Protein AF-0000000072539454 (afdb_homodimer)

Sequence (738 aa):
MAADDVPVLRSDPLADDIFPLATEGRKLQIVYQCLKLGIFDEIESLGKSETAENIASNLGSTSTSKIAECATLNNGYIIECGVYCLTESSKKYMVSTKPTSMVPRLTAEFEFMFPLFNSLPSVLKRGSDGERYQQFIENETEDGESFTSGTSGAGNNPRGDITTRKPSPADFLAMMNAKLVPIAPAVTQSYDFSGYRTLVDLGGGSGYMAYEFIKVYEKLKAIVFDLPDSIELAVQQQPQNTKSRVEFMSGDFFQDEKLPVCDLMILSHILHNWCDDKIDIILKKVFASINPGGCILLLEKCLNEDKTGPYDAILLDTMMMVICEGRERTFLEYQMLLQQYGFTNVIWREMHGRNCQDVILALKPEENIMAADDVPVLRSDPLADDIFPLATEGRKLQIVYQCLKLGIFDEIESLGKSETAENIASNLGSTSTSKIAECATLNNGYIIECGVYCLTESSKKYMVSTKPTSMVPRLTAEFEFMFPLFNSLPSVLKRGSDGERYQQFIENETEDGESFTSGTSGAGNNPRGDITTRKPSPADFLAMMNAKLVPIAPAVTQSYDFSGYRTLVDLGGGSGYMAYEFIKVYEKLKAIVFDLPDSIELAVQQQPQNTKSRVEFMSGDFFQDEKLPVCDLMILSHILHNWCDDKIDIILKKVFASINPGGCILLLEKCLNEDKTGPYDAILLDTMMMVICEGRERTFLEYQMLLQQYGFTNVIWREMHGRNCQDVILALKPEENI

Secondary structure (DSSP, 8-state):
--TT-PPPPB--GGGTTTTHHHHHHHHHHHHHHHHHHTHHHHHHHH-S-B-HHHHHHHHT-S-HHHHHHHHHHTTTTEEESSSEEE-HHHHHHS-TTSTT--HHHHHHIIIIIHHHGGGHHHHHHH---SHHHHHHH----S----------SSS---S-----PPPPHHHHHHHHHHHHTTTHHHHHTSS--TT--EEEEET-TTSHHHHHHHHH-TT-EEEEEE-HHHHHHHHHH--GGGTTTEEEEE--TTT-S-PPPEEEEEEES-GGGS-HHHHHHHHHHHHHHEEEEEEEEEEEPPBPTTS---HHHHHHHHHHHHHSS----BHHHHHHHHHHTT-EEEEEE--BSS-S-EEEEEEPPP---/--TT-PPPPB--GGGTTTTHHHHHHHHHHHHHHHHHHTHHHHHHHH-S-B-HHHHHHHHT-S-HHHHHHHHHHTTTTEEESSSEEE-HHHHHHS-TTSTT--HHHHHHIIIIIHHHGGGHHHHHHH---SHHHHHHHS---S----------SSS---S-----PPPPHHHHHHHHHHHHTTTHHHHHTSS--TT--EEEEET-TTSHHHHHHHHH-TT-EEEEEE-HHHHHHHHHH--GGGTTTEEEEE--TTT-S-PPPEEEEEEES-GGGS-HHHHHHHHHHHHHHEEEEEEEEEEEPPBPTTS---HHHHHHHHHHHHHSS----BHHHHHHHHHHTT-EEEEEE--BSS-S-EEEEEEPPP---

Radius of gyration: 29.53 Å; Cα contacts (8 Å, |Δi|>4): 1300; chains: 2; bounding box: 60×103×73 Å

InterPro domains:
  IPR001077 O-methyltransferase, C-terminal domain [PF00891] (169-343)
  IPR016461 O-methyltransferase-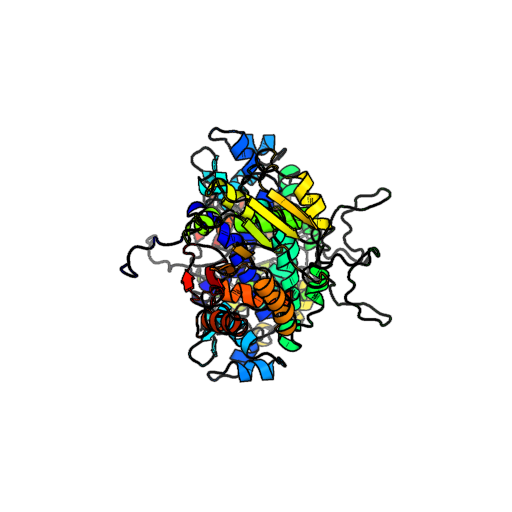like [PS51683] (19-364)
  IPR029063 S-adenosyl-L-methionine-dependent methyltransferase superfamily [G3DSA:3.40.50.150] (98-366)
  IPR029063 S-adenosyl-L-methionine-dependent methyltransferase superfamily [SSF53335] (171-352)

pLDDT: mean 84.7, std 19.04, range [24.66, 98.94]

Organism: Lottia gigantea (NCBI:txid225164)

Nearest PDB structures (foldseek):
  8tjj-assembly1_A  TM=8.864E-01  e=1.456E-23  uncultured bacterium
  8tjk-assembly1_A  TM=8.238E-01  e=1.043E-23  uncultured bacterium
  5eeg-assembly1_A  TM=7.315E-01  e=8.547E-20  Streptomyces peucetius
  5eeg-assembly1_B  TM=7.285E-01  e=1.576E-19  Streptomyces peucetius
  5jr3-assembly1_A  TM=7.000E-01  e=1.862E-19  Streptomyces peucetius

Structure (mmCIF, N/CA/C/O backbone):
data_AF-0000000072539454-model_v1
#
loop_
_entity.id
_entity.type
_entity.pdbx_description
1 polymer 'Acetylserotonin O-methyltransferase'
#
loop_
_atom_site.group_PDB
_atom_site.id
_atom_site.type_symbol
_atom_site.label_atom_id
_atom_site.label_alt_id
_atom_site.label_comp_id
_atom_site.label_asym_id
_atom_site.label_entity_id
_atom_site.label_seq_id
_atom_site.pdbx_PDB_ins_code
_atom_site.Cartn_x
_atom_site.Cartn_y
_atom_site.Cartn_z
_atom_site.occupancy
_atom_site.B_iso_or_equiv
_atom_site.auth_seq_id
_atom_site.auth_comp_id
_atom_site.auth_asym_id
_atom_site.auth_atom_id
_atom_site.pdbx_PDB_model_num
ATOM 1 N N . MET A 1 1 ? 1.715 -47.25 4.973 1 24.89 1 MET A N 1
ATOM 2 C CA . MET A 1 1 ? 2.641 -46.125 5.203 1 24.89 1 MET A CA 1
ATOM 3 C C . MET A 1 1 ? 1.99 -45.062 6.062 1 24.89 1 MET A C 1
ATOM 5 O O . MET A 1 1 ? 0.882 -44.594 5.766 1 24.89 1 MET A O 1
ATOM 9 N N . ALA A 1 2 ? 2.199 -44.781 7.352 1 34.66 2 ALA A N 1
ATOM 10 C CA . ALA A 1 2 ? 1.585 -43.812 8.258 1 34.66 2 ALA A CA 1
ATOM 11 C C . ALA A 1 2 ? 1.436 -42.438 7.578 1 34.66 2 ALA A C 1
ATOM 13 O O . ALA A 1 2 ? 2.377 -41.938 6.957 1 34.66 2 ALA A O 1
ATOM 14 N N . ALA A 1 3 ? 0.362 -41.969 7.191 1 39.03 3 ALA A N 1
ATOM 15 C CA . ALA A 1 3 ? -0.148 -40.656 6.809 1 39.03 3 ALA A CA 1
ATOM 16 C C . ALA A 1 3 ? 0.797 -39.531 7.262 1 39.03 3 ALA A C 1
ATOM 18 O O . ALA A 1 3 ? 0.599 -38.375 6.922 1 39.03 3 ALA A O 1
ATOM 19 N N . ASP A 1 4 ? 1.663 -39.531 8.18 1 45.91 4 ASP A N 1
ATOM 20 C CA . ASP A 1 4 ? 2.4 -38.906 9.273 1 45.91 4 ASP A CA 1
ATOM 21 C C . ASP A 1 4 ? 3.641 -38.188 8.75 1 45.91 4 ASP A C 1
ATOM 23 O O . ASP A 1 4 ? 4.047 -37.156 9.297 1 45.91 4 ASP A O 1
ATOM 27 N N . ASP A 1 5 ? 4.621 -38.906 7.84 1 54.09 5 ASP A N 1
ATOM 28 C CA . ASP A 1 5 ? 6.02 -38.531 7.637 1 54.09 5 ASP A CA 1
ATOM 29 C C . ASP A 1 5 ? 6.164 -37.594 6.438 1 54.09 5 ASP A C 1
ATOM 31 O O . ASP A 1 5 ? 7.23 -37.531 5.824 1 54.09 5 ASP A O 1
ATOM 35 N N . VAL A 1 6 ? 5.121 -37.156 5.863 1 64.38 6 VAL A N 1
ATOM 36 C CA . VAL A 1 6 ? 5.348 -36.344 4.672 1 64.38 6 VAL A CA 1
ATOM 37 C C . VAL A 1 6 ? 5.887 -34.969 5.078 1 64.38 6 VAL A C 1
ATOM 39 O O . VAL A 1 6 ? 5.281 -34.281 5.895 1 64.38 6 VAL A O 1
ATOM 42 N N . PRO A 1 7 ? 7.055 -34.719 4.652 1 79.75 7 PRO A N 1
ATOM 43 C CA . PRO A 1 7 ? 7.664 -33.438 5.008 1 79.75 7 PRO A CA 1
ATOM 44 C C . PRO A 1 7 ? 6.754 -32.25 4.703 1 79.75 7 PRO A C 1
ATOM 46 O O . PRO A 1 7 ? 5.996 -32.281 3.73 1 79.75 7 PRO A O 1
ATOM 49 N N . VAL A 1 8 ? 6.715 -31.344 5.688 1 89.44 8 VAL A N 1
ATOM 50 C CA . VAL A 1 8 ? 5.957 -30.109 5.539 1 89.44 8 VAL A CA 1
ATOM 51 C C . VAL A 1 8 ? 6.426 -29.359 4.293 1 89.44 8 VAL A C 1
ATOM 53 O O . VAL A 1 8 ? 7.629 -29.188 4.074 1 89.44 8 VAL A O 1
ATOM 56 N N . LEU A 1 9 ? 5.48 -29.125 3.412 1 95 9 LEU A N 1
ATOM 57 C CA . LEU A 1 9 ? 5.762 -28.344 2.215 1 95 9 LEU A CA 1
ATOM 58 C C . LEU A 1 9 ? 5.805 -26.844 2.541 1 95 9 LEU A C 1
ATOM 60 O O . LEU A 1 9 ? 4.863 -26.312 3.121 1 95 9 LEU A O 1
ATOM 64 N N . ARG A 1 10 ? 6.922 -26.219 2.229 1 96.5 10 ARG A N 1
ATOM 65 C CA . ARG A 1 10 ? 7.055 -24.797 2.566 1 96.5 10 ARG A CA 1
ATOM 66 C C . ARG A 1 10 ? 7.816 -24.047 1.481 1 96.5 10 ARG A C 1
ATOM 68 O O . ARG A 1 10 ? 8.805 -24.547 0.948 1 96.5 10 ARG A O 1
ATOM 75 N N . SER A 1 11 ? 7.344 -22.875 1.146 1 96.81 11 SER A N 1
ATOM 76 C CA . SER A 1 11 ? 8.086 -22 0.25 1 96.81 11 SER A CA 1
ATOM 77 C C . SER A 1 11 ? 9.359 -21.484 0.916 1 96.81 11 SER A C 1
ATOM 79 O O . SER A 1 11 ? 9.555 -21.672 2.119 1 96.81 11 SER A O 1
ATOM 81 N N . ASP A 1 12 ? 10.234 -20.859 0.16 1 96.94 12 ASP A N 1
ATOM 82 C CA . ASP A 1 12 ? 11.492 -20.328 0.664 1 96.94 12 ASP A CA 1
ATOM 83 C C . ASP A 1 12 ? 11.266 -19.328 1.794 1 96.94 12 ASP A C 1
ATOM 85 O O . ASP A 1 12 ? 10.664 -18.281 1.582 1 96.94 12 ASP A O 1
ATOM 89 N N . PRO A 1 13 ? 11.75 -19.656 3.012 1 96.75 13 PRO A N 1
ATOM 90 C CA . PRO A 1 13 ? 11.531 -18.75 4.145 1 96.75 13 PRO A CA 1
ATOM 91 C C . PRO A 1 13 ? 12.102 -17.359 3.904 1 96.75 13 PRO A C 1
ATOM 93 O O . PRO A 1 13 ? 11.609 -16.375 4.465 1 96.75 13 PRO A O 1
ATOM 96 N N . LEU A 1 14 ? 13.086 -17.234 3.061 1 96.38 14 LEU A N 1
ATOM 97 C CA . LEU A 1 14 ? 13.695 -15.93 2.775 1 96.38 14 LEU A CA 1
ATOM 98 C C . LEU A 1 14 ? 12.734 -15.047 1.985 1 96.38 14 LEU A C 1
ATOM 100 O O . LEU A 1 14 ? 12.938 -13.836 1.895 1 96.38 14 LEU A O 1
ATOM 104 N N . ALA A 1 15 ? 11.742 -15.617 1.422 1 96.12 15 ALA A N 1
ATOM 105 C CA . ALA A 1 15 ? 10.773 -14.852 0.647 1 96.12 15 ALA A CA 1
ATOM 106 C C . ALA A 1 15 ? 9.68 -14.289 1.547 1 96.12 15 ALA A C 1
ATOM 108 O O . ALA A 1 15 ? 8.898 -13.422 1.126 1 96.12 15 ALA A O 1
ATOM 109 N N . ASP A 1 16 ? 9.625 -14.688 2.816 1 95.12 16 ASP A N 1
ATOM 110 C CA . ASP A 1 16 ? 8.492 -14.406 3.693 1 95.12 16 ASP A CA 1
ATOM 111 C C . ASP A 1 16 ? 8.414 -12.914 4.012 1 95.12 16 ASP A C 1
ATOM 113 O O . ASP A 1 16 ? 7.328 -12.391 4.289 1 95.12 16 ASP A O 1
ATOM 117 N N . ASP A 1 17 ? 9.5 -12.234 3.906 1 92.06 17 ASP A N 1
ATOM 118 C CA . ASP A 1 17 ? 9.484 -10.805 4.223 1 92.06 17 ASP A CA 1
ATOM 119 C C . ASP A 1 17 ? 9.273 -9.961 2.969 1 92.06 17 ASP A C 1
ATOM 121 O O . ASP A 1 17 ? 9 -8.766 3.057 1 92.06 17 ASP A O 1
ATOM 125 N N . ILE A 1 18 ? 9.391 -10.578 1.825 1 94.06 18 ILE A N 1
ATOM 126 C CA . ILE A 1 18 ? 9.359 -9.828 0.574 1 94.06 18 ILE A CA 1
ATOM 127 C C . ILE A 1 18 ? 8.031 -10.062 -0.135 1 94.06 18 ILE A C 1
ATOM 129 O O . ILE A 1 18 ? 7.426 -9.125 -0.67 1 94.06 18 ILE A O 1
ATOM 133 N N . PHE A 1 19 ? 7.555 -11.266 -0.026 1 91.81 19 PHE A N 1
ATOM 134 C CA . PHE A 1 19 ? 6.34 -11.672 -0.723 1 91.81 19 PHE A CA 1
ATOM 135 C C . PHE A 1 19 ? 5.156 -10.82 -0.292 1 91.81 19 PHE A C 1
ATOM 137 O O . PHE A 1 19 ? 4.359 -10.383 -1.127 1 91.81 19 PHE A O 1
ATOM 144 N N . PRO A 1 20 ? 5.062 -10.352 0.974 1 89.44 20 PRO A N 1
ATOM 145 C CA . PRO A 1 20 ? 3.883 -9.625 1.446 1 89.44 20 PRO A CA 1
ATOM 146 C C . PRO A 1 20 ? 3.83 -8.188 0.93 1 89.44 20 PRO A C 1
ATOM 148 O O . PRO A 1 20 ? 2.797 -7.527 1.05 1 89.44 20 PRO A O 1
ATOM 151 N N . LEU A 1 21 ? 4.898 -7.668 0.348 1 91.19 21 LEU A N 1
ATOM 152 C CA . LEU A 1 21 ? 4.875 -6.32 -0.202 1 91.19 21 LEU A CA 1
ATOM 153 C C . LEU A 1 21 ? 3.768 -6.18 -1.243 1 91.19 21 LEU A C 1
ATOM 155 O O . LEU A 1 21 ? 3.041 -5.184 -1.252 1 91.19 21 LEU A O 1
ATOM 159 N N . ALA A 1 22 ? 3.604 -7.215 -2.039 1 88.69 22 ALA A N 1
ATOM 160 C CA . ALA A 1 22 ? 2.559 -7.199 -3.059 1 88.69 22 ALA A CA 1
ATOM 161 C C . ALA A 1 22 ? 1.175 -7.32 -2.426 1 88.69 22 ALA A C 1
ATOM 163 O O . ALA A 1 22 ? 0.257 -6.574 -2.773 1 88.69 22 ALA A O 1
ATOM 164 N N . THR A 1 23 ? 1.053 -8.18 -1.501 1 88.75 23 THR A N 1
ATOM 165 C CA . THR A 1 23 ? -0.247 -8.445 -0.896 1 88.75 23 THR A CA 1
ATOM 166 C C . THR A 1 23 ? -0.694 -7.27 -0.034 1 88.75 23 THR A C 1
ATOM 168 O O . THR A 1 23 ? -1.884 -6.949 0.019 1 88.75 23 THR A O 1
ATOM 171 N N . GLU A 1 24 ? 0.252 -6.668 0.61 1 88.88 24 GLU A N 1
ATOM 172 C CA . GLU A 1 24 ? -0.072 -5.488 1.406 1 88.88 24 GLU A CA 1
ATOM 173 C C . GLU A 1 24 ? -0.565 -4.344 0.522 1 88.88 24 GLU A C 1
ATOM 175 O O . GLU A 1 24 ? -1.482 -3.611 0.899 1 88.88 24 GLU A O 1
ATOM 180 N N . GLY A 1 25 ? 0.073 -4.164 -0.551 1 90.81 25 GLY A N 1
ATOM 181 C CA . GLY A 1 25 ? -0.393 -3.166 -1.501 1 90.81 25 GLY A CA 1
ATOM 182 C C . GLY A 1 25 ? -1.802 -3.428 -1.999 1 90.81 25 GLY A C 1
ATOM 183 O O . GLY A 1 25 ? -2.615 -2.506 -2.088 1 90.81 25 GLY A O 1
ATOM 184 N N . ARG A 1 26 ? -2.105 -4.637 -2.283 1 90.38 26 ARG A N 1
ATOM 185 C CA . ARG A 1 26 ? -3.443 -5.004 -2.734 1 90.38 26 ARG A CA 1
ATOM 186 C C . ARG A 1 26 ? -4.48 -4.73 -1.65 1 90.38 26 ARG A C 1
ATOM 188 O O . ARG A 1 26 ? -5.57 -4.23 -1.938 1 90.38 26 ARG A O 1
ATOM 195 N N . LYS A 1 27 ? -4.078 -5.098 -0.481 1 89.81 27 LYS A N 1
ATOM 196 C CA . LYS A 1 27 ? -4.973 -4.859 0.646 1 89.81 27 LYS A CA 1
ATOM 197 C C . LYS A 1 27 ? -5.336 -3.381 0.756 1 89.81 27 LYS A C 1
ATOM 199 O O . LYS A 1 27 ? -6.504 -3.035 0.957 1 89.81 27 LYS A O 1
ATOM 204 N N . LEU A 1 28 ? -4.375 -2.572 0.604 1 90.69 28 LEU A N 1
ATOM 205 C CA . LEU A 1 28 ? -4.605 -1.135 0.697 1 90.69 28 LEU A CA 1
ATOM 206 C C . LEU A 1 28 ? -5.52 -0.657 -0.428 1 90.69 28 LEU A C 1
ATOM 208 O O . LEU A 1 28 ? -6.395 0.181 -0.208 1 90.69 28 LEU A O 1
ATOM 212 N N . GLN A 1 29 ? -5.305 -1.205 -1.634 1 89.94 29 GLN A N 1
ATOM 213 C CA . GLN A 1 29 ? -6.172 -0.859 -2.754 1 89.94 29 GLN A CA 1
ATOM 214 C C . GLN A 1 29 ? -7.621 -1.24 -2.467 1 89.94 29 GLN A C 1
ATOM 216 O O . GLN A 1 29 ? -8.547 -0.487 -2.787 1 89.94 29 GLN A O 1
ATOM 221 N N . ILE A 1 30 ? -7.801 -2.318 -1.876 1 90.5 30 ILE A N 1
ATOM 222 C CA . ILE A 1 30 ? -9.141 -2.814 -1.589 1 90.5 30 ILE A CA 1
ATOM 223 C C . ILE A 1 30 ? -9.805 -1.927 -0.539 1 90.5 30 ILE A C 1
ATOM 225 O O . ILE A 1 30 ? -10.977 -1.567 -0.672 1 90.5 30 ILE A O 1
ATOM 229 N N . VAL A 1 31 ? -9.078 -1.592 0.501 1 91 31 VAL A N 1
ATOM 230 C CA . VAL A 1 31 ? -9.609 -0.692 1.519 1 91 31 VAL A CA 1
ATOM 231 C C . VAL A 1 31 ? -10.047 0.619 0.871 1 91 31 VAL A C 1
ATOM 233 O O . VAL A 1 31 ? -11.164 1.093 1.107 1 91 31 VAL A O 1
ATOM 236 N N . TYR A 1 32 ? -9.219 1.104 0.02 1 91.06 32 TYR A N 1
ATOM 237 C CA . TYR A 1 32 ? -9.492 2.363 -0.665 1 91.06 32 TYR A CA 1
ATOM 238 C C . TYR A 1 32 ? -10.75 2.252 -1.524 1 91.06 32 TYR A C 1
ATOM 240 O O . TYR A 1 32 ? -11.625 3.121 -1.476 1 91.06 32 TYR A O 1
ATOM 248 N N . GLN A 1 33 ? -10.828 1.209 -2.256 1 87.94 33 GLN A N 1
ATOM 249 C CA . GLN A 1 33 ? -11.969 1.051 -3.154 1 87.94 33 GLN A CA 1
ATOM 250 C C . GLN A 1 33 ? -13.258 0.817 -2.373 1 87.94 33 GLN A C 1
ATOM 252 O O . GLN A 1 33 ? -14.336 1.247 -2.797 1 87.94 33 GLN A O 1
ATOM 257 N N . CYS A 1 34 ? -13.18 0.175 -1.26 1 89.38 34 CYS A N 1
ATOM 258 C CA . CYS A 1 34 ? -14.344 -0.031 -0.41 1 89.38 34 CYS A CA 1
ATOM 259 C C . CYS A 1 34 ? -14.82 1.285 0.199 1 89.38 34 CYS A C 1
ATOM 261 O O . CYS A 1 34 ? -16.016 1.508 0.351 1 89.38 34 CYS A O 1
ATOM 263 N N . LEU A 1 35 ? -13.883 2.152 0.514 1 89.94 35 LEU A N 1
ATOM 264 C CA . LEU A 1 35 ? -14.227 3.492 0.98 1 89.94 35 LEU A CA 1
ATOM 265 C C . LEU A 1 35 ? -14.945 4.277 -0.109 1 89.94 35 LEU A C 1
ATOM 267 O O . LEU A 1 35 ? -15.992 4.891 0.147 1 89.94 35 LEU A O 1
ATOM 271 N N . LYS A 1 36 ? -14.43 4.199 -1.251 1 84.94 36 LYS A N 1
ATOM 272 C CA . LYS A 1 36 ? -15 4.926 -2.381 1 84.94 36 LYS A CA 1
ATOM 273 C C . LYS A 1 36 ? -16.391 4.406 -2.719 1 84.94 36 LYS A C 1
ATOM 275 O O . LYS A 1 36 ? -17.281 5.184 -3.076 1 84.94 36 LYS A O 1
ATOM 280 N N . LEU A 1 37 ? -16.562 3.152 -2.564 1 84.31 37 LEU A N 1
ATOM 281 C CA . LEU A 1 37 ? -17.844 2.52 -2.859 1 84.31 37 LEU A CA 1
ATOM 282 C C . LEU A 1 37 ? -18.891 2.873 -1.799 1 84.31 37 LEU A C 1
ATOM 284 O O . LEU A 1 37 ? -20.094 2.779 -2.047 1 84.31 37 LEU A O 1
ATOM 288 N N . GLY A 1 38 ? -18.422 3.15 -0.617 1 87.38 38 GLY A N 1
ATOM 289 C CA . GLY A 1 38 ? -19.328 3.545 0.456 1 87.38 38 GLY A CA 1
ATOM 290 C C . GLY A 1 38 ? -19.766 2.379 1.321 1 87.38 38 GLY A C 1
ATOM 291 O O . GLY A 1 38 ? -20.844 2.422 1.926 1 87.38 38 GLY A O 1
ATOM 292 N N . ILE A 1 39 ? -18.969 1.369 1.353 1 86.94 39 ILE A N 1
ATOM 293 C CA . ILE A 1 39 ? -19.328 0.195 2.143 1 86.94 39 ILE A CA 1
ATOM 294 C C . ILE A 1 39 ? -19.438 0.582 3.615 1 86.94 39 ILE A C 1
ATOM 296 O O . ILE A 1 39 ? -20.359 0.146 4.309 1 86.94 39 ILE A O 1
ATOM 300 N N . PHE A 1 40 ? -18.578 1.368 4.129 1 90.69 40 PHE A N 1
ATOM 301 C CA . PHE A 1 40 ? -18.578 1.765 5.531 1 90.69 40 PHE A CA 1
ATOM 302 C C . PHE A 1 40 ? -19.781 2.633 5.848 1 90.69 40 PHE A C 1
ATOM 304 O O . PHE A 1 40 ? -20.422 2.475 6.895 1 90.69 40 PHE A O 1
ATOM 311 N N . ASP A 1 41 ? -20.125 3.514 4.91 1 90.81 41 ASP A N 1
ATOM 312 C CA . ASP A 1 41 ? -21.312 4.34 5.07 1 90.81 41 ASP A CA 1
ATOM 313 C C . ASP A 1 41 ? -22.578 3.482 5.129 1 90.81 41 ASP A C 1
ATOM 315 O O . ASP A 1 41 ? -23.453 3.715 5.961 1 90.81 41 ASP A O 1
ATOM 319 N N . GLU A 1 42 ? -22.609 2.504 4.234 1 86.94 42 GLU A N 1
ATOM 320 C CA . GLU A 1 42 ? -23.766 1.626 4.152 1 86.94 42 GLU A CA 1
ATOM 321 C C . GLU A 1 42 ? -23.938 0.809 5.434 1 86.94 42 GLU A C 1
ATOM 323 O O . GLU A 1 42 ? -25.047 0.696 5.965 1 86.94 42 GLU A O 1
ATOM 328 N N . ILE A 1 43 ? -22.875 0.236 5.922 1 86.5 43 ILE A N 1
ATOM 329 C CA . ILE A 1 43 ? -22.938 -0.561 7.145 1 86.5 43 ILE A CA 1
ATOM 330 C C . ILE A 1 43 ? -23.391 0.312 8.312 1 86.5 43 ILE A C 1
ATOM 332 O O . ILE A 1 43 ? -24.203 -0.112 9.133 1 86.5 43 ILE A O 1
ATOM 336 N N . GLU A 1 44 ? -22.859 1.534 8.375 1 87.62 44 GLU A N 1
ATOM 337 C CA . GLU A 1 44 ? -23.234 2.455 9.438 1 87.62 44 GLU A CA 1
ATOM 338 C C . GLU A 1 44 ? -24.719 2.812 9.359 1 87.62 44 GLU A C 1
ATOM 340 O O . GLU A 1 44 ? -25.391 2.912 10.383 1 87.62 44 GLU A O 1
ATOM 345 N N . SER A 1 45 ? -25.203 3.102 8.211 1 86.19 45 SER A N 1
ATOM 346 C CA . SER A 1 45 ? -26.578 3.518 8.016 1 86.19 45 SER A CA 1
ATOM 347 C C . SER A 1 45 ? -27.562 2.418 8.422 1 86.19 45 SER A C 1
ATOM 349 O O . SER A 1 45 ? -28.672 2.701 8.867 1 86.19 45 SER A O 1
ATOM 351 N N . LEU A 1 46 ? -27.203 1.248 8.234 1 78.56 46 LEU A N 1
ATOM 352 C CA . LEU A 1 46 ? -28.078 0.12 8.523 1 78.56 46 LEU A CA 1
ATOM 353 C C . LEU A 1 46 ? -28.172 -0.121 10.031 1 78.56 46 LEU A C 1
ATOM 355 O O . LEU A 1 46 ? -29.156 -0.679 10.516 1 78.56 46 LEU A O 1
ATOM 359 N N . GLY A 1 47 ? -27.375 0.604 10.844 1 65.62 47 GLY A N 1
ATOM 360 C CA . GLY A 1 47 ? -27.453 0.644 12.289 1 65.62 47 GLY A CA 1
ATOM 361 C C . GLY A 1 47 ? -27.234 -0.712 12.938 1 65.62 47 GLY A C 1
ATOM 362 O O . GLY A 1 47 ? -26.656 -0.801 14.023 1 65.62 47 GLY A O 1
ATOM 363 N N . LYS A 1 48 ? -28.062 -1.855 12.547 1 63.84 48 LYS A N 1
ATOM 364 C CA . LYS A 1 48 ? -28 -3.188 13.133 1 63.84 48 LYS A CA 1
ATOM 365 C C . LYS A 1 48 ? -27.109 -4.113 12.32 1 63.84 48 LYS A C 1
ATOM 367 O O . LYS A 1 48 ? -26.766 -3.814 11.18 1 63.84 48 LYS A O 1
ATOM 372 N N . SER A 1 49 ? -26.547 -5.156 13.031 1 61.88 49 SER A N 1
ATOM 373 C CA . SER A 1 49 ? -25.766 -6.195 12.375 1 61.88 49 SER A CA 1
ATOM 374 C C . SER A 1 49 ? -26.406 -6.652 11.078 1 61.88 49 SER A C 1
ATOM 376 O O . SER A 1 49 ? -27.609 -6.945 11.047 1 61.88 49 SER A O 1
ATOM 378 N N . GLU A 1 50 ? -25.719 -6.242 9.922 1 69.94 50 GLU A N 1
ATOM 379 C CA . GLU A 1 50 ? -26.297 -6.551 8.617 1 69.94 50 GLU A CA 1
ATOM 380 C C . GLU A 1 50 ? -25.578 -7.719 7.953 1 69.94 50 GLU A C 1
ATOM 382 O O . GLU A 1 50 ? -24.469 -8.07 8.359 1 69.94 50 GLU A O 1
ATOM 387 N N . THR A 1 51 ? -26.359 -8.344 7.098 1 77.31 51 THR A N 1
ATOM 388 C CA . THR A 1 51 ? -25.812 -9.453 6.328 1 77.31 51 THR A CA 1
ATOM 389 C C . THR A 1 51 ? -25.203 -8.961 5.027 1 77.31 51 THR A C 1
ATOM 391 O O . THR A 1 51 ? -25.469 -7.836 4.594 1 77.31 51 THR A O 1
ATOM 394 N N . ALA A 1 52 ? -24.297 -9.734 4.52 1 78.19 52 ALA A N 1
ATOM 395 C CA . ALA A 1 52 ? -23.688 -9.422 3.234 1 78.19 52 ALA A CA 1
ATOM 396 C C . ALA A 1 52 ? -24.734 -9.18 2.162 1 78.19 52 ALA A C 1
ATOM 398 O O . ALA A 1 52 ? -24.547 -8.344 1.272 1 78.19 52 ALA A O 1
ATOM 399 N N . GLU A 1 53 ? -25.781 -9.836 2.264 1 80.69 53 GLU A N 1
ATOM 400 C CA . GLU A 1 53 ? -26.875 -9.703 1.308 1 80.69 53 GLU A CA 1
ATOM 401 C C . GLU A 1 53 ? -27.5 -8.312 1.363 1 80.69 53 GLU A C 1
ATOM 403 O O . GLU A 1 53 ? -27.75 -7.695 0.324 1 80.69 53 GLU A O 1
ATOM 408 N N . ASN A 1 54 ? -27.734 -7.863 2.5 1 82.06 54 ASN A N 1
ATOM 409 C CA . ASN A 1 54 ? -28.328 -6.539 2.67 1 82.06 54 ASN A CA 1
ATOM 410 C C . ASN A 1 54 ? -27.375 -5.441 2.182 1 82.06 54 ASN A C 1
ATOM 412 O O . ASN A 1 54 ? -27.812 -4.508 1.505 1 82.06 54 ASN A O 1
ATOM 416 N N . ILE A 1 55 ? -26.203 -5.613 2.486 1 80.25 55 ILE A N 1
ATOM 417 C CA . ILE A 1 55 ? -25.219 -4.625 2.074 1 80.25 55 ILE A CA 1
ATOM 418 C C . ILE A 1 55 ? -25.125 -4.59 0.55 1 80.25 55 ILE A C 1
ATOM 420 O O . ILE A 1 55 ? -25.125 -3.512 -0.054 1 80.25 55 ILE A O 1
ATOM 424 N N . ALA A 1 56 ? -25.078 -5.809 -0.026 1 81.31 56 ALA A N 1
ATOM 425 C CA . ALA A 1 56 ? -25 -5.922 -1.479 1 81.31 56 ALA A CA 1
ATOM 426 C C . ALA A 1 56 ? -26.203 -5.281 -2.15 1 81.31 56 ALA A C 1
ATOM 428 O O . ALA A 1 56 ? -26.062 -4.52 -3.111 1 81.31 56 ALA A O 1
ATOM 429 N N . SER A 1 57 ? -27.312 -5.578 -1.689 1 82.69 57 SER A N 1
ATOM 430 C CA . SER A 1 57 ? -28.547 -5.043 -2.244 1 82.69 57 SER A CA 1
ATOM 431 C C . SER A 1 57 ? -28.578 -3.521 -2.174 1 82.69 57 SER A C 1
ATOM 433 O O . SER A 1 57 ? -28.906 -2.855 -3.156 1 82.69 57 SER A O 1
ATOM 435 N N . ASN A 1 58 ? -28.172 -2.963 -1.098 1 82.19 58 ASN A N 1
ATOM 436 C CA . ASN A 1 58 ? -28.203 -1.52 -0.893 1 82.19 58 ASN A CA 1
ATOM 437 C C . ASN A 1 58 ? -27.172 -0.801 -1.75 1 82.19 58 ASN A C 1
ATOM 439 O O . ASN A 1 58 ? -27.375 0.344 -2.154 1 82.19 58 ASN A O 1
ATOM 443 N N . LEU A 1 59 ? -26.141 -1.541 -1.997 1 78.62 59 LEU A N 1
ATOM 444 C CA . LEU A 1 59 ? -25.094 -0.959 -2.826 1 78.62 59 LEU A CA 1
ATOM 445 C C . LEU A 1 59 ? -25.375 -1.2 -4.305 1 78.62 59 LEU A C 1
ATOM 447 O O . LEU A 1 59 ? -24.641 -0.722 -5.168 1 78.62 59 LEU A O 1
ATOM 451 N N . GLY A 1 60 ? -26.406 -1.949 -4.598 1 78.81 60 GLY A N 1
ATOM 452 C CA . GLY A 1 60 ? -26.734 -2.283 -5.977 1 78.81 60 GLY A CA 1
ATOM 453 C C . GLY A 1 60 ? -25.812 -3.338 -6.562 1 78.81 60 GLY A C 1
ATOM 454 O O . GLY A 1 60 ? -25.562 -3.359 -7.77 1 78.81 60 GLY A O 1
ATOM 455 N N . SER A 1 61 ? -25.234 -4.055 -5.598 1 76.94 61 SER A N 1
ATOM 456 C CA . SER A 1 61 ? -24.344 -5.117 -6.051 1 76.94 61 SER A CA 1
ATOM 457 C C . SER A 1 61 ? -25.094 -6.43 -6.234 1 76.94 61 SER A C 1
ATOM 459 O O . SER A 1 61 ? -25.984 -6.758 -5.449 1 76.94 61 SER A O 1
ATOM 461 N N . THR A 1 62 ? -24.656 -7.125 -7.352 1 73.38 62 THR A N 1
ATOM 462 C CA . THR A 1 62 ? -25.281 -8.414 -7.617 1 73.38 62 THR A CA 1
ATOM 463 C C . THR A 1 62 ? -24.469 -9.547 -6.984 1 73.38 62 THR A C 1
ATOM 465 O O . THR A 1 62 ? -24.875 -10.711 -7.031 1 73.38 62 THR A O 1
ATOM 468 N N . SER A 1 63 ? -23.422 -9.148 -6.336 1 77 63 SER A N 1
ATOM 469 C CA . SER A 1 63 ? -22.578 -10.219 -5.816 1 77 63 SER A CA 1
ATOM 470 C C . SER A 1 63 ? -22.453 -10.133 -4.297 1 77 63 SER A C 1
ATOM 472 O O . SER A 1 63 ? -21.547 -9.469 -3.783 1 77 63 SER A O 1
ATOM 474 N N . THR A 1 64 ? -23.234 -10.938 -3.621 1 77.12 64 THR A N 1
ATOM 475 C CA . THR A 1 64 ? -23.203 -11.023 -2.164 1 77.12 64 THR A CA 1
ATOM 476 C C . THR A 1 64 ? -21.859 -11.594 -1.696 1 77.12 64 THR A C 1
ATOM 478 O O . THR A 1 64 ? -21.297 -11.133 -0.703 1 77.12 64 THR A O 1
ATOM 481 N N . SER A 1 65 ? -21.359 -12.492 -2.426 1 76.25 65 SER A N 1
ATOM 482 C CA . SER A 1 65 ? -20.125 -13.156 -2.029 1 76.25 65 SER A CA 1
ATOM 483 C C . SER A 1 65 ? -18.938 -12.211 -2.105 1 76.25 65 SER A C 1
ATOM 485 O O . SER A 1 65 ? -18.047 -12.266 -1.26 1 76.25 65 SER A O 1
ATOM 487 N N . LYS A 1 66 ? -19.047 -11.32 -3.01 1 79 66 LYS A N 1
ATOM 488 C CA . LYS A 1 66 ? -17.922 -10.398 -3.178 1 79 66 LYS A CA 1
ATOM 489 C C . LYS A 1 66 ? -17.953 -9.289 -2.125 1 79 66 LYS A C 1
ATOM 491 O O . LYS A 1 66 ? -16.906 -8.82 -1.684 1 79 66 LYS A O 1
ATOM 496 N N . ILE A 1 67 ? -19.125 -8.977 -1.78 1 79.25 67 ILE A N 1
ATOM 497 C CA . ILE A 1 67 ? -19.266 -8.023 -0.684 1 79.25 67 ILE A CA 1
ATOM 498 C C . ILE A 1 67 ? -18.734 -8.648 0.608 1 79.25 67 ILE A C 1
ATOM 500 O O . ILE A 1 67 ? -18.031 -7.992 1.378 1 79.25 67 ILE A O 1
ATOM 504 N N . ALA A 1 68 ? -19.062 -9.859 0.778 1 78.56 68 ALA A N 1
ATOM 505 C CA . ALA A 1 68 ? -18.578 -10.586 1.952 1 78.56 68 ALA A CA 1
ATOM 506 C C . ALA A 1 68 ? -17.062 -10.688 1.948 1 78.56 68 ALA A C 1
ATOM 508 O O . ALA A 1 68 ? -16.422 -10.547 2.994 1 78.56 68 ALA A O 1
ATOM 509 N N . GLU A 1 69 ? -16.5 -10.867 0.821 1 81.44 69 GLU A N 1
ATOM 510 C CA . GLU A 1 69 ? -15.055 -10.93 0.675 1 81.44 69 GLU A CA 1
ATOM 511 C C . GLU A 1 69 ? -14.406 -9.594 1.032 1 81.44 69 GLU A C 1
ATOM 513 O O . GLU A 1 69 ? -13.406 -9.555 1.751 1 81.44 69 GLU A O 1
ATOM 518 N N . CYS A 1 70 ? -15 -8.586 0.524 1 83.12 70 CYS A N 1
ATOM 519 C CA . CYS A 1 70 ? -14.484 -7.258 0.818 1 83.12 70 CYS A CA 1
ATOM 520 C C . CYS A 1 70 ? -14.547 -6.965 2.312 1 83.12 70 CYS A C 1
ATOM 522 O O . CYS A 1 70 ? -13.609 -6.395 2.877 1 83.12 70 CYS A O 1
ATOM 524 N N . ALA A 1 71 ? -15.625 -7.422 2.867 1 78.88 71 ALA A N 1
ATOM 525 C CA . ALA A 1 71 ? -15.758 -7.25 4.312 1 78.88 71 ALA A CA 1
ATOM 526 C C . ALA A 1 71 ? -14.68 -8.031 5.059 1 78.88 71 ALA A C 1
ATOM 528 O O . ALA A 1 71 ? -14.078 -7.52 6.012 1 78.88 71 ALA A O 1
ATOM 529 N N . THR A 1 72 ? -14.398 -9.156 4.598 1 77.44 72 THR A N 1
ATOM 530 C CA . THR A 1 72 ? -13.375 -10 5.207 1 77.44 72 THR A CA 1
ATOM 531 C C . THR A 1 72 ? -12 -9.367 5.062 1 77.44 72 THR A C 1
ATOM 533 O O . THR A 1 72 ? -11.203 -9.383 6.004 1 77.44 72 THR A O 1
ATOM 536 N N . LEU A 1 73 ? -11.781 -8.812 3.971 1 80.12 73 LEU A N 1
ATOM 537 C CA . LEU A 1 73 ? -10.484 -8.195 3.697 1 80.12 73 LEU A CA 1
ATOM 538 C C . LEU A 1 73 ? -10.32 -6.898 4.484 1 80.12 73 LEU A C 1
ATOM 540 O O . LEU A 1 73 ? -9.203 -6.395 4.625 1 80.12 73 LEU A O 1
ATOM 544 N N . ASN A 1 74 ? -11.43 -6.453 5.023 1 79 74 ASN A N 1
ATOM 545 C CA . ASN A 1 74 ? -11.422 -5.266 5.867 1 79 74 ASN A CA 1
ATOM 546 C C . ASN A 1 74 ? -11.625 -5.617 7.34 1 79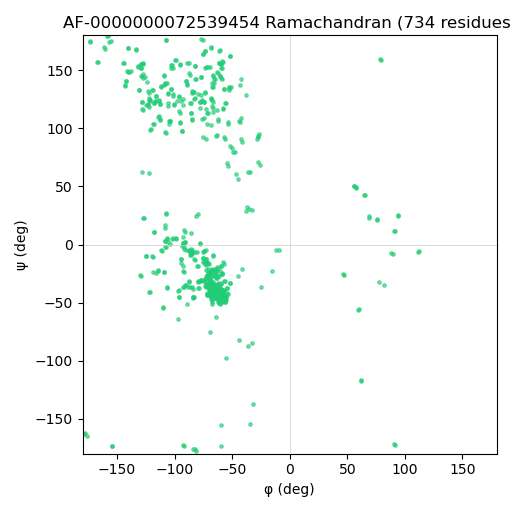 74 ASN A C 1
ATOM 548 O O . ASN A 1 74 ? -12.172 -4.82 8.102 1 79 74 ASN A O 1
ATOM 552 N N . ASN A 1 75 ? -11.273 -6.758 7.738 1 75.75 75 ASN A N 1
ATOM 553 C CA . ASN A 1 75 ? -11.547 -7.32 9.055 1 75.75 75 ASN A CA 1
ATOM 554 C C . ASN A 1 75 ? -10.992 -6.441 10.172 1 75.75 75 ASN A C 1
ATOM 556 O O . ASN A 1 75 ? -11.445 -6.516 11.312 1 75.75 75 ASN A O 1
ATOM 560 N N . GLY A 1 76 ? -10.18 -5.598 9.977 1 75.75 76 GLY A N 1
ATOM 561 C CA . GLY A 1 76 ? -9.727 -4.676 11 1 75.75 76 GLY A CA 1
ATOM 562 C C . GLY A 1 76 ? -10.625 -3.465 11.156 1 75.75 76 GLY A C 1
ATOM 563 O O . GLY A 1 76 ? -10.531 -2.73 12.141 1 75.75 76 GLY A O 1
ATOM 564 N N . TYR A 1 77 ? -11.602 -3.398 10.297 1 79.31 77 TYR A N 1
ATOM 565 C CA . TYR A 1 77 ? -12.469 -2.225 10.25 1 79.31 77 TYR A CA 1
ATOM 566 C C . TYR A 1 77 ? -13.938 -2.627 10.289 1 79.31 77 TYR A C 1
ATOM 568 O O . TYR A 1 77 ? -14.789 -1.835 10.695 1 79.31 77 TYR A O 1
ATOM 576 N N . ILE A 1 78 ? -14.164 -3.828 9.805 1 73.69 78 ILE A N 1
ATOM 577 C CA . ILE A 1 78 ? -15.5 -4.41 9.773 1 73.69 78 ILE A CA 1
ATOM 578 C C . ILE A 1 78 ? -15.516 -5.715 10.562 1 73.69 78 ILE A C 1
ATOM 580 O O . ILE A 1 78 ? -14.664 -6.586 10.352 1 73.69 78 ILE A O 1
ATOM 584 N N . ILE A 1 79 ? -16.281 -5.867 11.477 1 69.31 79 ILE A N 1
ATOM 585 C CA . ILE A 1 79 ? -16.406 -7.059 12.305 1 69.31 79 ILE A CA 1
ATOM 586 C C . ILE A 1 79 ? -17.484 -7.984 11.742 1 69.31 79 ILE A C 1
ATOM 588 O O . ILE A 1 79 ? -18.562 -7.527 11.359 1 69.31 79 ILE A O 1
ATOM 592 N N . GLU A 1 80 ? -16.953 -9.211 11.422 1 63.84 80 GLU A N 1
ATOM 593 C CA . GLU A 1 80 ? -17.891 -10.195 10.867 1 63.84 80 GLU A CA 1
ATOM 594 C C . GLU A 1 80 ? -18.25 -11.25 11.914 1 63.84 80 GLU A C 1
ATOM 596 O O . GLU A 1 80 ? -17.375 -11.938 12.445 1 63.84 80 GLU A O 1
ATOM 601 N N . CYS A 1 81 ? -19.391 -11.172 12.484 1 55.59 81 CYS A N 1
ATOM 602 C CA . CYS A 1 81 ? -19.953 -12.297 13.227 1 55.59 81 CYS A CA 1
ATOM 603 C C . CYS A 1 81 ? -21.312 -12.703 12.656 1 55.59 81 CYS A C 1
ATOM 605 O O . CYS A 1 81 ? -22.312 -12.641 13.359 1 55.59 81 CYS A O 1
ATOM 607 N N . GLY A 1 82 ? -21.234 -13.117 11.375 1 61.12 82 GLY A N 1
ATOM 608 C CA . GLY A 1 82 ? -22.531 -13.344 10.766 1 61.12 82 GLY A CA 1
ATOM 609 C C . GLY A 1 82 ? -23.234 -12.062 10.359 1 61.12 82 GLY A C 1
ATOM 610 O O . GLY A 1 82 ? -24.047 -12.055 9.43 1 61.12 82 GLY A O 1
ATOM 611 N N . VAL A 1 83 ? -22.969 -11.102 11.125 1 72.06 83 VAL A N 1
ATOM 612 C CA . VAL A 1 83 ? -23.422 -9.742 10.875 1 72.06 83 VAL A CA 1
ATOM 613 C C . VAL A 1 83 ? -22.234 -8.789 10.836 1 72.06 83 VAL A C 1
ATOM 615 O O . VAL A 1 83 ? -21.234 -9.008 11.523 1 72.06 83 VAL A O 1
ATOM 618 N N . TYR A 1 84 ? -22.375 -7.848 9.844 1 81.69 84 TYR A N 1
ATOM 619 C CA . TYR A 1 84 ? -21.266 -6.914 9.695 1 81.69 84 TYR A CA 1
ATOM 620 C C . TYR A 1 84 ? -21.531 -5.629 10.477 1 81.69 84 TYR A C 1
ATOM 622 O O . TYR A 1 84 ? -22.609 -5.043 10.367 1 81.69 84 TYR A O 1
ATOM 630 N N . CYS A 1 85 ? -20.625 -5.316 11.352 1 86.62 85 CYS A N 1
ATOM 631 C CA . CYS A 1 85 ? -20.641 -4.039 12.062 1 86.62 85 CYS A CA 1
ATOM 632 C C . CYS A 1 85 ? -19.266 -3.377 12.023 1 86.62 85 CYS A C 1
ATOM 634 O O . CYS A 1 85 ? -18.25 -4.055 11.852 1 86.62 85 CYS A O 1
ATOM 636 N N . LEU A 1 86 ? -19.359 -2.055 12.125 1 89.25 86 LEU A N 1
ATOM 637 C CA . LEU A 1 86 ? -18.094 -1.32 12.125 1 89.25 86 LEU A CA 1
ATOM 638 C C . LEU A 1 86 ? -17.469 -1.334 13.508 1 89.25 86 LEU A C 1
ATOM 640 O O . LEU A 1 86 ? -18.172 -1.346 14.523 1 89.25 86 LEU A O 1
ATOM 644 N N . THR A 1 87 ? -16.156 -1.438 13.562 1 89.94 87 THR A N 1
ATOM 645 C CA . THR A 1 87 ? -15.461 -1.172 14.82 1 89.94 87 THR A CA 1
ATOM 646 C C . THR A 1 87 ? -15.711 0.26 15.281 1 89.94 87 THR A C 1
ATOM 648 O O . THR A 1 87 ? -16.188 1.095 14.508 1 89.94 87 THR A O 1
ATOM 651 N N . GLU A 1 88 ? -15.375 0.556 16.5 1 92.94 88 GLU A N 1
ATOM 652 C CA . GLU A 1 88 ? -15.516 1.919 17.016 1 92.94 88 GLU A CA 1
ATOM 653 C C . GLU A 1 88 ? -14.633 2.891 16.219 1 92.94 88 GLU A C 1
ATOM 655 O O . GLU A 1 88 ? -15.055 4.012 15.93 1 92.94 88 GLU A O 1
ATOM 660 N N . SER A 1 89 ? -13.438 2.434 15.859 1 94.94 89 SER A N 1
ATOM 661 C CA . SER A 1 89 ? -12.523 3.246 15.07 1 94.94 89 SER A CA 1
ATOM 662 C C . SER A 1 89 ? -13.109 3.57 13.695 1 94.94 89 SER A C 1
ATOM 664 O O . SER A 1 89 ? -13.102 4.727 13.273 1 94.94 89 SER A O 1
ATOM 666 N N . SER A 1 90 ? -13.688 2.57 13.102 1 94 90 SER A N 1
ATOM 667 C CA . SER A 1 90 ? -14.227 2.752 11.75 1 94 90 SER A CA 1
ATOM 668 C C . SER A 1 90 ? -15.492 3.602 11.773 1 94 90 SER A C 1
ATOM 670 O O . SER A 1 90 ? -15.727 4.395 10.859 1 94 90 SER A O 1
ATOM 672 N N . LYS A 1 91 ? -16.281 3.455 12.805 1 93.06 91 LYS A N 1
ATOM 673 C CA . LYS A 1 91 ? -17.484 4.266 12.945 1 93.06 91 LYS A CA 1
ATOM 674 C C . LYS A 1 91 ? -17.141 5.75 13.023 1 93.06 91 LYS A C 1
ATOM 676 O O . LYS A 1 91 ? -17.844 6.586 12.445 1 93.06 91 LYS A O 1
ATOM 681 N N . LYS A 1 92 ? -16.125 5.996 13.641 1 95.56 92 LYS A N 1
ATOM 682 C CA . LYS A 1 92 ? -15.766 7.391 13.883 1 95.56 92 LYS A CA 1
ATOM 683 C C . LYS A 1 92 ? -15 7.977 12.695 1 95.56 92 LYS A C 1
ATOM 685 O O . LYS A 1 92 ? -15.234 9.125 12.305 1 95.56 92 LYS A O 1
ATOM 690 N N . TYR A 1 93 ? -14.133 7.195 12.023 1 96.44 93 TYR A N 1
ATOM 691 C CA . TYR A 1 93 ? -13.148 7.824 11.156 1 96.44 93 TYR A CA 1
ATOM 692 C C . TYR A 1 93 ? -13.312 7.352 9.719 1 96.44 93 TYR A C 1
ATOM 694 O O . TYR A 1 93 ? -12.719 7.93 8.797 1 96.44 93 TYR A O 1
ATOM 702 N N . MET A 1 94 ? -14.172 6.281 9.469 1 95.56 94 MET A N 1
ATOM 703 C CA . MET A 1 94 ? -14.258 5.742 8.117 1 95.56 94 MET A CA 1
ATOM 704 C C . MET A 1 94 ? -15.664 5.891 7.551 1 95.56 94 MET A C 1
ATOM 706 O O . MET A 1 94 ? -16 5.27 6.543 1 95.56 94 MET A O 1
ATOM 710 N N . VAL A 1 95 ? -16.484 6.637 8.234 1 94.94 95 VAL A N 1
ATOM 711 C CA . VAL A 1 95 ? -17.812 7.004 7.727 1 94.94 95 VAL A CA 1
ATOM 712 C C . VAL A 1 95 ? -17.766 8.422 7.164 1 94.94 95 VAL A C 1
ATOM 714 O O . VAL A 1 95 ? -17.5 9.375 7.887 1 94.94 95 VAL A O 1
ATOM 717 N N . SER A 1 96 ? -18.094 8.562 5.863 1 93.5 96 SER A N 1
ATOM 718 C CA . SER A 1 96 ? -17.828 9.781 5.109 1 93.5 96 SER A CA 1
ATOM 719 C C . SER A 1 96 ? -18.734 10.922 5.57 1 93.5 96 SER A C 1
ATOM 721 O O . SER A 1 96 ? -18.375 12.094 5.441 1 93.5 96 SER A O 1
ATOM 723 N N . THR A 1 97 ? -19.859 10.656 6.133 1 90.5 97 THR A N 1
ATOM 724 C CA . THR A 1 97 ? -20.828 11.68 6.484 1 90.5 97 THR A CA 1
ATOM 725 C C . THR A 1 97 ? -20.531 12.266 7.859 1 90.5 97 THR A C 1
ATOM 727 O O . THR A 1 97 ? -21.156 13.25 8.273 1 90.5 97 THR A O 1
ATOM 730 N N . LYS A 1 98 ? -19.594 11.695 8.523 1 92.44 98 LYS A N 1
ATOM 731 C CA . LYS A 1 98 ? -19.281 12.195 9.859 1 92.44 98 LYS A CA 1
ATOM 732 C C . LYS A 1 98 ? -18.266 13.336 9.789 1 92.44 98 LYS A C 1
ATOM 734 O O . LYS A 1 98 ? -17.344 13.312 8.961 1 92.44 98 LYS A O 1
ATOM 739 N N . PRO A 1 99 ? -18.406 14.242 10.711 1 89 99 PRO A N 1
ATOM 740 C CA . PRO A 1 99 ? -17.453 15.359 10.734 1 89 99 PRO A CA 1
ATOM 741 C C . PRO A 1 99 ? -16.031 14.922 11.047 1 89 99 PRO A C 1
ATOM 743 O O . PRO A 1 99 ? -15.07 15.609 10.688 1 89 99 PRO A O 1
ATOM 746 N N . THR A 1 100 ? -15.867 13.797 11.648 1 93.75 100 THR A N 1
ATOM 747 C CA . THR A 1 100 ? -14.555 13.297 12.047 1 93.75 100 THR A CA 1
ATOM 748 C C . THR A 1 100 ? -13.953 12.43 10.945 1 93.75 100 THR A C 1
ATOM 750 O O . THR A 1 100 ? -12.844 11.914 11.094 1 93.75 100 THR A O 1
ATOM 753 N N . SER A 1 101 ? -14.625 12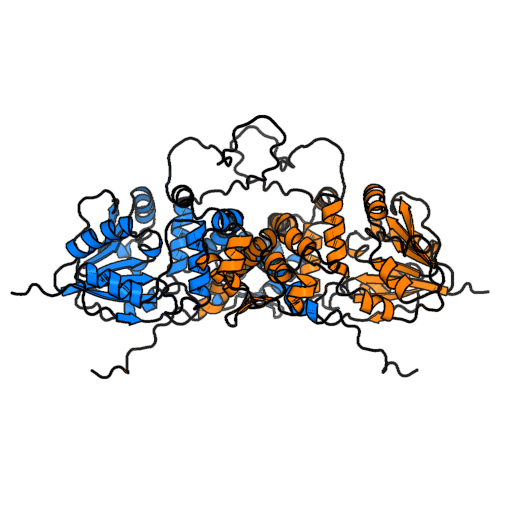.312 9.883 1 95.69 101 SER A N 1
ATOM 754 C CA . SER A 1 101 ? -14.258 11.367 8.828 1 95.69 101 SER A CA 1
ATOM 755 C C . SER A 1 101 ? -12.844 11.633 8.328 1 95.69 101 SER A C 1
ATOM 757 O O . SER A 1 101 ? -12.484 12.773 8.039 1 95.69 101 SER A O 1
ATOM 759 N N . MET A 1 102 ? -12.086 10.57 8.211 1 95 102 MET A N 1
ATOM 760 C CA . MET A 1 102 ? -10.75 10.648 7.617 1 95 102 MET A CA 1
ATOM 761 C C . MET A 1 102 ? -10.781 10.203 6.16 1 95 102 MET A C 1
ATOM 763 O O . MET A 1 102 ? -9.742 10.141 5.504 1 95 102 MET A O 1
ATOM 767 N N . VAL A 1 103 ? -11.953 9.938 5.625 1 94.19 103 VAL A N 1
ATOM 768 C CA . VAL A 1 103 ? -12.109 9.422 4.27 1 94.19 103 VAL A CA 1
ATOM 769 C C . VAL A 1 103 ? -11.5 10.398 3.271 1 94.19 103 VAL A C 1
ATOM 771 O O . VAL A 1 103 ? -10.766 10 2.369 1 94.19 103 VAL A O 1
ATOM 774 N N . PRO A 1 104 ? -11.656 11.727 3.475 1 92.31 104 PRO A N 1
ATOM 775 C CA . PRO A 1 104 ? -11.039 12.648 2.52 1 92.31 104 PRO A CA 1
ATOM 776 C C . PRO A 1 104 ? -9.516 12.555 2.512 1 92.31 104 PRO A C 1
ATOM 778 O O . PRO A 1 104 ? -8.898 12.664 1.451 1 92.31 104 PRO A O 1
ATOM 781 N N . ARG A 1 105 ? -8.969 12.367 3.635 1 92.19 105 ARG A N 1
ATOM 782 C CA . ARG A 1 105 ? -7.516 12.234 3.707 1 92.19 105 ARG A CA 1
ATOM 783 C C . ARG A 1 105 ? -7.055 10.938 3.045 1 92.19 105 ARG A C 1
ATOM 785 O O . ARG A 1 105 ? -6.098 10.945 2.264 1 92.19 105 ARG A O 1
ATOM 792 N N . LEU A 1 106 ? -7.699 9.883 3.363 1 92.25 106 LEU A N 1
ATOM 793 C CA . LEU A 1 106 ? -7.312 8.586 2.834 1 92.25 106 LEU A CA 1
ATOM 794 C C . LEU A 1 106 ? -7.473 8.539 1.318 1 92.25 106 LEU A C 1
ATOM 796 O O . LEU A 1 106 ? -6.578 8.078 0.608 1 92.25 106 LEU A O 1
ATOM 800 N N . THR A 1 107 ? -8.57 9.055 0.833 1 89.12 107 THR A N 1
ATOM 801 C CA . THR A 1 107 ? -8.797 9.062 -0.608 1 89.12 107 THR A CA 1
ATOM 802 C C . THR A 1 107 ? -7.797 9.977 -1.306 1 89.12 107 THR A C 1
ATOM 804 O O . THR A 1 107 ? -7.312 9.664 -2.396 1 89.12 107 THR A O 1
ATOM 807 N N . ALA A 1 108 ? -7.477 11.055 -0.676 1 87.56 108 ALA A N 1
ATOM 808 C CA . ALA A 1 108 ? -6.5 11.977 -1.244 1 87.56 108 ALA A CA 1
ATOM 809 C C . ALA A 1 108 ? -5.121 11.328 -1.342 1 87.56 108 ALA A C 1
ATOM 811 O O . ALA A 1 108 ? -4.367 11.602 -2.281 1 87.56 108 ALA A O 1
ATOM 812 N N . GLU A 1 109 ? -4.781 10.555 -0.368 1 87.81 109 GLU A N 1
ATOM 813 C CA . GLU A 1 109 ? -3.502 9.852 -0.411 1 87.81 109 GLU A CA 1
ATOM 814 C C . GLU A 1 109 ? -3.375 9.008 -1.679 1 87.81 109 GLU A C 1
ATOM 816 O O . GLU A 1 109 ? -2.367 9.086 -2.385 1 87.81 109 GLU A O 1
ATOM 821 N N . PHE A 1 110 ? -4.379 8.273 -1.956 1 84.38 110 PHE A N 1
ATOM 822 C CA . PHE A 1 110 ? -4.363 7.352 -3.082 1 84.38 110 PHE A CA 1
ATOM 823 C C . PHE A 1 110 ? -4.453 8.102 -4.402 1 84.38 110 PHE A C 1
ATOM 825 O O . PHE A 1 110 ? -3.785 7.746 -5.375 1 84.38 110 PHE A O 1
ATOM 832 N N . GLU A 1 111 ? -5.188 9.125 -4.387 1 81.94 111 GLU A N 1
ATOM 833 C CA . GLU A 1 111 ? -5.508 9.789 -5.648 1 81.94 111 GLU A CA 1
ATOM 834 C C . GLU A 1 111 ? -4.449 10.82 -6.012 1 81.94 111 GLU A C 1
ATOM 836 O O . GLU A 1 111 ? -4.141 11.016 -7.191 1 81.94 111 GLU A O 1
ATOM 841 N N . PHE A 1 112 ? -3.875 11.422 -4.969 1 79.88 112 PHE A N 1
ATOM 842 C CA . PHE A 1 112 ? -3.035 12.578 -5.27 1 79.88 112 PHE A CA 1
ATOM 843 C C . PHE A 1 112 ? -1.616 12.359 -4.758 1 79.88 112 PHE A C 1
ATOM 845 O O . PHE A 1 112 ? -0.646 12.664 -5.453 1 79.88 112 PHE A O 1
ATOM 852 N N . MET A 1 113 ? -1.485 11.836 -3.662 1 83.06 113 MET A N 1
ATOM 853 C CA . MET A 1 113 ? -0.184 11.828 -3 1 83.06 113 MET A CA 1
ATOM 854 C C . MET A 1 113 ? 0.676 10.672 -3.504 1 83.06 113 MET A C 1
ATOM 856 O O . MET A 1 113 ? 1.855 10.859 -3.807 1 83.06 113 MET A O 1
ATOM 860 N N . PHE A 1 114 ? 0.127 9.492 -3.619 1 84.19 114 PHE A N 1
ATOM 861 C CA . PHE A 1 114 ? 0.9 8.312 -3.99 1 84.19 114 PHE A CA 1
ATOM 862 C C . PHE A 1 114 ? 1.525 8.484 -5.367 1 84.19 114 PHE A C 1
ATOM 864 O O . PHE A 1 114 ? 2.709 8.203 -5.559 1 84.19 114 PHE A O 1
ATOM 871 N N . PRO A 1 115 ? 0.794 9.047 -6.297 1 79.69 115 PRO A N 1
ATOM 872 C CA . PRO A 1 115 ? 1.391 9.242 -7.621 1 79.69 115 PRO A CA 1
ATOM 873 C C . PRO A 1 115 ? 2.586 10.188 -7.598 1 79.69 115 PRO A C 1
ATOM 875 O O . PRO A 1 115 ? 3.461 10.109 -8.461 1 79.69 115 PRO A O 1
ATOM 878 N N . LEU A 1 116 ? 2.686 11.031 -6.645 1 81.38 116 LEU A N 1
ATOM 879 C CA . LEU A 1 116 ? 3.783 11.984 -6.562 1 81.38 116 LEU A CA 1
ATOM 880 C C . LEU A 1 116 ? 5.105 11.281 -6.277 1 81.38 116 LEU A C 1
ATOM 882 O O . LEU A 1 116 ? 6.172 11.789 -6.625 1 81.38 116 LEU A O 1
ATOM 886 N N . PHE A 1 117 ? 5.047 10.141 -5.738 1 85.94 117 PHE A N 1
ATOM 887 C CA . PHE A 1 117 ? 6.254 9.398 -5.41 1 85.94 117 PHE A CA 1
ATOM 888 C C . PHE A 1 117 ? 6.922 8.859 -6.672 1 85.94 117 PHE A C 1
ATOM 890 O O . PHE A 1 117 ? 8.078 8.438 -6.637 1 85.94 117 PHE A O 1
ATOM 897 N N . ASN A 1 118 ? 6.207 8.867 -7.766 1 81.19 118 ASN A N 1
ATOM 898 C CA . ASN A 1 118 ? 6.801 8.445 -9.031 1 81.19 118 ASN A CA 1
ATOM 899 C C . ASN A 1 118 ? 7.996 9.312 -9.406 1 81.19 118 ASN A C 1
ATOM 901 O O . ASN A 1 118 ? 8.852 8.898 -10.188 1 81.19 118 ASN A O 1
ATOM 905 N N . SER A 1 119 ? 8.062 10.438 -8.812 1 80.81 119 SER A N 1
ATOM 906 C CA . SER A 1 119 ? 9.156 11.352 -9.125 1 80.81 119 SER A CA 1
ATOM 907 C C . SER A 1 119 ? 10.328 11.164 -8.164 1 80.81 119 SER A C 1
ATOM 909 O O . SER A 1 119 ? 11.375 11.789 -8.328 1 80.81 119 SER A O 1
ATOM 911 N N . LEU A 1 120 ? 10.203 10.297 -7.246 1 85 120 LEU A N 1
ATOM 912 C CA . LEU A 1 120 ? 11.203 10.133 -6.203 1 85 120 LEU A CA 1
ATOM 913 C C . LEU A 1 120 ? 12.562 9.805 -6.805 1 85 120 LEU A C 1
ATOM 915 O O . LEU A 1 120 ? 13.578 10.398 -6.426 1 85 120 LEU A O 1
ATOM 919 N N . PRO A 1 121 ? 12.656 8.898 -7.797 1 81.12 121 PRO A N 1
ATOM 920 C CA . PRO A 1 121 ? 13.977 8.625 -8.367 1 81.12 121 PRO A CA 1
ATOM 921 C C . PRO A 1 121 ? 14.641 9.867 -8.961 1 81.12 121 PRO A C 1
ATOM 923 O O . PRO A 1 121 ? 15.828 10.109 -8.742 1 81.12 121 PRO A O 1
ATOM 926 N N . SER A 1 122 ? 13.828 10.656 -9.625 1 79.19 122 SER A N 1
ATOM 927 C CA . SER A 1 122 ? 14.352 11.875 -10.227 1 79.19 122 SER A CA 1
ATOM 928 C C . SER A 1 122 ? 14.773 12.883 -9.156 1 79.19 122 SER A C 1
ATOM 930 O O . SER A 1 122 ? 15.805 13.547 -9.297 1 79.19 122 SER A O 1
ATOM 932 N N . VAL A 1 123 ? 14.008 12.961 -8.164 1 79.94 123 VAL A N 1
ATOM 933 C CA . VAL A 1 123 ? 14.297 13.883 -7.074 1 79.94 123 VAL A CA 1
ATOM 934 C C . VAL A 1 123 ? 15.562 13.445 -6.348 1 79.94 123 VAL A C 1
ATOM 936 O O . VAL A 1 123 ? 16.375 14.281 -5.941 1 79.94 123 VAL A O 1
ATOM 939 N N . LEU A 1 124 ? 15.758 12.188 -6.207 1 80.06 124 LEU A N 1
ATOM 940 C CA . LEU A 1 124 ? 16.938 11.656 -5.539 1 80.06 124 LEU A CA 1
ATOM 941 C C . LEU A 1 124 ? 18.188 11.898 -6.379 1 80.06 124 LEU A C 1
ATOM 943 O O . LEU A 1 124 ? 19.281 12.109 -5.836 1 80.06 124 LEU A O 1
ATOM 947 N N . LYS A 1 125 ? 18.062 11.93 -7.629 1 77.88 125 LYS A N 1
ATOM 948 C CA . LYS A 1 125 ? 19.203 12.117 -8.523 1 77.88 125 LYS A CA 1
ATOM 949 C C . LYS A 1 125 ? 19.531 13.602 -8.688 1 77.88 125 LYS A C 1
ATOM 951 O O . LYS A 1 125 ? 20.688 13.992 -8.641 1 77.88 125 LYS A O 1
ATOM 956 N N . ARG A 1 126 ? 18.453 14.406 -8.898 1 74.12 126 ARG A N 1
ATOM 957 C CA . ARG A 1 126 ? 18.672 15.789 -9.312 1 74.12 126 ARG A CA 1
ATOM 958 C C . ARG A 1 126 ? 18.344 16.75 -8.18 1 74.12 126 ARG A C 1
ATOM 960 O O . ARG A 1 126 ? 18.641 17.953 -8.266 1 74.12 126 ARG A O 1
ATOM 967 N N . GLY A 1 127 ? 17.922 16.266 -7.16 1 69.44 127 GLY A N 1
ATOM 968 C CA . GLY A 1 127 ? 17.422 17.156 -6.121 1 69.44 127 GLY A CA 1
ATOM 969 C C . GLY A 1 127 ? 16.031 17.688 -6.398 1 69.44 127 GLY A C 1
ATOM 970 O O . GLY A 1 127 ? 15.492 17.484 -7.488 1 69.44 127 GLY A O 1
ATOM 971 N N . SER A 1 128 ? 15.359 18.141 -5.355 1 63.72 128 SER A N 1
ATOM 972 C CA . SER A 1 128 ? 14.023 18.688 -5.496 1 63.72 128 SER A CA 1
ATOM 973 C C . SER A 1 128 ? 14.047 20 -6.27 1 63.72 128 SER A C 1
ATOM 975 O O . SER A 1 128 ? 14.984 20.797 -6.129 1 63.72 128 SER A O 1
ATOM 977 N N . ASP A 1 129 ? 13.344 20.078 -7.457 1 57.19 129 ASP A N 1
ATOM 978 C CA . ASP A 1 129 ? 13.359 21.344 -8.188 1 57.19 129 ASP A CA 1
ATOM 979 C C . ASP A 1 129 ? 12.352 22.328 -7.602 1 57.19 129 ASP A C 1
ATOM 981 O O . ASP A 1 129 ? 12.188 23.438 -8.117 1 57.19 129 ASP A O 1
ATOM 985 N N . GLY A 1 130 ? 11.992 22.203 -6.371 1 54.09 130 GLY A N 1
ATOM 986 C CA . GLY A 1 130 ? 11.07 23.125 -5.742 1 54.09 130 GLY A CA 1
ATOM 987 C C . GLY A 1 130 ? 9.836 23.406 -6.586 1 54.09 130 GLY A C 1
ATOM 988 O O . GLY A 1 130 ? 8.859 23.984 -6.098 1 54.09 130 GLY A O 1
ATOM 989 N N . GLU A 1 131 ? 9.875 23.297 -7.824 1 51.03 131 GLU A N 1
ATOM 990 C CA . GLU A 1 131 ? 8.82 23.734 -8.727 1 51.03 131 GLU A CA 1
ATOM 991 C C . GLU A 1 131 ? 7.59 22.828 -8.617 1 51.03 131 GLU A C 1
ATOM 993 O O . GLU A 1 131 ? 6.465 23.281 -8.844 1 51.03 131 GLU A O 1
ATOM 998 N N . ARG A 1 132 ? 7.75 21.672 -8.148 1 53.59 132 ARG A N 1
ATOM 999 C CA . ARG A 1 132 ? 6.629 20.734 -8.227 1 53.59 132 ARG A CA 1
ATOM 1000 C C . ARG A 1 132 ? 5.586 21.047 -7.156 1 53.59 132 ARG A C 1
ATOM 1002 O O . ARG A 1 132 ? 4.391 20.844 -7.375 1 53.59 132 ARG A O 1
ATOM 1009 N N . TYR A 1 133 ? 6.09 21.578 -6.031 1 49.72 133 TYR A N 1
ATOM 1010 C CA . TYR A 1 133 ? 5.176 21.938 -4.953 1 49.72 133 TYR A CA 1
ATOM 1011 C C . TYR A 1 133 ? 4.18 23 -5.422 1 49.72 133 TYR A C 1
ATOM 1013 O O . TYR A 1 133 ? 2.98 22.891 -5.145 1 49.72 133 TYR A O 1
ATOM 1021 N N . GLN A 1 134 ? 4.801 23.984 -6.023 1 48.53 134 GLN A N 1
ATOM 1022 C CA . GLN A 1 134 ? 3.953 25.078 -6.461 1 48.53 134 GLN A CA 1
ATOM 1023 C C . GLN A 1 134 ? 2.842 24.594 -7.383 1 48.53 134 GLN A C 1
ATOM 1025 O O . GLN A 1 134 ? 1.714 25.094 -7.324 1 48.53 134 GLN A O 1
ATOM 1030 N N . GLN A 1 135 ? 3.195 23.594 -8.078 1 49.66 135 GLN A N 1
ATOM 1031 C CA . GLN A 1 135 ? 2.189 23.062 -8.992 1 49.66 135 GLN A CA 1
ATOM 1032 C C . GLN A 1 135 ? 1.097 22.312 -8.242 1 49.66 135 GLN A C 1
ATOM 1034 O O . GLN A 1 135 ? -0.058 22.281 -8.672 1 49.66 135 GLN A O 1
ATOM 1039 N N . PHE A 1 136 ? 1.562 21.781 -7.242 1 50.41 136 PHE A N 1
ATOM 1040 C CA . PHE A 1 136 ? 0.592 21.031 -6.461 1 50.41 136 PHE A CA 1
ATOM 1041 C C . PHE A 1 136 ? -0.251 21.969 -5.598 1 50.41 136 PHE A C 1
ATOM 1043 O O . PHE A 1 136 ? -1.441 21.719 -5.391 1 50.41 136 PHE A O 1
ATOM 1050 N N . ILE A 1 137 ? 0.412 23 -5.082 1 47.84 137 ILE A N 1
ATOM 1051 C CA . ILE A 1 137 ? -0.317 23.875 -4.168 1 47.84 137 ILE A CA 1
ATOM 1052 C C . ILE A 1 137 ? -0.856 25.094 -4.922 1 47.84 137 ILE A C 1
ATOM 1054 O O . ILE A 1 137 ? -1.893 25.641 -4.555 1 47.84 137 ILE A O 1
ATOM 1058 N N . GLU A 1 138 ? 0.032 25.688 -5.762 1 43.41 138 GLU A N 1
ATOM 1059 C CA . GLU A 1 138 ? -0.363 26.953 -6.352 1 43.41 138 GLU A CA 1
ATOM 1060 C C . GLU A 1 138 ? -1.399 26.766 -7.453 1 43.41 138 GLU A C 1
ATOM 1062 O O . GLU A 1 138 ? -1.293 25.828 -8.25 1 43.41 138 GLU A O 1
ATOM 1067 N N . ASN A 1 139 ? -2.58 27.156 -7.164 1 38.62 139 ASN A N 1
ATOM 1068 C CA . ASN A 1 139 ? -3.639 27.359 -8.148 1 38.62 139 ASN A CA 1
ATOM 1069 C C . ASN A 1 139 ? -3.096 27.969 -9.438 1 38.62 139 ASN A C 1
ATOM 1071 O O . ASN A 1 139 ? -3.184 29.172 -9.641 1 38.62 139 ASN A O 1
ATOM 1075 N N . GLU A 1 140 ? -1.914 27.812 -9.898 1 35.41 140 GLU A N 1
ATOM 1076 C CA . GLU A 1 140 ? -1.809 28.625 -11.102 1 35.41 140 GLU A CA 1
ATOM 1077 C C . GLU A 1 140 ? -3.061 28.5 -11.969 1 35.41 140 GLU A C 1
ATOM 1079 O O . GLU A 1 140 ? -3.686 27.438 -12.016 1 35.41 140 GLU A O 1
ATOM 1084 N N . THR A 1 141 ? -3.566 29.672 -12.523 1 32.69 141 THR A N 1
ATOM 1085 C CA . THR A 1 141 ? -4.695 30 -13.383 1 32.69 141 THR A CA 1
ATOM 1086 C C . THR A 1 141 ? -5.004 28.859 -14.344 1 32.69 141 THR A C 1
ATOM 1088 O O . THR A 1 141 ? -4.211 27.922 -14.469 1 32.69 141 THR A O 1
ATOM 1091 N N . GLU A 1 142 ? -5.293 29.312 -15.711 1 30.77 142 GLU A N 1
ATOM 1092 C CA . GLU A 1 142 ? -6.246 28.984 -16.766 1 30.77 142 GLU A CA 1
ATOM 1093 C C . GLU A 1 142 ? -5.977 27.609 -17.344 1 30.77 142 GLU A C 1
ATOM 1095 O O . GLU A 1 142 ? -6.898 26.922 -17.781 1 30.77 142 GLU A O 1
ATOM 1100 N N . ASP A 1 143 ? -4.82 27.469 -18.25 1 29.75 143 ASP A N 1
ATOM 1101 C CA . ASP A 1 143 ? -4.926 26.484 -19.328 1 29.75 143 ASP A CA 1
ATOM 1102 C C . ASP A 1 143 ? -4.852 25.062 -18.766 1 29.75 143 ASP A C 1
ATOM 1104 O O . ASP A 1 143 ? -4.023 24.781 -17.891 1 29.75 143 ASP A O 1
ATOM 1108 N N . GLY A 1 144 ? -5.902 24.375 -18.656 1 31.48 144 GLY A N 1
ATOM 1109 C CA . GLY A 1 144 ? -6.227 22.953 -18.609 1 31.48 144 GLY A CA 1
ATOM 1110 C C . GLY A 1 144 ? -5.047 22.062 -18.953 1 31.48 144 GLY A C 1
ATOM 1111 O O . GLY A 1 144 ? -5.227 20.984 -19.516 1 31.48 144 GLY A O 1
ATOM 1112 N N . GLU A 1 145 ? -3.891 22.672 -19.344 1 30.28 145 GLU A N 1
ATOM 1113 C CA . GLU A 1 145 ? -2.91 21.781 -19.969 1 30.28 145 GLU A CA 1
ATOM 1114 C C . GLU A 1 145 ? -2.443 20.703 -18.984 1 30.28 145 GLU A C 1
ATOM 1116 O O . GLU A 1 145 ? -2.18 21 -17.812 1 30.28 145 GLU A O 1
ATOM 1121 N N . SER A 1 146 ? -2.916 19.531 -19.266 1 32.5 146 SER A N 1
ATOM 1122 C CA . SER A 1 146 ? -2.354 18.297 -18.75 1 32.5 146 SER A CA 1
ATOM 1123 C C . SER A 1 146 ? -0.861 18.438 -18.469 1 32.5 146 SER A C 1
ATOM 1125 O O . SER A 1 146 ? -0.13 19.047 -19.25 1 32.5 146 SER A O 1
ATOM 1127 N N . PHE A 1 147 ? -0.532 18.781 -17.391 1 32.34 147 PHE A N 1
ATOM 1128 C CA . PHE A 1 147 ? 0.888 18.734 -17.062 1 32.34 147 PHE A CA 1
ATOM 1129 C C . PHE A 1 147 ? 1.599 17.656 -17.875 1 32.34 147 PHE A C 1
ATOM 1131 O O . PHE A 1 147 ? 1.374 16.469 -17.672 1 32.34 147 PHE A O 1
ATOM 1138 N N . THR A 1 148 ? 1.747 17.922 -19.188 1 31.27 148 THR A N 1
ATOM 1139 C CA . THR A 1 148 ? 2.689 17.062 -19.891 1 31.27 148 THR A CA 1
ATOM 1140 C C . THR A 1 148 ? 4.105 17.25 -19.359 1 31.27 148 THR A C 1
ATOM 1142 O O . THR A 1 148 ? 4.559 18.391 -19.172 1 31.27 148 THR A O 1
ATOM 1145 N N . SER A 1 149 ? 4.578 16.562 -18.484 1 30.72 149 SER A N 1
ATOM 1146 C CA . SER A 1 149 ? 6.027 16.641 -18.344 1 30.72 149 SER A CA 1
ATOM 1147 C C . SER A 1 149 ? 6.688 17.031 -19.672 1 30.72 149 SER A C 1
ATOM 1149 O O . SER A 1 149 ? 6.41 16.422 -20.703 1 30.72 149 SER A O 1
ATOM 1151 N N . GLY A 1 150 ? 6.977 18.312 -19.906 1 28.62 150 GLY A N 1
ATOM 1152 C CA . GLY A 1 150 ? 7.586 19.047 -21 1 28.62 150 GLY A CA 1
ATOM 1153 C C . GLY A 1 150 ? 8.703 18.281 -21.688 1 28.62 150 GLY A C 1
ATOM 1154 O O . GLY A 1 150 ? 9.711 18.859 -22.078 1 28.62 150 GLY A O 1
ATOM 1155 N N . THR A 1 151 ? 9.023 17 -21.938 1 27.42 151 THR A N 1
ATOM 1156 C CA . THR A 1 151 ? 10.008 16.859 -23 1 27.42 151 THR A CA 1
ATOM 1157 C C . THR A 1 151 ? 9.453 17.375 -24.328 1 27.42 151 THR A C 1
ATOM 1159 O O . THR A 1 151 ? 8.312 17.078 -24.688 1 27.42 151 THR A O 1
ATOM 1162 N N . SER A 1 152 ? 9.953 18.422 -24.969 1 26.33 152 SER A N 1
ATOM 1163 C CA . SER A 1 152 ? 9.859 19.047 -26.297 1 26.33 152 SER A CA 1
ATOM 1164 C C . SER A 1 152 ? 9.734 17.984 -27.391 1 26.33 152 SER A C 1
ATOM 1166 O O . SER A 1 152 ? 8.945 18.141 -28.328 1 26.33 152 SER A O 1
ATOM 1168 N N . GLY A 1 153 ? 10.891 17.375 -28 1 24.66 153 GLY A N 1
ATOM 1169 C CA . GLY A 1 153 ? 11 17.062 -29.422 1 24.66 153 GLY A CA 1
ATOM 1170 C C . GLY A 1 153 ? 9.938 16.094 -29.906 1 24.66 153 GLY A C 1
ATOM 1171 O O . GLY A 1 153 ? 9.203 15.516 -29.094 1 24.66 153 GLY A O 1
ATOM 1172 N N . ALA A 1 154 ? 10.164 15.203 -31.156 1 27.02 154 ALA A N 1
ATOM 1173 C CA . ALA A 1 154 ? 9.398 14.734 -32.312 1 27.02 154 ALA A CA 1
ATOM 1174 C C . ALA A 1 154 ? 8.125 14.016 -31.859 1 27.02 154 ALA A C 1
ATOM 1176 O O . ALA A 1 154 ? 7.031 14.328 -32.312 1 27.02 154 ALA A O 1
ATOM 1177 N N . GLY A 1 155 ? 7.973 12.461 -31.734 1 26.73 155 GLY A N 1
ATOM 1178 C CA . GLY A 1 155 ? 7.93 11.008 -31.844 1 26.73 155 GLY A CA 1
ATOM 1179 C C . GLY A 1 155 ? 7.27 10.336 -30.656 1 26.73 155 GLY A C 1
ATOM 1180 O O . GLY A 1 155 ? 6.988 10.992 -29.641 1 26.73 155 GLY A O 1
ATOM 1181 N N . ASN A 1 156 ? 7.391 8.805 -30.359 1 27.84 156 ASN A N 1
ATOM 1182 C CA . ASN A 1 156 ? 7.039 7.668 -29.516 1 27.84 156 ASN A CA 1
ATOM 1183 C C . ASN A 1 156 ? 7.199 8 -28.031 1 27.84 156 ASN A C 1
ATOM 1185 O O . ASN A 1 156 ? 8.312 8 -27.5 1 27.84 156 ASN A O 1
ATOM 1189 N N . ASN A 1 157 ? 6.586 8.852 -27.547 1 29.11 157 ASN A N 1
ATOM 1190 C CA . ASN A 1 157 ? 6.812 9.477 -26.234 1 29.11 157 ASN A CA 1
ATOM 1191 C C . ASN A 1 157 ? 6.859 8.438 -25.125 1 29.11 157 ASN A C 1
ATOM 1193 O O . ASN A 1 157 ? 5.824 7.906 -24.719 1 29.11 157 ASN A O 1
ATOM 1197 N N . PRO A 1 158 ? 7.824 7.574 -25.031 1 32.5 158 PRO A N 1
ATOM 1198 C CA . PRO A 1 158 ? 7.984 6.484 -24.062 1 32.5 158 PRO A CA 1
ATOM 1199 C C . PRO A 1 158 ? 7.668 6.918 -22.625 1 32.5 158 PRO A C 1
ATOM 1201 O O . PRO A 1 158 ? 7.801 6.121 -21.688 1 32.5 158 PRO A O 1
ATOM 1204 N N . ARG A 1 159 ? 7.832 8.195 -22.297 1 32.34 159 ARG A N 1
ATOM 1205 C CA . ARG A 1 159 ? 7.801 8.656 -20.906 1 32.34 159 ARG A CA 1
ATOM 1206 C C . ARG A 1 159 ? 6.375 8.68 -20.375 1 32.34 159 ARG A C 1
ATOM 1208 O O . ARG A 1 159 ? 5.488 9.281 -20.969 1 32.34 159 ARG A O 1
ATOM 1215 N N . GLY A 1 160 ? 5.77 7.68 -19.719 1 32.75 160 GLY A N 1
ATOM 1216 C CA . GLY A 1 160 ? 4.539 7.457 -18.969 1 32.75 160 GLY A CA 1
ATOM 1217 C C . GLY A 1 160 ? 4.098 8.664 -18.172 1 32.75 160 GLY A C 1
ATOM 1218 O O . GLY A 1 160 ? 4.469 8.812 -17 1 32.75 160 GLY A O 1
ATOM 1219 N N . ASP A 1 161 ? 3.797 9.742 -18.688 1 35.56 161 ASP A N 1
ATOM 1220 C CA . ASP A 1 161 ? 3.285 10.953 -18.047 1 35.56 161 ASP A CA 1
ATOM 1221 C C . ASP A 1 161 ? 2.117 10.641 -17.125 1 35.56 161 ASP A C 1
ATOM 1223 O O . ASP A 1 161 ? 1.09 10.117 -17.562 1 35.56 161 ASP A O 1
ATOM 1227 N N . ILE A 1 162 ? 2.336 10.172 -15.953 1 38.78 162 ILE A N 1
ATOM 1228 C CA . ILE A 1 162 ? 1.245 10.055 -14.992 1 38.78 162 ILE A CA 1
ATOM 1229 C C . ILE A 1 162 ? 0.607 11.422 -14.773 1 38.78 162 ILE A C 1
ATOM 1231 O O . ILE A 1 162 ? 1.292 12.383 -14.406 1 38.78 162 ILE A O 1
ATOM 1235 N N . THR A 1 163 ? -0.42 11.844 -15.461 1 41.78 163 THR A N 1
ATOM 1236 C CA . THR A 1 163 ? -1.263 13.008 -15.203 1 41.78 163 THR A CA 1
ATOM 1237 C C . THR A 1 163 ? -1.775 13 -13.766 1 41.78 163 THR A C 1
ATOM 1239 O O . THR A 1 163 ? -2.514 12.102 -13.367 1 41.78 163 THR A O 1
ATOM 1242 N N . THR A 1 164 ? -0.969 13.5 -12.914 1 52.47 164 THR A N 1
ATOM 1243 C CA . THR A 1 164 ? -1.479 13.617 -11.555 1 52.47 164 THR A CA 1
ATOM 1244 C C . THR A 1 164 ? -2.516 14.727 -11.453 1 52.47 164 THR A C 1
ATOM 1246 O O . THR A 1 164 ? -2.289 15.836 -11.945 1 52.47 164 THR A O 1
ATOM 1249 N N . ARG A 1 165 ? -3.818 14.414 -11.18 1 59.03 165 ARG A N 1
ATOM 1250 C CA . ARG A 1 165 ? -4.902 15.359 -10.953 1 59.03 165 ARG A CA 1
ATOM 1251 C C . ARG A 1 165 ? -4.688 16.125 -9.656 1 59.03 165 ARG A C 1
ATOM 1253 O O . ARG A 1 165 ? -4.34 15.547 -8.633 1 59.03 165 ARG A O 1
ATOM 1260 N N . LYS A 1 166 ? -4.672 17.484 -9.773 1 66.81 166 LYS A N 1
ATOM 1261 C CA . LYS A 1 166 ? -4.691 18.359 -8.594 1 66.81 166 LYS A CA 1
ATOM 1262 C C . LYS A 1 166 ? -6.027 18.266 -7.867 1 66.81 166 LYS A C 1
ATOM 1264 O O . LYS A 1 166 ? -7.086 18.234 -8.5 1 66.81 166 LYS A O 1
ATOM 1269 N N . PRO A 1 167 ? -5.84 18.172 -6.508 1 75.06 167 PRO A N 1
ATOM 1270 C CA . PRO A 1 167 ? -7.117 18.203 -5.797 1 75.06 167 PRO A CA 1
ATOM 1271 C C . PRO A 1 167 ? -7.82 19.562 -5.926 1 75.06 167 PRO A C 1
ATOM 1273 O O . PRO A 1 167 ? -7.16 20.594 -6.008 1 75.06 167 PRO A O 1
ATOM 1276 N N . SER A 1 168 ? -9.133 19.5 -5.98 1 79.06 168 SER A N 1
ATOM 1277 C CA . SER A 1 168 ? -9.891 20.734 -5.848 1 79.06 168 SER A CA 1
ATOM 1278 C C . SER A 1 168 ? -9.617 21.422 -4.508 1 79.06 168 SER A C 1
ATOM 1280 O O . SER A 1 168 ? -9.195 20.766 -3.551 1 79.06 168 SER A O 1
ATOM 1282 N N . PRO A 1 169 ? -9.828 22.734 -4.469 1 81.94 169 PRO A N 1
ATOM 1283 C CA . PRO A 1 169 ? -9.656 23.406 -3.184 1 81.94 169 PRO A CA 1
ATOM 1284 C C . PRO A 1 169 ? -10.492 22.797 -2.066 1 81.94 169 PRO A C 1
ATOM 1286 O O . PRO A 1 169 ? -10.023 22.672 -0.933 1 81.94 169 PRO A O 1
ATOM 1289 N N . ALA A 1 170 ? -11.633 22.406 -2.455 1 86.12 170 ALA A N 1
ATOM 1290 C CA . ALA A 1 170 ? -12.523 21.781 -1.479 1 86.12 170 ALA A CA 1
ATOM 1291 C C . ALA A 1 170 ? -11.953 20.453 -0.984 1 86.12 170 ALA A C 1
ATOM 1293 O O . ALA A 1 170 ? -11.969 20.172 0.216 1 86.12 170 ALA A O 1
ATOM 1294 N N . ASP A 1 171 ? -11.422 19.672 -1.931 1 84.81 171 ASP A N 1
ATOM 1295 C CA . ASP A 1 171 ? -10.828 18.391 -1.571 1 84.81 171 ASP A CA 1
ATOM 1296 C C . ASP A 1 171 ? -9.586 18.578 -0.704 1 84.81 171 ASP A C 1
ATOM 1298 O O . ASP A 1 171 ? -9.359 17.828 0.244 1 84.81 171 ASP A O 1
ATOM 1302 N N . PHE A 1 172 ? -8.867 19.594 -1.039 1 87.06 172 PHE A N 1
ATOM 1303 C CA . PHE A 1 172 ? -7.66 19.875 -0.27 1 87.06 172 PHE A CA 1
ATOM 1304 C C . PHE A 1 172 ? -8.008 20.281 1.158 1 87.06 172 PHE A C 1
ATOM 1306 O O . PHE A 1 172 ? -7.422 19.766 2.113 1 87.06 172 PHE A O 1
ATOM 1313 N N . LEU A 1 173 ? -8.93 21.094 1.269 1 89.88 173 LEU A N 1
ATOM 1314 C CA . LEU A 1 173 ? -9.359 21.562 2.584 1 89.88 173 LEU A CA 1
ATOM 1315 C C . LEU A 1 173 ? -9.883 20.391 3.426 1 89.88 173 LEU A C 1
ATOM 1317 O O . LEU A 1 173 ? -9.578 20.297 4.617 1 89.88 173 LEU A O 1
ATOM 1321 N N . ALA A 1 174 ? -10.625 19.562 2.799 1 90.5 174 ALA A N 1
ATOM 1322 C CA . ALA A 1 174 ? -11.18 18.406 3.504 1 90.5 174 ALA A CA 1
ATOM 1323 C C . ALA A 1 174 ? -10.078 17.469 3.967 1 90.5 174 ALA A C 1
ATOM 1325 O O . ALA A 1 174 ? -10.133 16.922 5.074 1 90.5 174 ALA A O 1
ATOM 1326 N N . MET A 1 175 ? -9.133 17.297 3.137 1 90.44 175 MET A N 1
ATOM 1327 C CA . MET A 1 175 ? -7.992 16.453 3.465 1 90.44 175 MET A CA 1
ATOM 1328 C C . MET A 1 175 ? -7.223 17.016 4.656 1 90.44 175 MET A C 1
ATOM 1330 O O . MET A 1 175 ? -6.883 16.281 5.586 1 90.44 175 MET A O 1
ATOM 1334 N N . MET A 1 176 ? -6.957 18.266 4.621 1 90.69 176 MET A N 1
ATOM 1335 C CA . MET A 1 176 ? -6.199 18.906 5.688 1 90.69 176 MET A CA 1
ATOM 1336 C C . MET A 1 176 ? -6.969 18.859 7.004 1 90.69 176 MET A C 1
ATOM 1338 O O . MET A 1 176 ? -6.379 18.625 8.062 1 90.69 176 MET A O 1
ATOM 1342 N N . ASN A 1 177 ? -8.25 19.062 6.875 1 91.56 177 ASN A N 1
ATOM 1343 C CA . ASN A 1 177 ? -9.094 18.969 8.062 1 91.56 177 ASN A CA 1
ATOM 1344 C C . ASN A 1 177 ? -9.008 17.594 8.703 1 91.56 177 ASN A C 1
ATOM 1346 O O . ASN A 1 177 ? -8.859 17.484 9.922 1 91.56 177 ASN A O 1
ATOM 1350 N N . ALA A 1 178 ? -9.094 16.625 7.902 1 92.69 178 ALA A N 1
ATOM 1351 C CA . ALA A 1 178 ? -9.094 15.25 8.375 1 92.69 178 ALA A CA 1
ATOM 1352 C C . ALA A 1 178 ? -7.789 14.914 9.094 1 92.69 178 ALA A C 1
ATOM 1354 O O . ALA A 1 178 ? -7.773 14.086 10.008 1 92.69 178 ALA A O 1
ATOM 1355 N N . LYS A 1 179 ? -6.75 15.57 8.75 1 91.88 179 LYS A N 1
ATOM 1356 C CA . LYS A 1 179 ? -5.449 15.367 9.383 1 91.88 179 LYS A CA 1
ATOM 1357 C C . LYS A 1 179 ? -5.438 15.906 10.812 1 91.88 179 LYS A C 1
ATOM 1359 O O . LYS A 1 179 ? -4.707 15.398 11.664 1 91.88 179 LYS A O 1
ATOM 1364 N N . LEU A 1 180 ? -6.262 16.844 11.086 1 94.94 180 LEU A N 1
ATOM 1365 C CA . LEU A 1 180 ? -6.227 17.562 12.359 1 94.94 180 LEU A CA 1
ATOM 1366 C C . LEU A 1 180 ? -7.16 16.906 13.375 1 94.94 180 LEU A C 1
ATOM 1368 O O . LEU A 1 180 ? -6.953 17.016 14.578 1 94.94 180 LEU A O 1
ATOM 1372 N N . VAL A 1 181 ? -8.117 16.188 12.898 1 94.94 181 VAL A N 1
ATOM 1373 C CA . VAL A 1 181 ? -9.219 15.703 13.719 1 94.94 181 VAL A CA 1
ATOM 1374 C C . VAL A 1 181 ? -8.672 14.859 14.875 1 94.94 181 VAL A C 1
ATOM 1376 O O . VAL A 1 181 ? -9.023 15.078 16.031 1 94.94 181 VAL A O 1
ATOM 1379 N N . PRO A 1 182 ? -7.727 14.008 14.641 1 96.38 182 PRO A N 1
ATOM 1380 C CA . PRO A 1 182 ? -7.301 13.148 15.742 1 96.38 182 PRO A CA 1
ATOM 1381 C C . PRO A 1 182 ? -6.445 13.891 16.766 1 96.38 182 PRO A C 1
ATOM 1383 O O . PRO A 1 182 ? -6.273 13.414 17.891 1 96.38 182 PRO A O 1
ATOM 1386 N N . ILE A 1 183 ? -5.926 15.055 16.469 1 97.19 183 ILE A N 1
ATOM 1387 C CA . ILE A 1 183 ? -4.914 15.641 17.344 1 97.19 183 ILE A CA 1
ATOM 1388 C C . ILE A 1 183 ? -5.461 16.906 17.984 1 97.19 183 ILE A C 1
ATOM 1390 O O . ILE A 1 183 ? -4.992 17.328 19.047 1 97.19 183 ILE A O 1
ATOM 1394 N N . ALA A 1 184 ? -6.453 17.562 17.406 1 97.06 184 ALA A N 1
ATOM 1395 C CA . ALA A 1 184 ? -6.863 18.922 17.766 1 97.06 184 ALA A CA 1
ATOM 1396 C C . ALA A 1 184 ? -7.262 19 19.234 1 97.06 184 ALA A C 1
ATOM 1398 O O . ALA A 1 184 ? -6.824 19.906 19.953 1 97.06 184 ALA A O 1
ATOM 1399 N N . PRO A 1 185 ? -8.047 18.031 19.734 1 95.69 185 PRO A N 1
ATOM 1400 C CA . PRO A 1 185 ? -8.391 18.109 21.156 1 95.69 185 PRO A CA 1
ATOM 1401 C C . PRO A 1 185 ? -7.164 18.094 22.062 1 95.69 185 PRO A C 1
ATOM 1403 O O . PRO A 1 185 ? -7.113 18.828 23.047 1 95.69 185 PRO A O 1
ATOM 1406 N N . ALA A 1 186 ? -6.219 17.281 21.719 1 96.94 186 ALA A N 1
ATOM 1407 C CA . ALA A 1 186 ? -4.996 17.203 22.516 1 96.94 186 ALA A CA 1
ATOM 1408 C C . ALA A 1 186 ? -4.195 18.5 22.422 1 96.94 186 ALA A C 1
ATOM 1410 O O . ALA A 1 186 ? -3.604 18.953 23.406 1 96.94 186 ALA A O 1
ATOM 1411 N N . VAL A 1 187 ? -4.176 19.094 21.266 1 98 187 VAL A N 1
ATOM 1412 C CA . VAL A 1 187 ? -3.432 20.328 21.047 1 98 187 VAL A CA 1
ATOM 1413 C C . VAL A 1 187 ? -3.994 21.438 21.938 1 98 187 VAL A C 1
ATOM 1415 O O . VAL A 1 187 ? -3.236 22.203 22.547 1 98 187 VAL A O 1
ATOM 1418 N N . THR A 1 188 ? -5.316 21.578 22.062 1 97.69 188 THR A N 1
ATOM 1419 C CA . THR A 1 188 ? -5.949 22.625 22.859 1 97.69 188 THR A CA 1
ATOM 1420 C C . THR A 1 188 ? -5.582 22.5 24.328 1 97.69 188 THR A C 1
ATOM 1422 O O . THR A 1 188 ? -5.637 23.469 25.078 1 97.69 188 THR A O 1
ATOM 1425 N N . GLN A 1 189 ? -5.148 21.312 24.672 1 95.5 189 GLN A N 1
ATOM 1426 C CA . GLN A 1 189 ? -4.859 21.047 26.078 1 95.5 189 GLN A CA 1
ATOM 1427 C C . GLN A 1 189 ? -3.357 20.938 26.328 1 95.5 189 GLN A C 1
ATOM 1429 O O . GLN A 1 189 ? -2.924 20.594 27.422 1 95.5 189 GLN A O 1
ATOM 1434 N N . SER A 1 190 ? -2.635 21.141 25.328 1 96.19 190 SER A N 1
ATOM 1435 C CA . SER A 1 190 ? -1.193 20.938 25.422 1 96.19 190 SER A CA 1
ATOM 1436 C C . SER A 1 190 ? -0.563 21.891 26.422 1 96.19 190 SER A C 1
ATOM 1438 O O . SER A 1 190 ? 0.434 21.562 27.078 1 96.19 190 SER A O 1
ATOM 1440 N N . TYR A 1 191 ? -1.056 23.094 26.5 1 94.38 191 TYR A N 1
ATOM 1441 C CA . TYR A 1 191 ? -0.68 24.125 27.453 1 94.38 191 TYR A CA 1
ATOM 1442 C C . TYR A 1 191 ? -1.905 24.906 27.922 1 94.38 191 TYR A C 1
ATOM 1444 O O . TYR A 1 191 ? -3.021 24.656 27.469 1 94.38 191 TYR A O 1
ATOM 1452 N N . ASP A 1 192 ? -1.667 25.703 28.969 1 94.69 192 ASP A N 1
ATOM 1453 C CA . ASP A 1 192 ? -2.764 26.547 29.422 1 94.69 192 ASP A CA 1
ATOM 1454 C C . ASP A 1 192 ? -2.809 27.859 28.641 1 94.69 192 ASP A C 1
ATOM 1456 O O . ASP A 1 192 ? -1.926 28.703 28.781 1 94.69 192 ASP A O 1
ATOM 1460 N N . PHE A 1 193 ? -3.904 27.984 27.859 1 97.12 193 PHE A N 1
ATOM 1461 C CA . PHE A 1 193 ? -4.023 29.172 27.016 1 97.12 193 PHE A CA 1
ATOM 1462 C C . PHE A 1 193 ? -5.102 30.109 27.531 1 97.12 193 PHE A C 1
ATOM 1464 O O . PHE A 1 193 ? -5.559 31 26.812 1 97.12 193 PHE A O 1
ATOM 1471 N N . SER A 1 194 ? -5.527 29.953 28.734 1 96.75 194 SER A N 1
ATOM 1472 C CA . SER A 1 194 ? -6.656 30.688 29.297 1 96.75 194 SER A CA 1
ATOM 1473 C C . SER A 1 194 ? -6.332 32.156 29.438 1 96.75 194 SER A C 1
ATOM 1475 O O . SER A 1 194 ? -7.234 33 29.516 1 96.75 194 SER A O 1
ATOM 1477 N N . GLY A 1 195 ? -5.09 32.5 29.469 1 96.19 195 GLY A N 1
ATOM 1478 C CA . GLY A 1 195 ? -4.672 33.875 29.641 1 96.19 195 GLY A CA 1
ATOM 1479 C C . GLY A 1 195 ? -4.699 34.656 28.359 1 96.19 195 GLY A C 1
ATOM 1480 O O . GLY A 1 195 ? -4.52 35.875 28.375 1 96.19 195 GLY A O 1
ATOM 1481 N N . TYR A 1 196 ? -4.949 34.062 27.281 1 97.88 196 TYR A N 1
ATOM 1482 C CA . TYR A 1 196 ? -4.91 34.719 25.984 1 97.88 196 TYR A CA 1
ATOM 1483 C C . TYR A 1 196 ? -6.316 35.062 25.5 1 97.88 196 TYR A C 1
ATOM 1485 O O . TYR A 1 196 ? -7.285 34.406 25.875 1 97.88 196 TYR A O 1
ATOM 1493 N N . ARG A 1 197 ? -6.395 36.156 24.656 1 98.44 197 ARG A N 1
ATOM 1494 C CA . ARG A 1 197 ? -7.699 36.625 24.219 1 98.44 197 ARG A CA 1
ATOM 1495 C C . ARG A 1 197 ? -7.836 36.531 22.703 1 98.44 197 ARG A C 1
ATOM 1497 O O . ARG A 1 197 ? -8.945 36.438 22.188 1 98.44 197 ARG A O 1
ATOM 1504 N N . THR A 1 198 ? -6.738 36.531 22.016 1 98.75 198 THR A N 1
ATOM 1505 C CA . THR A 1 198 ? -6.781 36.5 20.562 1 98.75 198 THR A CA 1
ATOM 1506 C C . THR A 1 198 ? -5.863 35.438 20 1 98.75 198 THR A C 1
ATOM 1508 O O . THR A 1 198 ? -4.727 35.281 20.453 1 98.75 198 THR A O 1
ATOM 1511 N N . LEU A 1 199 ? -6.418 34.688 19.078 1 98.81 199 LEU A N 1
ATOM 1512 C CA . LEU A 1 199 ? -5.707 33.625 18.391 1 98.81 199 LEU A CA 1
ATOM 1513 C C . LEU A 1 199 ? -5.715 33.844 16.875 1 98.81 199 LEU A C 1
ATOM 1515 O O . LEU A 1 199 ? -6.738 34.25 16.312 1 98.81 199 LEU A O 1
ATOM 1519 N N . VAL A 1 200 ? -4.574 33.75 16.266 1 98.94 200 VAL A N 1
ATOM 1520 C CA . VAL A 1 200 ? -4.5 33.719 14.805 1 98.94 200 VAL A CA 1
ATOM 1521 C C . VAL A 1 200 ? -4.023 32.344 14.359 1 98.94 200 VAL A C 1
ATOM 1523 O O . VAL A 1 200 ? -2.988 31.844 14.812 1 98.94 200 VAL A O 1
ATOM 1526 N N . ASP A 1 201 ? -4.801 31.656 13.57 1 98.75 201 ASP A N 1
ATOM 1527 C CA . ASP A 1 201 ? -4.398 30.438 12.875 1 98.75 201 ASP A CA 1
ATOM 1528 C C . ASP A 1 201 ? -3.893 30.75 11.469 1 98.75 201 ASP A C 1
ATOM 1530 O O . ASP A 1 201 ? -4.688 30.953 10.547 1 98.75 201 ASP A O 1
ATOM 1534 N N . LEU A 1 202 ? -2.572 30.828 11.336 1 98.62 202 LEU A N 1
ATOM 1535 C CA . LEU A 1 202 ? -1.945 31.188 10.062 1 98.62 202 LEU A CA 1
ATOM 1536 C C . LEU A 1 202 ? -1.975 30 9.094 1 98.62 202 LEU A C 1
ATOM 1538 O O . LEU A 1 202 ? -1.461 28.922 9.406 1 98.62 202 LEU A O 1
ATOM 1542 N N . GLY A 1 203 ? -2.557 30.234 7.91 1 96.88 203 GLY A N 1
ATOM 1543 C CA . GLY A 1 203 ? -2.816 29.109 7.027 1 96.88 203 GLY A CA 1
ATOM 1544 C C . GLY A 1 203 ? -3.824 28.125 7.594 1 96.88 203 GLY A C 1
ATOM 1545 O O . GLY A 1 203 ? -3.637 26.906 7.492 1 96.88 203 GLY A O 1
ATOM 1546 N N . GLY A 1 204 ? -4.855 28.625 8.164 1 96.94 204 GLY A N 1
ATOM 1547 C CA . GLY A 1 204 ? -5.719 27.812 9.016 1 96.94 204 GLY A CA 1
ATOM 1548 C C . GLY A 1 204 ? -6.773 27.047 8.242 1 96.94 204 GLY A C 1
ATOM 1549 O O . GLY A 1 204 ? -7.504 26.234 8.812 1 96.94 204 GLY A O 1
ATOM 1550 N N . GLY A 1 205 ? -6.879 27.312 6.965 1 95.12 205 GLY A N 1
ATOM 1551 C CA . GLY A 1 205 ? -7.773 26.547 6.117 1 95.12 205 GLY A CA 1
ATOM 1552 C C . GLY A 1 205 ? -9.227 26.656 6.531 1 95.12 205 GLY A C 1
ATOM 1553 O O . GLY A 1 205 ? -9.766 27.75 6.656 1 95.12 205 GLY A O 1
ATOM 1554 N N . SER A 1 206 ? -9.836 25.531 6.926 1 94.5 206 SER A N 1
ATOM 1555 C CA . SER A 1 206 ? -11.25 25.438 7.262 1 94.5 206 SER A CA 1
ATOM 1556 C C . SER A 1 206 ? -11.547 26.109 8.602 1 94.5 206 SER A C 1
ATOM 1558 O O . SER A 1 206 ? -12.703 26.375 8.93 1 94.5 206 SER A O 1
ATOM 1560 N N . GLY A 1 207 ? -10.547 26.297 9.328 1 97 207 GLY A N 1
ATOM 1561 C CA . GLY A 1 207 ? -10.727 26.875 10.656 1 97 207 GLY A CA 1
ATOM 1562 C C . GLY A 1 207 ? -10.922 25.812 11.727 1 97 207 GLY A C 1
ATOM 1563 O O . GLY A 1 207 ? -11.242 26.141 12.875 1 97 207 GLY A O 1
ATOM 1564 N N . TYR A 1 208 ? -10.68 24.609 11.398 1 95.88 208 TYR A N 1
ATOM 1565 C CA . TYR A 1 208 ? -10.969 23.516 12.32 1 95.88 208 TYR A CA 1
ATOM 1566 C C . TYR A 1 208 ? -10.227 23.688 13.641 1 95.88 208 TYR A C 1
ATOM 1568 O O . TYR A 1 208 ? -10.812 23.562 14.711 1 95.88 208 TYR A O 1
ATOM 1576 N N . MET A 1 209 ? -8.93 23.984 13.57 1 97.69 209 MET A N 1
ATOM 1577 C CA . MET A 1 209 ? -8.133 24.172 14.781 1 97.69 209 MET A CA 1
ATOM 1578 C C . MET A 1 209 ? -8.664 25.344 15.602 1 97.69 209 MET A C 1
ATOM 1580 O O . MET A 1 209 ? -8.766 25.25 16.828 1 97.69 209 MET A O 1
ATOM 1584 N N . ALA A 1 210 ? -9.016 26.406 14.945 1 98.31 210 ALA A N 1
ATOM 1585 C CA . ALA A 1 210 ? -9.586 27.562 15.617 1 98.31 210 ALA A CA 1
ATOM 1586 C C . ALA A 1 210 ? -10.875 27.188 16.344 1 98.31 210 ALA A C 1
ATOM 1588 O O . ALA A 1 210 ? -11.086 27.578 17.5 1 98.31 210 ALA A O 1
ATOM 1589 N N . TYR A 1 211 ? -11.734 26.453 15.68 1 97.62 211 TYR A N 1
ATOM 1590 C CA . TYR A 1 211 ? -12.984 26.016 16.281 1 97.62 211 TYR A CA 1
ATOM 1591 C C . TYR A 1 211 ? -12.734 25.234 17.562 1 97.62 211 TYR A C 1
ATOM 1593 O O . TYR A 1 211 ? -13.422 25.422 18.562 1 97.62 211 TYR A O 1
ATOM 1601 N N . GLU A 1 212 ? -11.781 24.328 17.516 1 97.31 212 GLU A N 1
ATOM 1602 C CA . GLU A 1 212 ? -11.484 23.5 18.688 1 97.31 212 GLU A CA 1
ATOM 1603 C C . GLU A 1 212 ? -10.969 24.344 19.844 1 97.31 212 GLU A C 1
ATOM 1605 O O . GLU A 1 212 ? -11.305 24.078 21 1 97.31 212 GLU A O 1
ATOM 1610 N N . PHE A 1 213 ? -10.203 25.344 19.578 1 98.44 213 PHE A N 1
ATOM 1611 C CA . PHE A 1 213 ? -9.656 26.203 20.625 1 98.44 213 PHE A CA 1
ATOM 1612 C C . PHE A 1 213 ? -10.758 27.016 21.297 1 98.44 213 PHE A C 1
ATOM 1614 O O . PHE A 1 213 ? -10.805 27.109 22.531 1 98.44 213 PHE A O 1
ATOM 1621 N N . ILE A 1 214 ? -11.633 27.578 20.5 1 97.94 214 ILE A N 1
ATOM 1622 C CA . ILE A 1 214 ? -12.641 28.453 21.094 1 97.94 214 ILE A CA 1
ATOM 1623 C C . ILE A 1 214 ? -13.633 27.625 21.891 1 97.94 214 ILE A C 1
ATOM 1625 O O . ILE A 1 214 ? -14.312 28.141 22.781 1 97.94 214 ILE A O 1
ATOM 1629 N N . LYS A 1 215 ? -13.797 26.375 21.531 1 96.5 215 LYS A N 1
ATOM 1630 C CA . LYS A 1 215 ? -14.648 25.484 22.297 1 96.5 215 LYS A CA 1
ATOM 1631 C C . LYS A 1 215 ? -14.117 25.297 23.719 1 96.5 215 LYS A C 1
ATOM 1633 O O . LYS A 1 215 ? -14.891 25.156 24.672 1 96.5 215 LYS A O 1
ATOM 1638 N N . VAL A 1 216 ? -12.844 25.281 23.922 1 97.06 216 VAL A N 1
ATOM 1639 C CA . VAL A 1 216 ? -12.211 25 25.203 1 97.06 216 VAL A CA 1
ATOM 1640 C C . VAL A 1 216 ? -11.984 26.297 25.969 1 97.06 216 VAL A C 1
ATOM 1642 O O . VAL A 1 216 ? -12.141 26.328 27.203 1 97.06 216 VAL A O 1
ATOM 1645 N N . TYR A 1 217 ? -11.656 27.344 25.234 1 98.12 217 TYR A N 1
ATOM 1646 C CA . TYR A 1 217 ? -11.32 28.625 25.875 1 98.12 217 TYR A CA 1
ATOM 1647 C C . TYR A 1 217 ? -12.375 29.672 25.562 1 98.12 217 TYR A C 1
ATOM 1649 O O . TYR A 1 217 ? -12.312 30.344 24.531 1 98.12 217 TYR A O 1
ATOM 1657 N N . GLU A 1 218 ? -13.148 30 26.484 1 96.25 218 GLU A N 1
ATOM 1658 C CA . GLU A 1 218 ? -14.367 30.781 26.297 1 96.25 218 GLU A CA 1
ATOM 1659 C C . GLU A 1 218 ? -14.031 32.219 25.938 1 96.25 218 GLU A C 1
ATOM 1661 O O . GLU A 1 218 ? -14.789 32.875 25.203 1 96.25 218 GLU A O 1
ATOM 1666 N N . LYS A 1 219 ? -13.008 32.719 26.375 1 97.06 219 LYS A N 1
ATOM 1667 C CA . LYS A 1 219 ? -12.695 34.125 26.188 1 97.06 219 LYS A CA 1
ATOM 1668 C C . LYS A 1 219 ? -11.867 34.344 24.922 1 97.06 219 LYS A C 1
ATOM 1670 O O . LYS A 1 219 ? -11.594 35.5 24.547 1 97.06 219 LYS A O 1
ATOM 1675 N N . LEU A 1 220 ? -11.516 33.312 24.281 1 98 220 LEU A N 1
ATOM 1676 C CA . LEU A 1 220 ? -10.633 33.406 23.125 1 98 220 LEU A CA 1
ATOM 1677 C C . LEU A 1 220 ? -11.422 33.719 21.859 1 98 220 LEU A C 1
ATOM 1679 O O . LEU A 1 220 ? -12.5 33.188 21.641 1 98 220 LEU A O 1
ATOM 1683 N N . LYS A 1 221 ? -10.969 34.688 21.094 1 98.69 221 LYS A N 1
ATOM 1684 C CA . LYS A 1 221 ? -11.414 34.938 19.734 1 98.69 221 LYS A CA 1
ATOM 1685 C C . LYS A 1 221 ? -10.336 34.594 18.719 1 98.69 221 LYS A C 1
ATOM 1687 O O . LYS A 1 221 ? -9.141 34.781 18.969 1 98.69 221 LYS A O 1
ATOM 1692 N N . ALA A 1 222 ? -10.812 34.094 17.562 1 98.81 222 ALA A N 1
ATOM 1693 C CA . ALA A 1 222 ? -9.82 33.594 16.609 1 98.81 222 ALA A CA 1
ATOM 1694 C C . ALA A 1 222 ? -9.977 34.25 15.242 1 98.81 222 ALA A C 1
ATOM 1696 O O . ALA A 1 222 ? -11.094 34.562 14.836 1 98.81 222 ALA A O 1
ATOM 1697 N N . ILE A 1 223 ? -8.867 34.469 14.602 1 98.88 223 ILE A N 1
ATOM 1698 C CA . ILE A 1 223 ? -8.797 34.812 13.188 1 98.88 223 ILE A CA 1
ATOM 1699 C C . ILE A 1 223 ? -8.117 33.688 12.406 1 98.88 223 ILE A C 1
ATOM 1701 O O . ILE A 1 223 ? -7.027 33.25 12.758 1 98.88 223 ILE A O 1
ATOM 1705 N N . VAL A 1 224 ? -8.82 33.188 11.398 1 98.81 224 VAL A N 1
ATOM 1706 C CA . VAL A 1 224 ? -8.227 32.25 10.453 1 98.81 224 VAL A CA 1
ATOM 1707 C C . VAL A 1 224 ? -7.727 33 9.227 1 98.81 224 VAL A C 1
ATOM 1709 O O . VAL A 1 224 ? -8.523 33.594 8.484 1 98.81 224 VAL A O 1
ATOM 1712 N N . PHE A 1 225 ? -6.398 33 9.07 1 98.69 225 PHE A N 1
ATOM 1713 C CA . PHE A 1 225 ? -5.758 33.719 7.969 1 98.69 225 PHE A CA 1
ATOM 1714 C C . PHE A 1 225 ? -5.277 32.719 6.902 1 98.69 225 PHE A C 1
ATOM 1716 O O . PHE A 1 225 ? -4.48 31.844 7.184 1 98.69 225 PHE A O 1
ATOM 1723 N N . ASP A 1 226 ? -5.766 32.875 5.688 1 97.19 226 ASP A N 1
ATOM 1724 C CA . ASP A 1 226 ? -5.391 31.984 4.59 1 97.19 226 ASP A CA 1
ATOM 1725 C C . ASP A 1 226 ? -5.598 32.656 3.24 1 97.19 226 ASP A C 1
ATOM 1727 O O . ASP A 1 226 ? -6.039 33.812 3.184 1 97.19 226 ASP A O 1
ATOM 1731 N N . LEU A 1 227 ? -5.211 32.031 2.189 1 95.12 227 LEU A N 1
ATOM 1732 C CA . LEU A 1 227 ? -5.363 32.531 0.833 1 95.12 227 LEU A CA 1
ATOM 1733 C C . LEU A 1 227 ? -6.836 32.719 0.491 1 95.12 227 LEU A C 1
ATOM 1735 O O . LEU A 1 227 ? -7.703 32.062 1.05 1 95.12 227 LEU A O 1
ATOM 1739 N N . PRO A 1 228 ? -7.145 33.562 -0.441 1 94.44 228 PRO A N 1
ATOM 1740 C CA . PRO A 1 228 ? -8.523 33.938 -0.767 1 94.44 228 PRO A CA 1
ATOM 1741 C C . PRO A 1 228 ? -9.391 32.719 -1.132 1 94.44 228 PRO A C 1
ATOM 1743 O O . PRO A 1 228 ? -10.508 32.594 -0.633 1 94.44 228 PRO A O 1
ATOM 1746 N N . ASP A 1 229 ? -8.922 31.828 -1.927 1 88.88 229 ASP A N 1
ATOM 1747 C CA . ASP A 1 229 ? -9.703 30.688 -2.361 1 88.88 229 ASP A CA 1
ATOM 1748 C C . ASP A 1 229 ? -10.062 29.781 -1.179 1 88.88 229 ASP A C 1
ATOM 1750 O O . ASP A 1 229 ? -11.18 29.266 -1.104 1 88.88 229 ASP A O 1
ATOM 1754 N N . SER A 1 230 ? -9.125 29.625 -0.306 1 92.75 230 SER A N 1
ATOM 1755 C CA . SER A 1 230 ? -9.359 28.828 0.889 1 92.75 230 SER A CA 1
ATOM 1756 C C . SER A 1 230 ? -10.406 29.469 1.793 1 92.75 230 SER A C 1
ATOM 1758 O O . SER A 1 230 ? -11.289 28.797 2.314 1 92.75 230 SER A O 1
ATOM 1760 N N . ILE A 1 231 ? -10.297 30.781 1.92 1 96.06 231 ILE A N 1
ATOM 1761 C CA . ILE A 1 231 ? -11.188 31.516 2.811 1 96.06 231 ILE A CA 1
ATOM 1762 C C . ILE A 1 231 ? -12.609 31.484 2.25 1 96.06 231 ILE A C 1
ATOM 1764 O O . ILE A 1 231 ? -13.578 31.312 2.998 1 96.06 231 ILE A O 1
ATOM 1768 N N . GLU A 1 232 ? -12.742 31.656 0.968 1 95.25 232 GLU A N 1
ATOM 1769 C CA . GLU A 1 232 ? -14.062 31.609 0.353 1 95.25 232 GLU A CA 1
ATOM 1770 C C . GLU A 1 232 ? -14.773 30.297 0.672 1 95.25 232 GLU A C 1
ATOM 1772 O O . GLU A 1 232 ? -15.945 30.297 1.062 1 95.25 232 GLU A O 1
ATOM 1777 N N . LEU A 1 233 ? -14.055 29.266 0.551 1 93.88 233 LEU A N 1
ATOM 1778 C CA . LEU A 1 233 ? -14.617 27.953 0.824 1 93.88 233 LEU A CA 1
ATOM 1779 C C . LEU A 1 233 ? -14.891 27.781 2.312 1 93.88 233 LEU A C 1
ATOM 1781 O O . LEU A 1 233 ? -15.93 27.234 2.695 1 93.88 233 LEU A O 1
ATOM 1785 N N . ALA A 1 234 ? -14.008 28.188 3.123 1 96 234 ALA A N 1
ATOM 1786 C CA . ALA A 1 234 ? -14.117 28.031 4.57 1 96 234 ALA A CA 1
ATOM 1787 C C . ALA A 1 234 ? -15.328 28.781 5.113 1 96 234 ALA A C 1
ATOM 1789 O O . ALA A 1 234 ? -16.062 28.266 5.965 1 96 234 ALA A O 1
ATOM 1790 N N . VAL A 1 235 ? -15.555 29.938 4.613 1 96.81 235 VAL A N 1
ATOM 1791 C CA . VAL A 1 235 ? -16.672 30.766 5.066 1 96.81 235 VAL A CA 1
ATOM 1792 C C . VAL A 1 235 ? -17.984 30.078 4.734 1 96.81 235 VAL A C 1
ATOM 1794 O O . VAL A 1 235 ? -18.922 30.094 5.539 1 96.81 235 VAL A O 1
ATOM 1797 N N . GLN A 1 236 ? -18.016 29.438 3.604 1 94.5 236 GLN A N 1
ATOM 1798 C CA . GLN A 1 236 ? -19.219 28.734 3.182 1 94.5 236 GLN A CA 1
ATOM 1799 C C . GLN A 1 236 ? -19.531 27.578 4.113 1 94.5 236 GLN A C 1
ATOM 1801 O O . GLN A 1 236 ? -20.703 27.203 4.293 1 94.5 236 GLN A O 1
ATOM 1806 N N . GLN A 1 237 ? -18.531 27.094 4.742 1 92.06 237 GLN A N 1
ATOM 1807 C CA . GLN A 1 237 ? -18.688 25.891 5.543 1 92.06 237 GLN A CA 1
ATOM 1808 C C . GLN A 1 237 ? -18.656 26.219 7.035 1 92.06 237 GLN A C 1
ATOM 1810 O O . GLN A 1 237 ? -18.719 25.312 7.871 1 92.06 237 GLN A O 1
ATOM 1815 N N . GLN A 1 238 ? -18.594 27.422 7.402 1 96.31 238 GLN A N 1
ATOM 1816 C CA . GLN A 1 238 ? -18.422 27.812 8.797 1 96.31 238 GLN A CA 1
ATOM 1817 C C . GLN A 1 238 ? -19.656 27.484 9.625 1 96.31 238 GLN A C 1
ATOM 1819 O O . GLN A 1 238 ? -20.766 27.891 9.281 1 96.31 238 GLN A O 1
ATOM 1824 N N . PRO A 1 239 ? -19.422 26.734 10.695 1 95.19 239 PRO A N 1
ATOM 1825 C CA . PRO A 1 239 ? -20.562 26.5 11.594 1 95.19 239 PRO A CA 1
ATOM 1826 C C . PRO A 1 239 ? -21.125 27.797 12.172 1 95.19 239 PRO A C 1
ATOM 1828 O O . PRO A 1 239 ? -20.359 28.688 12.57 1 95.19 239 PRO A O 1
ATOM 1831 N N . GLN A 1 240 ? -22.391 27.812 12.344 1 95.75 240 GLN A N 1
ATOM 1832 C CA . GLN A 1 240 ? -23.094 29.016 12.781 1 95.75 240 GLN A CA 1
ATOM 1833 C C . GLN A 1 240 ? -22.672 29.422 14.188 1 95.75 240 GLN A C 1
ATOM 1835 O O . GLN A 1 240 ? -22.516 30.609 14.484 1 95.75 240 GLN A O 1
ATOM 1840 N N . ASN A 1 241 ? -22.406 28.484 14.984 1 95.19 241 ASN A N 1
ATOM 1841 C CA . ASN A 1 241 ? -22.125 28.75 16.391 1 95.19 241 ASN A CA 1
ATOM 1842 C C . ASN A 1 241 ? -20.719 29.281 16.594 1 95.19 241 ASN A C 1
ATOM 1844 O O . ASN A 1 241 ? -20.328 29.609 17.719 1 95.19 241 ASN A O 1
ATOM 1848 N N . THR A 1 242 ? -19.969 29.422 15.477 1 96.88 242 THR A N 1
ATOM 1849 C CA . THR A 1 242 ? -18.578 29.891 15.594 1 96.88 242 THR A CA 1
ATOM 1850 C C . THR A 1 242 ? -18.438 31.297 15.008 1 96.88 242 THR A C 1
ATOM 1852 O O . THR A 1 242 ? -17.406 31.953 15.18 1 96.88 242 THR A O 1
ATOM 1855 N N . LYS A 1 243 ? -19.406 31.859 14.422 1 96.5 243 LYS A N 1
ATOM 1856 C CA . LYS A 1 243 ? -19.328 33.062 13.625 1 96.5 243 LYS A CA 1
ATOM 1857 C C . LYS A 1 243 ? -19.016 34.281 14.5 1 96.5 243 LYS A C 1
ATOM 1859 O O . LYS A 1 243 ? -18.391 35.25 14.047 1 96.5 243 LYS A O 1
ATOM 1864 N N . SER A 1 244 ? -19.406 34.219 15.727 1 96.94 244 SER A N 1
ATOM 1865 C CA . SER A 1 244 ? -19.203 35.344 16.609 1 96.94 244 SER A CA 1
ATOM 1866 C C . SER A 1 244 ? -17.766 35.406 17.141 1 96.94 244 SER A C 1
ATOM 1868 O O . SER A 1 244 ? -17.297 36.438 17.578 1 96.94 244 SER A O 1
ATOM 1870 N N . ARG A 1 245 ? -17.094 34.312 17.047 1 98.31 245 ARG A N 1
ATOM 1871 C CA . ARG A 1 245 ? -15.797 34.25 17.734 1 98.31 245 ARG A CA 1
ATOM 1872 C C . ARG A 1 245 ? -14.688 33.875 16.75 1 98.31 245 ARG A C 1
ATOM 1874 O O . ARG A 1 245 ? -13.508 33.969 17.094 1 98.31 245 ARG A O 1
ATOM 1881 N N . VAL A 1 246 ? -15.047 33.469 15.539 1 98.69 246 VAL A N 1
ATOM 1882 C CA . VAL A 1 246 ? -14.039 33.125 14.539 1 98.69 246 VAL A CA 1
ATOM 1883 C C . VAL A 1 246 ? -14.242 33.969 13.289 1 98.69 246 VAL A C 1
ATOM 1885 O O . VAL A 1 246 ? -15.297 33.906 12.656 1 98.69 246 VAL A O 1
ATOM 1888 N N . GLU A 1 247 ? -13.258 34.688 13 1 98.62 247 GLU A N 1
ATOM 1889 C CA . GLU A 1 247 ? -13.234 35.5 11.789 1 98.62 247 GLU A CA 1
ATOM 1890 C C . GLU A 1 247 ? -12.273 34.938 10.75 1 98.62 247 GLU A C 1
ATOM 1892 O O . GLU A 1 247 ? -11.195 34.438 11.094 1 98.62 247 GLU A O 1
ATOM 1897 N N . PHE A 1 248 ? -12.742 34.969 9.508 1 98.56 248 PHE A N 1
ATOM 1898 C CA . PHE A 1 248 ? -11.891 34.562 8.398 1 98.56 248 PHE A CA 1
ATOM 1899 C C . PHE A 1 248 ? -11.32 35.75 7.664 1 98.56 248 PHE A C 1
ATOM 1901 O O . PHE A 1 248 ? -12.055 36.688 7.312 1 98.56 248 PHE A O 1
ATOM 1908 N N . MET A 1 249 ? -10.055 35.75 7.512 1 98.5 249 MET A N 1
ATOM 1909 C CA . MET A 1 249 ? -9.367 36.875 6.855 1 98.5 249 MET A CA 1
ATOM 1910 C C . MET A 1 249 ? -8.555 36.375 5.668 1 98.5 249 MET A C 1
ATOM 1912 O O . MET A 1 249 ? -7.664 35.531 5.824 1 98.5 249 MET A O 1
ATOM 1916 N N . SER A 1 250 ? -8.867 36.906 4.449 1 97.75 250 SER A N 1
ATOM 1917 C CA . SER A 1 250 ? -8.125 36.562 3.238 1 97.75 250 SER A CA 1
ATOM 1918 C C . SER A 1 250 ? -6.805 37.344 3.172 1 97.75 250 SER A C 1
ATOM 1920 O O . SER A 1 250 ? -6.77 38.531 3.402 1 97.75 250 SER A O 1
ATOM 1922 N N . GLY A 1 251 ? -5.73 36.562 2.939 1 97.25 251 GLY A N 1
ATOM 1923 C CA . GLY A 1 251 ? -4.422 37.188 2.781 1 97.25 251 GLY A CA 1
ATOM 1924 C C . GLY A 1 251 ? -3.348 36.188 2.369 1 97.25 251 GLY A C 1
ATOM 1925 O O . GLY A 1 251 ? -3.631 35 2.158 1 97.25 251 GLY A O 1
ATOM 1926 N N . ASP A 1 252 ? -2.189 36.688 2.115 1 96.56 252 ASP A N 1
ATOM 1927 C CA . ASP A 1 252 ? -0.987 35.938 1.772 1 96.56 252 ASP A CA 1
ATOM 1928 C C . ASP A 1 252 ? 0.182 36.344 2.674 1 96.56 252 ASP A C 1
ATOM 1930 O O . ASP A 1 252 ? 0.687 37.469 2.594 1 96.56 252 ASP A O 1
ATOM 1934 N N . PHE A 1 253 ? 0.632 35.344 3.449 1 95.81 253 PHE A N 1
ATOM 1935 C CA . PHE A 1 253 ? 1.623 35.688 4.453 1 95.81 253 PHE A CA 1
ATOM 1936 C C . PHE A 1 253 ? 2.984 35.938 3.812 1 95.81 253 PHE A C 1
ATOM 1938 O O . PHE A 1 253 ? 3.92 36.375 4.48 1 95.81 253 PHE A O 1
ATOM 1945 N N . PHE A 1 254 ? 3.127 35.719 2.559 1 95.19 254 PHE A N 1
ATOM 1946 C CA . PHE A 1 254 ? 4.34 36.094 1.848 1 95.19 254 PHE A CA 1
ATOM 1947 C C . PHE A 1 254 ? 4.207 37.5 1.271 1 95.19 254 PHE A C 1
ATOM 1949 O O . PHE A 1 254 ? 5.176 38.25 1.251 1 95.19 254 PHE A O 1
ATOM 1956 N N . GLN A 1 255 ? 3.047 37.844 0.866 1 95.5 255 GLN A N 1
ATOM 1957 C CA . GLN A 1 255 ? 2.84 39.094 0.123 1 95.5 255 GLN A CA 1
ATOM 1958 C C . GLN A 1 255 ? 2.391 40.219 1.047 1 95.5 255 GLN A C 1
ATOM 1960 O O . GLN A 1 255 ? 2.77 41.375 0.854 1 95.5 255 GLN A O 1
ATOM 1965 N N . ASP A 1 256 ? 1.563 39.844 1.955 1 97 256 ASP A N 1
ATOM 1966 C CA . ASP A 1 256 ? 1.062 40.875 2.861 1 97 256 ASP A CA 1
ATOM 1967 C C . ASP A 1 256 ? 2.184 41.438 3.738 1 97 256 ASP A C 1
ATOM 1969 O O . ASP A 1 256 ? 3.051 40.688 4.191 1 97 256 ASP A O 1
ATOM 1973 N N . GLU A 1 257 ? 2.105 42.688 3.967 1 95.12 257 GLU A N 1
ATOM 1974 C CA . GLU A 1 257 ? 3.131 43.375 4.762 1 95.12 257 GLU A CA 1
ATOM 1975 C C . GLU A 1 257 ? 3.037 42.969 6.23 1 95.12 257 GLU A C 1
ATOM 1977 O O . GLU A 1 257 ? 4.059 42.781 6.898 1 95.12 257 GLU A O 1
ATOM 1982 N N . LYS A 1 258 ? 1.8 42.906 6.723 1 96.94 258 LYS A N 1
ATOM 1983 C CA . LYS A 1 258 ? 1.59 42.562 8.133 1 96.94 258 LYS A CA 1
ATOM 1984 C C . LYS A 1 258 ? 0.572 41.438 8.289 1 96.94 258 LYS A C 1
ATOM 1986 O O . LYS A 1 258 ? -0.295 41.25 7.434 1 96.94 258 LYS A O 1
ATOM 1991 N N . LEU A 1 259 ? 0.752 40.719 9.359 1 98.5 259 LEU A N 1
ATOM 1992 C CA . LEU A 1 259 ? -0.219 39.719 9.797 1 98.5 259 LEU A CA 1
ATOM 1993 C C . LEU A 1 259 ? -1.106 40.281 10.906 1 98.5 259 LEU A C 1
ATOM 1995 O O . LEU A 1 259 ? -0.767 41.281 11.539 1 98.5 259 LEU A O 1
ATOM 1999 N N . PRO A 1 260 ? -2.271 39.688 11.102 1 98.56 260 PRO A N 1
ATOM 2000 C CA . PRO A 1 260 ? -3.09 40.125 12.227 1 98.56 260 PRO A CA 1
ATOM 2001 C C . PRO A 1 260 ? -2.389 39.969 13.57 1 98.56 260 PRO A C 1
ATOM 2003 O O . PRO A 1 260 ? -1.686 38.969 13.789 1 98.56 260 PRO A O 1
ATOM 2006 N N . VAL A 1 261 ? -2.648 40.969 14.414 1 98.5 261 VAL A N 1
ATOM 2007 C CA . VAL A 1 261 ? -2.037 40.969 15.734 1 98.5 261 VAL A CA 1
ATOM 2008 C C . VAL A 1 261 ? -2.773 39.969 16.641 1 98.5 261 VAL A C 1
ATOM 2010 O O . VAL A 1 261 ? -4 39.844 16.578 1 98.5 261 VAL A O 1
ATOM 2013 N N . CYS A 1 262 ? -2.006 39.281 17.547 1 98.75 262 CYS A N 1
ATOM 2014 C CA . CYS A 1 262 ? -2.65 38.312 18.406 1 98.75 262 CYS A CA 1
ATOM 2015 C C . CYS A 1 262 ? -1.784 38 19.625 1 98.75 262 CYS A C 1
ATOM 2017 O O . CYS A 1 262 ? -0.644 38.469 19.703 1 98.75 262 CYS A O 1
ATOM 2019 N N . ASP A 1 263 ? -2.395 37.281 20.578 1 98.75 263 ASP A N 1
ATOM 2020 C CA . ASP A 1 263 ? -1.673 36.75 21.734 1 98.75 263 ASP A CA 1
ATOM 2021 C C . ASP A 1 263 ? -1.077 35.375 21.438 1 98.75 263 ASP A C 1
ATOM 2023 O O . ASP A 1 263 ? -0.041 35 21.984 1 98.75 263 ASP A O 1
ATOM 2027 N N . LEU A 1 264 ? -1.772 34.594 20.688 1 98.75 264 LEU A N 1
ATOM 2028 C CA . LEU A 1 264 ? -1.413 33.219 20.328 1 98.75 264 LEU A CA 1
ATOM 2029 C C . LEU A 1 264 ? -1.478 33.031 18.828 1 98.75 264 LEU A C 1
ATOM 2031 O O . LEU A 1 264 ? -2.514 33.281 18.203 1 98.75 264 LEU A O 1
ATOM 2035 N N . MET A 1 265 ? -0.383 32.625 18.234 1 98.88 265 MET A N 1
ATOM 2036 C CA . MET A 1 265 ? -0.358 32.312 16.812 1 98.88 265 MET A CA 1
ATOM 2037 C C . MET A 1 265 ? -0.043 30.844 16.578 1 98.88 265 MET A C 1
ATOM 2039 O O . MET A 1 265 ? 0.95 30.328 17.094 1 98.88 265 MET A O 1
ATOM 2043 N N . ILE A 1 266 ? -0.881 30.188 15.805 1 98.81 266 ILE A N 1
ATOM 2044 C CA . ILE A 1 266 ? -0.69 28.766 15.5 1 98.81 266 ILE A CA 1
ATOM 2045 C C . ILE A 1 266 ? -0.188 28.625 14.062 1 98.81 266 ILE A C 1
ATOM 2047 O O . ILE A 1 266 ? -0.726 29.234 13.141 1 98.81 266 ILE A O 1
ATOM 2051 N N . LEU A 1 267 ? 0.846 27.891 13.859 1 98.69 267 LEU A N 1
ATOM 2052 C CA . LEU A 1 267 ? 1.315 27.406 12.57 1 98.69 267 LEU A CA 1
ATOM 2053 C C . LEU A 1 267 ? 1.311 25.875 12.531 1 98.69 267 LEU A C 1
ATOM 2055 O O . LEU A 1 267 ? 2.156 25.234 13.156 1 98.69 267 LEU A O 1
ATOM 2059 N N . SER A 1 268 ? 0.337 25.344 11.859 1 97.88 268 SER A N 1
ATOM 2060 C CA . SER A 1 268 ? 0.197 23.891 11.742 1 97.88 268 SER A CA 1
ATOM 2061 C C . SER A 1 268 ? 0.626 23.406 10.359 1 97.88 268 SER A C 1
ATOM 2063 O O . SER A 1 268 ? -0.104 23.578 9.383 1 97.88 268 SER A O 1
ATOM 2065 N N . HIS A 1 269 ? 1.828 22.75 10.312 1 95.56 269 HIS A N 1
ATOM 2066 C CA . HIS A 1 269 ? 2.367 22.266 9.047 1 95.56 269 HIS A CA 1
ATOM 2067 C C . HIS A 1 269 ? 2.537 23.391 8.039 1 95.56 269 HIS A C 1
ATOM 2069 O O . HIS A 1 269 ? 2.098 23.281 6.895 1 95.56 269 HIS A O 1
ATOM 2075 N N . ILE A 1 270 ? 3.141 24.422 8.5 1 96.31 270 ILE A N 1
ATOM 2076 C CA . ILE A 1 270 ? 3.412 25.578 7.652 1 96.31 270 ILE A CA 1
ATOM 2077 C C . ILE A 1 270 ? 4.91 25.672 7.383 1 96.31 270 ILE A C 1
ATOM 2079 O O . ILE A 1 270 ? 5.348 25.609 6.23 1 96.31 270 ILE A O 1
ATOM 2083 N N . LEU A 1 271 ? 5.703 25.688 8.445 1 96.56 271 LEU A N 1
ATOM 2084 C CA . LEU A 1 271 ? 7.129 25.969 8.289 1 96.56 271 LEU A CA 1
ATOM 2085 C C . LEU A 1 271 ? 7.816 24.844 7.512 1 96.56 271 LEU A C 1
ATOM 2087 O O . LEU A 1 271 ? 8.734 25.109 6.727 1 96.56 271 LEU A O 1
ATOM 2091 N N . HIS A 1 272 ? 7.406 23.609 7.723 1 93.88 272 HIS A N 1
ATOM 2092 C CA . HIS A 1 272 ? 8.086 22.484 7.09 1 93.88 272 HIS A CA 1
ATOM 2093 C C . HIS A 1 272 ? 7.91 22.5 5.578 1 93.88 272 HIS A C 1
ATOM 2095 O O . HIS A 1 272 ? 8.594 21.781 4.855 1 93.88 272 HIS A O 1
ATOM 2101 N N . ASN A 1 273 ? 7.055 23.359 5.082 1 91.38 273 ASN A N 1
ATOM 2102 C CA . ASN A 1 273 ? 6.797 23.422 3.648 1 91.38 273 ASN A CA 1
ATOM 2103 C C . ASN A 1 273 ? 7.848 24.266 2.93 1 91.38 273 ASN A C 1
ATOM 2105 O O . ASN A 1 273 ? 7.949 24.234 1.702 1 91.38 273 ASN A O 1
ATOM 2109 N N . TRP A 1 274 ? 8.648 25 3.668 1 91.88 274 TRP A N 1
ATOM 2110 C CA . TRP A 1 274 ? 9.367 26.094 3.016 1 91.88 274 TRP A CA 1
ATOM 2111 C C . TRP A 1 274 ? 10.867 26 3.303 1 91.88 274 TRP A C 1
ATOM 2113 O O . TRP A 1 274 ? 11.273 25.469 4.332 1 91.88 274 TRP A O 1
ATOM 2123 N N . CYS A 1 275 ? 11.602 26.625 2.369 1 89.31 275 CYS A N 1
ATOM 2124 C CA . CYS A 1 275 ? 13.039 26.75 2.559 1 89.31 275 CYS A CA 1
ATOM 2125 C C . CYS A 1 275 ? 13.359 27.844 3.57 1 89.31 275 CYS A C 1
ATOM 2127 O O . CYS A 1 275 ? 12.477 28.594 3.984 1 89.31 275 CYS A O 1
ATOM 2129 N N . ASP A 1 276 ? 14.578 28.031 3.889 1 91.62 276 ASP A N 1
ATOM 2130 C CA . ASP A 1 276 ? 15.008 28.906 4.965 1 91.62 276 ASP A CA 1
ATOM 2131 C C . ASP A 1 276 ? 14.688 30.375 4.637 1 91.62 276 ASP A C 1
ATOM 2133 O O . ASP A 1 276 ? 14.273 31.125 5.516 1 91.62 276 ASP A O 1
ATOM 2137 N N . ASP A 1 277 ? 14.859 30.719 3.422 1 93.19 277 ASP A N 1
ATOM 2138 C CA . ASP A 1 277 ? 14.594 32.094 3.025 1 93.19 277 ASP A CA 1
ATOM 2139 C C . ASP A 1 277 ? 13.117 32.438 3.217 1 93.19 277 ASP A C 1
ATOM 2141 O O . ASP A 1 277 ? 12.797 33.531 3.686 1 93.19 277 ASP A O 1
ATOM 2145 N N . LYS A 1 278 ? 12.281 31.562 2.85 1 93.94 278 LYS A N 1
ATOM 2146 C CA . LYS A 1 278 ? 10.844 31.781 2.996 1 93.94 278 LYS A CA 1
ATOM 2147 C C . LYS A 1 278 ? 10.43 31.734 4.465 1 93.94 278 LYS A C 1
ATOM 2149 O O . LYS A 1 278 ? 9.547 32.469 4.891 1 93.94 278 LYS A O 1
ATOM 2154 N N . ILE A 1 279 ? 11.078 30.922 5.227 1 96.88 279 ILE A N 1
ATOM 2155 C CA . ILE A 1 279 ? 10.797 30.812 6.652 1 96.88 279 ILE A CA 1
ATOM 2156 C C . ILE A 1 279 ? 11.156 32.125 7.344 1 96.88 279 ILE A C 1
ATOM 2158 O O . ILE A 1 279 ? 10.445 32.594 8.242 1 96.88 279 ILE A O 1
ATOM 2162 N N . ASP A 1 280 ? 12.227 32.719 6.898 1 97.06 280 ASP A N 1
ATOM 2163 C CA . ASP A 1 280 ? 12.641 34 7.438 1 97.06 280 ASP A CA 1
ATOM 2164 C C . ASP A 1 280 ? 11.539 35.062 7.254 1 97.06 280 ASP A C 1
ATOM 2166 O O . ASP A 1 280 ? 11.227 35.812 8.188 1 97.06 280 ASP A O 1
ATOM 2170 N N . ILE A 1 281 ? 10.953 35.062 6.078 1 97.12 281 ILE A N 1
ATOM 2171 C CA . ILE A 1 281 ? 9.883 36 5.777 1 97.12 281 ILE A CA 1
ATOM 2172 C C . ILE A 1 281 ? 8.703 35.75 6.715 1 97.12 281 ILE A C 1
ATOM 2174 O O . ILE A 1 281 ? 8.156 36.688 7.297 1 97.12 281 ILE A O 1
ATOM 2178 N N . ILE A 1 282 ? 8.367 34.531 6.918 1 97.88 282 ILE A N 1
ATOM 2179 C CA . ILE A 1 282 ? 7.207 34.156 7.715 1 97.88 282 ILE A CA 1
ATOM 2180 C C . ILE A 1 282 ? 7.453 34.531 9.18 1 97.88 282 ILE A C 1
ATOM 2182 O O . ILE A 1 282 ? 6.645 35.219 9.805 1 97.88 282 ILE A O 1
ATOM 2186 N N . LEU A 1 283 ? 8.594 34.125 9.742 1 98.5 283 LEU A N 1
ATOM 2187 C CA . LEU A 1 283 ? 8.82 34.219 11.18 1 98.5 283 LEU A CA 1
ATOM 2188 C C . LEU A 1 283 ? 9.055 35.656 11.602 1 98.5 283 LEU A C 1
ATOM 2190 O O . LEU A 1 283 ? 8.703 36.062 12.727 1 98.5 283 LEU A O 1
ATOM 2194 N N . LYS A 1 284 ? 9.617 36.5 10.734 1 98.12 284 LYS A N 1
ATOM 2195 C CA . LYS A 1 284 ? 9.742 37.938 11.039 1 98.12 284 LYS A CA 1
ATOM 2196 C C . LYS A 1 284 ? 8.375 38.562 11.242 1 98.12 284 LYS A C 1
ATOM 2198 O O . LYS A 1 284 ? 8.164 39.281 12.211 1 98.12 284 LYS A O 1
ATOM 2203 N N . LYS A 1 285 ? 7.508 38.25 10.367 1 98.56 285 LYS A N 1
ATOM 2204 C CA . LYS A 1 285 ? 6.16 38.812 10.445 1 98.56 285 LYS A CA 1
ATOM 2205 C C . LYS A 1 285 ? 5.391 38.25 11.625 1 98.56 285 LYS A C 1
ATOM 2207 O O . LYS A 1 285 ? 4.629 38.938 12.281 1 98.56 285 LYS A O 1
ATOM 2212 N N . VAL A 1 286 ? 5.57 36.969 11.867 1 98.75 286 VAL A N 1
ATOM 2213 C CA . VAL A 1 286 ? 4.906 36.281 12.977 1 98.75 286 VAL A CA 1
ATOM 2214 C C . VAL A 1 286 ? 5.34 36.906 14.297 1 98.75 286 VAL A C 1
ATOM 2216 O O . VAL A 1 286 ? 4.5 37.281 15.125 1 98.75 286 VAL A O 1
ATOM 2219 N N . PHE A 1 287 ? 6.645 37.062 14.5 1 98.62 287 PHE A N 1
ATOM 2220 C CA . PHE A 1 287 ? 7.148 37.625 15.734 1 98.62 287 PHE A CA 1
ATOM 2221 C C . PHE A 1 287 ? 6.613 39.062 15.914 1 98.62 287 PHE A C 1
ATOM 2223 O O . PHE A 1 287 ? 6.211 39.438 17.016 1 98.62 287 PHE A O 1
ATOM 2230 N N . ALA A 1 288 ? 6.598 39.812 14.82 1 98.25 288 ALA A N 1
ATOM 2231 C CA . ALA A 1 288 ? 6.137 41.188 14.867 1 98.25 288 ALA A CA 1
ATOM 2232 C C . ALA A 1 288 ? 4.656 41.281 15.227 1 98.25 288 ALA A C 1
ATOM 2234 O O . ALA A 1 288 ? 4.203 42.25 15.828 1 98.25 288 ALA A O 1
ATOM 2235 N N . SER A 1 289 ? 3.881 40.25 14.914 1 98.56 289 SER A N 1
ATOM 2236 C CA . SER A 1 289 ? 2.428 40.281 15.039 1 98.56 289 SER A CA 1
ATOM 2237 C C . SER A 1 289 ? 1.972 39.75 16.391 1 98.56 289 SER A C 1
ATOM 2239 O O . SER A 1 289 ? 0.824 39.938 16.781 1 98.56 289 SER A O 1
ATOM 2241 N N . ILE A 1 290 ? 2.797 39.031 17.062 1 98.69 290 ILE A N 1
ATOM 2242 C CA . ILE A 1 290 ? 2.447 38.5 18.375 1 98.69 290 ILE A CA 1
ATOM 2243 C C . ILE A 1 290 ? 2.705 39.562 19.453 1 98.69 290 ILE A C 1
ATOM 2245 O O . ILE A 1 290 ? 3.752 40.219 19.453 1 98.69 290 ILE A O 1
ATOM 2249 N N . ASN A 1 291 ? 1.722 39.781 20.312 1 98.5 291 ASN A N 1
ATOM 2250 C CA . ASN A 1 291 ? 1.867 40.719 21.406 1 98.5 291 ASN A CA 1
ATOM 2251 C C . ASN A 1 291 ? 2.961 40.281 22.391 1 98.5 291 ASN A C 1
ATOM 2253 O O . ASN A 1 291 ? 3.199 39.094 22.562 1 98.5 291 ASN A O 1
ATOM 2257 N N . PRO A 1 292 ? 3.615 41.344 23 1 97.88 292 PRO A N 1
ATOM 2258 C CA . PRO A 1 292 ? 4.523 40.969 24.078 1 97.88 292 PRO A CA 1
ATOM 2259 C C . PRO A 1 292 ? 3.852 40.094 25.125 1 97.88 292 PRO A C 1
ATOM 2261 O O . PRO A 1 292 ? 2.725 40.375 25.547 1 97.88 292 PRO A O 1
ATOM 2264 N N . GLY A 1 293 ? 4.512 39.031 25.531 1 97.38 293 GLY A N 1
ATOM 2265 C CA . GLY A 1 293 ? 3.93 38.094 26.469 1 97.38 293 GLY A CA 1
ATOM 2266 C C . GLY A 1 293 ? 3.119 37 25.797 1 97.38 293 GLY A C 1
ATOM 2267 O O . GLY A 1 293 ? 2.715 36.031 26.438 1 97.38 293 GLY A O 1
ATOM 2268 N N . GLY A 1 294 ? 2.938 37.156 24.469 1 98.31 294 GLY A N 1
ATOM 2269 C CA . GLY A 1 294 ? 2.225 36.156 23.703 1 98.31 294 GLY A CA 1
ATOM 2270 C C . GLY A 1 294 ? 3.1 34.969 23.297 1 98.31 294 GLY A C 1
ATOM 2271 O O . GLY A 1 294 ? 4.23 34.8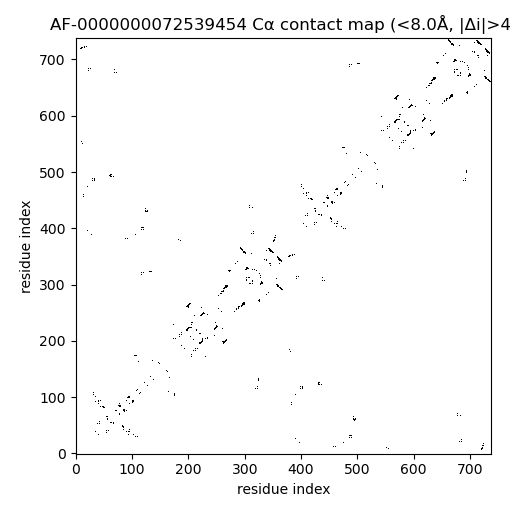44 23.75 1 98.31 294 GLY A O 1
ATOM 2272 N N . CYS A 1 295 ? 2.482 34.031 22.5 1 98.19 295 CYS A N 1
ATOM 2273 C CA . CYS A 1 295 ? 3.271 32.844 22.172 1 98.19 295 CYS A CA 1
ATOM 2274 C C . CYS A 1 295 ? 2.949 32.375 20.766 1 98.19 295 CYS A C 1
ATOM 2276 O O . CYS A 1 295 ? 1.916 32.719 20.188 1 98.19 295 CYS A O 1
ATOM 2278 N N . ILE A 1 296 ? 3.902 31.656 20.188 1 98.81 296 ILE A N 1
ATOM 2279 C CA . ILE A 1 296 ? 3.738 30.891 18.953 1 98.81 296 ILE A CA 1
ATOM 2280 C C . ILE A 1 296 ? 3.605 29.406 19.266 1 98.81 296 ILE A C 1
ATOM 2282 O O . IL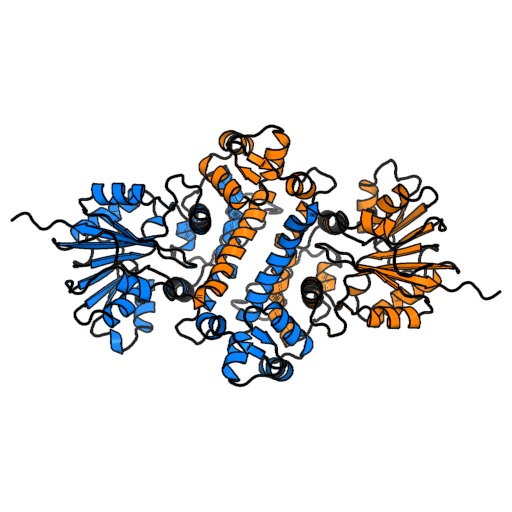E A 1 296 ? 4.297 28.891 20.141 1 98.81 296 ILE A O 1
ATOM 2286 N N . LEU A 1 297 ? 2.646 28.781 18.656 1 98.81 297 LEU A N 1
ATOM 2287 C CA . LEU A 1 297 ? 2.441 27.328 18.75 1 98.81 297 LEU A CA 1
ATOM 2288 C C . LEU A 1 297 ? 2.678 26.672 17.406 1 98.81 297 LEU A C 1
ATOM 2290 O O . LEU A 1 297 ? 1.892 26.844 16.469 1 98.81 297 LEU A O 1
ATOM 2294 N N . LEU A 1 298 ? 3.758 25.906 17.281 1 98.75 298 LEU A N 1
ATOM 2295 C CA . LEU A 1 298 ? 4.059 25.141 16.078 1 98.75 298 LEU A CA 1
ATOM 2296 C C . LEU A 1 298 ? 3.576 23.703 16.203 1 98.75 298 LEU A C 1
ATOM 2298 O O . LEU A 1 298 ? 3.852 23.047 17.203 1 98.75 298 LEU A O 1
ATOM 2302 N N . LEU A 1 299 ? 2.832 23.328 15.211 1 98.38 299 LEU A N 1
ATOM 2303 C CA . LEU A 1 299 ? 2.449 21.922 15.102 1 98.38 299 LEU A CA 1
ATOM 2304 C C . LEU A 1 299 ? 3.191 21.25 13.953 1 98.38 299 LEU A C 1
ATOM 2306 O O . LEU A 1 299 ? 2.77 21.328 12.797 1 98.38 299 LEU A O 1
ATOM 2310 N N . GLU A 1 300 ? 4.266 20.578 14.281 1 97.5 300 GLU A N 1
ATOM 2311 C CA . GLU A 1 300 ? 5.164 19.891 13.359 1 97.5 300 GLU A CA 1
ATOM 2312 C C . GLU A 1 300 ? 5.645 18.562 13.953 1 97.5 300 GLU A C 1
ATOM 2314 O O . GLU A 1 300 ? 5.699 18.422 15.18 1 97.5 300 GLU A O 1
ATOM 2319 N N . LYS A 1 301 ? 5.887 17.641 13.109 1 96.5 301 LYS A N 1
ATOM 2320 C CA . LYS A 1 301 ? 6.477 16.406 13.602 1 96.5 301 LYS A CA 1
ATOM 2321 C C . LYS A 1 301 ? 8 16.5 13.648 1 96.5 301 LYS A C 1
ATOM 2323 O O . LYS A 1 301 ? 8.641 16.75 12.625 1 96.5 301 LYS A O 1
ATOM 2328 N N . CYS A 1 302 ? 8.578 16.297 14.836 1 97.75 302 CYS A N 1
ATOM 2329 C CA . CYS A 1 302 ? 10.016 16.469 14.984 1 97.75 302 CYS A CA 1
ATOM 2330 C C . CYS A 1 302 ? 10.758 15.172 14.695 1 97.75 302 CYS A C 1
ATOM 2332 O O . CYS A 1 302 ? 10.328 14.102 15.117 1 97.75 302 CYS A O 1
ATOM 2334 N N . LEU A 1 303 ? 11.852 15.32 13.961 1 96.06 303 LEU A N 1
ATOM 2335 C CA . LEU A 1 303 ? 12.82 14.234 13.828 1 96.06 303 LEU A CA 1
ATOM 2336 C C . LEU A 1 303 ? 13.609 14.047 15.117 1 96.06 303 LEU A C 1
ATOM 2338 O O . LEU A 1 303 ? 13.758 14.984 15.898 1 96.06 303 LEU A O 1
ATOM 2342 N N . ASN A 1 304 ? 14.07 12.75 15.305 1 94.88 304 ASN A N 1
ATOM 2343 C CA . ASN A 1 304 ? 15.117 12.578 16.297 1 94.88 304 ASN A CA 1
ATOM 2344 C C . ASN A 1 304 ? 16.344 13.43 15.977 1 94.88 304 ASN A C 1
ATOM 2346 O O . ASN A 1 304 ? 16.562 13.781 14.812 1 94.88 304 ASN A O 1
ATOM 2350 N N . GLU A 1 305 ? 17.109 13.695 17.016 1 94.56 305 GLU A N 1
ATOM 2351 C CA . GLU A 1 305 ? 18.266 14.562 16.781 1 94.56 305 GLU A CA 1
ATOM 2352 C C . GLU A 1 305 ? 19.266 13.922 15.82 1 94.56 305 GLU A C 1
ATOM 2354 O O . GLU A 1 305 ? 19.938 14.617 15.062 1 94.56 305 GLU A O 1
ATOM 2359 N N . ASP A 1 306 ? 19.359 12.625 15.75 1 86.44 306 ASP A N 1
ATOM 2360 C CA . ASP A 1 306 ? 20.25 11.938 14.828 1 86.44 306 ASP A CA 1
ATOM 2361 C C . ASP A 1 306 ? 19.609 11.758 13.453 1 86.44 306 ASP A C 1
ATOM 2363 O O . ASP A 1 306 ? 20.234 11.242 12.531 1 86.44 306 ASP A O 1
ATOM 2367 N N . LYS A 1 307 ? 18.281 12.141 13.352 1 87.69 307 LYS A N 1
ATOM 2368 C CA . LYS A 1 307 ? 17.516 12.195 12.109 1 87.69 307 LYS A CA 1
ATOM 2369 C C . LYS A 1 307 ? 17.266 10.797 11.555 1 87.69 307 LYS A C 1
ATOM 2371 O O . LYS A 1 307 ? 17.047 10.633 10.352 1 87.69 307 LYS A O 1
ATOM 2376 N N . THR A 1 308 ? 17.312 9.812 12.383 1 82.81 308 THR A N 1
ATOM 2377 C CA . THR A 1 308 ? 17.062 8.438 11.961 1 82.81 308 THR A CA 1
ATOM 2378 C C . THR A 1 308 ? 15.648 8 12.336 1 82.81 308 THR A C 1
ATOM 2380 O O . THR A 1 308 ? 15.289 6.836 12.164 1 82.81 308 THR A O 1
ATOM 2383 N N . GLY A 1 309 ? 14.914 8.93 12.836 1 88.69 309 GLY A N 1
ATOM 2384 C CA . GLY A 1 309 ? 13.531 8.672 13.211 1 88.69 309 GLY A CA 1
ATOM 2385 C C . GLY A 1 309 ? 12.82 9.891 13.75 1 88.69 309 GLY A C 1
ATOM 2386 O O . GLY A 1 309 ? 13.367 11 13.727 1 88.69 309 GLY A O 1
ATOM 2387 N N . PRO A 1 310 ? 11.625 9.625 14.477 1 92 310 PRO A N 1
ATOM 2388 C CA . PRO A 1 310 ? 10.781 8.43 14.344 1 92 310 PRO A CA 1
ATOM 2389 C C . PRO A 1 310 ? 10.391 8.148 12.891 1 92 310 PRO A C 1
ATOM 2391 O O . PRO A 1 310 ? 10.516 9.023 12.031 1 92 310 PRO A O 1
ATOM 2394 N N . TYR A 1 311 ? 9.945 6.949 12.555 1 87.81 311 TYR A N 1
ATOM 2395 C CA . TYR A 1 311 ? 9.656 6.449 11.219 1 87.81 311 TYR A CA 1
ATOM 2396 C C . TYR A 1 311 ? 8.688 7.371 10.484 1 87.81 311 TYR A C 1
ATOM 2398 O O . TYR A 1 311 ? 8.922 7.734 9.328 1 87.81 311 TYR A O 1
ATOM 2406 N N . ASP A 1 312 ? 7.668 7.859 11.156 1 88.69 312 ASP A N 1
ATOM 2407 C CA . ASP A 1 312 ? 6.648 8.703 10.539 1 88.69 312 ASP A CA 1
ATOM 2408 C C . ASP A 1 312 ? 7.223 10.062 10.148 1 88.69 312 ASP A C 1
ATOM 2410 O O . ASP A 1 312 ? 6.828 10.641 9.141 1 88.69 312 ASP A O 1
ATOM 2414 N N . ALA A 1 313 ? 8.125 10.555 10.945 1 93.12 313 ALA A N 1
ATOM 2415 C CA . ALA A 1 313 ? 8.758 11.836 10.648 1 93.12 313 ALA A CA 1
ATOM 2416 C C . ALA A 1 313 ? 9.656 11.734 9.422 1 93.12 313 ALA A C 1
ATOM 2418 O O . ALA A 1 313 ? 9.688 12.633 8.578 1 93.12 313 ALA A O 1
ATOM 2419 N N . ILE A 1 314 ? 10.359 10.633 9.281 1 91.19 314 ILE A N 1
ATOM 2420 C CA . ILE A 1 314 ? 11.234 10.422 8.133 1 91.19 314 ILE A CA 1
ATOM 2421 C C . ILE A 1 314 ? 10.391 10.266 6.867 1 91.19 314 ILE A C 1
ATOM 2423 O O . ILE A 1 314 ? 10.75 10.781 5.805 1 91.19 314 ILE A O 1
ATOM 2427 N N . LEU A 1 315 ? 9.344 9.539 7.023 1 91 315 LEU A N 1
ATOM 2428 C CA . LEU A 1 315 ? 8.422 9.375 5.906 1 91 315 LEU A CA 1
ATOM 2429 C C . LEU A 1 315 ? 7.891 10.719 5.434 1 91 315 LEU A C 1
ATOM 2431 O O . LEU A 1 315 ? 7.828 10.984 4.227 1 91 315 LEU A O 1
ATOM 2435 N N . LEU A 1 316 ? 7.52 11.523 6.367 1 91.06 316 LEU A N 1
ATOM 2436 C CA . LEU A 1 316 ? 7.027 12.859 6.043 1 91.06 316 LEU A CA 1
ATOM 2437 C C . LEU A 1 316 ? 8.125 13.695 5.406 1 91.06 316 LEU A C 1
ATOM 2439 O O . LEU A 1 316 ? 7.883 14.422 4.438 1 91.06 316 LEU A O 1
ATOM 2443 N N . ASP A 1 317 ? 9.273 13.586 5.902 1 91.19 317 ASP A N 1
ATOM 2444 C CA . ASP A 1 317 ? 10.406 14.328 5.355 1 91.19 317 ASP A CA 1
ATOM 2445 C C . ASP A 1 317 ? 10.664 13.945 3.898 1 91.19 317 ASP A C 1
ATOM 2447 O O . ASP A 1 317 ? 10.922 14.805 3.059 1 91.19 317 ASP A O 1
ATOM 2451 N N . THR A 1 318 ? 10.602 12.688 3.619 1 87.62 318 THR A N 1
ATOM 2452 C CA . THR A 1 318 ? 10.781 12.203 2.256 1 87.62 318 THR A CA 1
ATOM 2453 C C . THR A 1 318 ? 9.672 12.727 1.346 1 87.62 318 THR A C 1
ATOM 2455 O O . THR A 1 318 ? 9.93 13.109 0.202 1 87.62 318 THR A O 1
ATOM 2458 N N . MET A 1 319 ? 8.508 12.75 1.873 1 86.44 319 MET A N 1
ATOM 2459 C CA . MET A 1 319 ? 7.391 13.297 1.108 1 86.44 319 MET A CA 1
ATOM 2460 C C . MET A 1 319 ? 7.613 14.773 0.795 1 86.44 319 MET A C 1
ATOM 2462 O O . MET A 1 319 ? 7.332 15.227 -0.315 1 86.44 319 MET A O 1
ATOM 2466 N N . MET A 1 320 ? 8.086 15.523 1.75 1 87 320 MET A N 1
ATOM 2467 C CA . MET A 1 320 ? 8.344 16.953 1.541 1 87 320 MET A CA 1
ATOM 2468 C C . MET A 1 320 ? 9.375 17.156 0.432 1 87 320 MET A C 1
ATOM 2470 O O . MET A 1 320 ? 9.227 18.062 -0.393 1 87 320 MET A O 1
ATOM 2474 N N . MET A 1 321 ? 10.32 16.312 0.421 1 81.06 321 MET A N 1
ATOM 2475 C CA . MET A 1 321 ? 11.336 16.406 -0.621 1 81.06 321 MET A CA 1
ATOM 2476 C C . MET A 1 321 ? 10.719 16.219 -2.004 1 81.06 321 MET A C 1
ATOM 2478 O O . MET A 1 321 ? 11.188 16.812 -2.979 1 81.06 321 MET A O 1
ATOM 2482 N N . VAL A 1 322 ? 9.734 15.391 -2.078 1 81.06 322 VAL A N 1
ATOM 2483 C CA . VAL A 1 322 ? 9.102 15.055 -3.354 1 81.06 322 VAL A CA 1
ATOM 2484 C C . VAL A 1 322 ? 8.164 16.188 -3.777 1 81.06 322 VAL A C 1
ATOM 2486 O O . VAL A 1 322 ? 8.07 16.516 -4.961 1 81.06 322 VAL A O 1
ATOM 2489 N N . ILE A 1 323 ? 7.578 16.859 -2.785 1 78.5 323 ILE A N 1
ATOM 2490 C CA . ILE A 1 323 ? 6.441 17.703 -3.158 1 78.5 323 ILE A CA 1
ATOM 2491 C C . ILE A 1 323 ? 6.82 19.172 -3.051 1 78.5 323 ILE A C 1
ATOM 2493 O O . ILE A 1 323 ? 6.156 20.031 -3.625 1 78.5 323 ILE A O 1
ATOM 2497 N N . CYS A 1 324 ? 7.848 19.469 -2.215 1 78.12 324 CYS A N 1
ATOM 2498 C CA . CYS A 1 324 ? 8.164 20.875 -2.021 1 78.12 324 CYS A CA 1
ATOM 2499 C C . CYS A 1 324 ? 9.617 21.062 -1.619 1 78.12 324 CYS A C 1
ATOM 2501 O O . CYS A 1 324 ? 10.43 20.156 -1.774 1 78.12 324 CYS A O 1
ATOM 2503 N N . GLU A 1 325 ? 9.914 22.344 -1.287 1 77.75 325 GLU A N 1
ATOM 2504 C CA . GLU A 1 325 ? 11.281 22.703 -0.916 1 77.75 325 GLU A CA 1
ATOM 2505 C C . GLU A 1 325 ? 11.492 22.578 0.591 1 77.75 325 GLU A C 1
ATOM 2507 O O . GLU A 1 325 ? 12.492 23.062 1.123 1 77.75 325 GLU A O 1
ATOM 2512 N N . GLY A 1 326 ? 10.586 22.016 1.171 1 84.38 326 GLY A N 1
ATOM 2513 C CA . GLY A 1 326 ? 10.602 21.969 2.625 1 84.38 326 GLY A CA 1
ATOM 2514 C C . GLY A 1 326 ? 11.289 20.734 3.176 1 84.38 326 GLY A C 1
ATOM 2515 O O . GLY A 1 326 ? 12.031 20.062 2.459 1 84.38 326 GLY A O 1
ATOM 2516 N N . ARG A 1 327 ? 11.211 20.578 4.484 1 90 327 ARG A N 1
ATOM 2517 C CA . ARG A 1 327 ? 11.805 19.469 5.207 1 90 327 ARG A CA 1
ATOM 2518 C C . ARG A 1 327 ? 11.266 19.391 6.633 1 90 327 ARG A C 1
ATOM 2520 O O . ARG A 1 327 ? 10.742 20.375 7.16 1 90 327 ARG A O 1
ATOM 2527 N N . GLU A 1 328 ? 11.383 18.188 7.164 1 94.62 328 GLU A N 1
ATOM 2528 C CA . GLU A 1 328 ? 11.18 18.062 8.609 1 94.62 328 GLU A CA 1
ATOM 2529 C C . GLU A 1 328 ? 12.445 18.438 9.375 1 94.62 328 GLU A C 1
ATOM 2531 O O . GLU A 1 328 ? 13.547 18.359 8.836 1 94.62 328 GLU A O 1
ATOM 2536 N N . ARG A 1 329 ? 12.258 18.875 10.594 1 96.62 329 ARG A N 1
ATOM 2537 C CA . ARG A 1 329 ? 13.367 19.359 11.414 1 96.62 329 ARG A CA 1
ATOM 2538 C C . ARG A 1 329 ? 13.352 18.688 12.789 1 96.62 329 ARG A C 1
ATOM 2540 O O . ARG A 1 329 ? 12.328 18.141 13.211 1 96.62 329 ARG A O 1
ATOM 2547 N N . THR A 1 330 ? 14.562 18.656 13.406 1 97.25 330 THR A N 1
ATOM 2548 C CA . THR A 1 330 ? 14.641 18.234 14.797 1 97.25 330 THR A CA 1
ATOM 2549 C C . THR A 1 330 ? 14.141 19.344 15.719 1 97.25 330 THR A C 1
ATOM 2551 O O . THR A 1 330 ? 14 20.5 15.297 1 97.25 330 THR A O 1
ATOM 2554 N N . PHE A 1 331 ? 13.844 18.953 17 1 97.94 331 PHE A N 1
ATOM 2555 C CA . PHE A 1 331 ? 13.43 19.984 17.953 1 97.94 331 PHE A CA 1
ATOM 2556 C C . PHE A 1 331 ? 14.523 21.031 18.141 1 97.94 331 PHE A C 1
ATOM 2558 O O . PHE A 1 331 ? 14.242 22.219 18.203 1 97.94 331 PHE A O 1
ATOM 2565 N N . LEU A 1 332 ? 15.695 20.594 18.203 1 98.19 332 LEU A N 1
ATOM 2566 C CA . LEU A 1 332 ? 16.812 21.516 18.406 1 98.19 332 LEU A CA 1
ATOM 2567 C C . LEU A 1 332 ? 16.891 22.516 17.266 1 98.19 332 LEU A C 1
ATOM 2569 O O . LEU A 1 332 ? 17.188 23.688 17.484 1 98.19 332 LEU A O 1
ATOM 2573 N N . GLU A 1 333 ? 16.688 22.047 16.062 1 97.75 333 GLU A N 1
ATOM 2574 C CA . GLU A 1 333 ? 16.688 22.938 14.914 1 97.75 333 GLU A CA 1
ATOM 2575 C C . GLU A 1 333 ? 15.562 23.969 15.023 1 97.75 333 GLU A C 1
ATOM 2577 O O . GLU A 1 333 ? 15.75 25.141 14.695 1 97.75 333 GLU A O 1
ATOM 2582 N N . TYR A 1 334 ? 14.406 23.562 15.5 1 98.38 334 TYR A N 1
ATOM 2583 C CA . TYR A 1 334 ? 13.305 24.5 15.695 1 98.38 334 TYR A CA 1
ATOM 2584 C C . TYR A 1 334 ? 13.625 25.5 16.797 1 98.38 334 TYR A C 1
ATOM 2586 O O . TYR A 1 334 ? 13.312 26.688 16.688 1 98.38 334 TYR A O 1
ATOM 2594 N N . GLN A 1 335 ? 14.164 24.984 17.859 1 98.5 335 GLN A N 1
ATOM 2595 C CA . GLN A 1 335 ? 14.539 25.844 18.984 1 98.5 335 GLN A CA 1
ATOM 2596 C C . GLN A 1 335 ? 15.492 26.953 18.531 1 98.5 335 GLN A C 1
ATOM 2598 O O . GLN A 1 335 ? 15.273 28.125 18.828 1 98.5 335 GLN A O 1
ATOM 2603 N N . MET A 1 336 ? 16.531 26.547 17.812 1 98.25 336 MET A N 1
ATOM 2604 C CA . MET A 1 336 ? 17.5 27.516 17.312 1 98.25 336 MET A CA 1
ATOM 2605 C C . MET A 1 336 ? 16.844 28.5 16.359 1 98.25 336 MET A C 1
ATOM 2607 O O . MET A 1 336 ? 17.109 29.703 16.422 1 98.25 336 MET A O 1
ATOM 2611 N N . LEU A 1 337 ? 16.031 27.969 15.539 1 98.12 337 LEU A N 1
ATOM 2612 C CA . LEU A 1 337 ? 15.32 28.781 14.562 1 98.12 337 LEU A CA 1
ATOM 2613 C C . LEU A 1 337 ? 14.469 29.844 15.25 1 98.12 337 LEU A C 1
ATOM 2615 O O . LEU A 1 337 ? 14.547 31.016 14.914 1 98.12 337 LEU A O 1
ATOM 2619 N N . LEU A 1 338 ? 13.664 29.469 16.219 1 98.62 338 LEU A N 1
ATOM 2620 C CA . LEU A 1 338 ? 12.75 30.375 16.906 1 98.62 338 LEU A CA 1
ATOM 2621 C C . LEU A 1 338 ? 13.523 31.406 17.734 1 98.62 338 LEU A C 1
ATOM 2623 O O . LEU A 1 338 ? 13.141 32.562 17.797 1 98.62 338 LEU A O 1
ATOM 2627 N N . GLN A 1 339 ? 14.594 31 18.328 1 98.38 339 GLN A N 1
ATOM 2628 C CA . GLN A 1 339 ? 15.406 31.891 19.141 1 98.38 339 GLN A CA 1
ATOM 2629 C C . GLN A 1 339 ? 16.062 32.969 18.297 1 98.38 339 GLN A C 1
ATOM 2631 O O . GLN A 1 339 ? 16.25 34.094 18.75 1 98.38 339 GLN A O 1
ATOM 2636 N N . GLN A 1 340 ? 16.391 32.656 17.109 1 97.94 340 GLN A N 1
ATOM 2637 C CA . GLN A 1 340 ? 16.984 33.594 16.172 1 97.94 340 GLN A CA 1
ATOM 2638 C C . GLN A 1 340 ? 16.062 34.781 15.938 1 97.94 340 GLN A C 1
ATOM 2640 O O . GLN A 1 340 ? 16.516 35.906 15.641 1 97.94 340 GLN A O 1
ATOM 2645 N N . TYR A 1 341 ? 14.781 34.625 16.125 1 98 341 TYR A N 1
ATOM 2646 C CA . TYR A 1 341 ? 13.828 35.688 15.836 1 98 341 TYR A CA 1
ATOM 2647 C C . TYR A 1 341 ? 13.336 36.344 17.125 1 98 341 TYR A C 1
ATOM 2649 O O . TYR A 1 341 ? 12.469 37.219 17.078 1 98 341 TYR A O 1
ATOM 2657 N N . GLY A 1 342 ? 13.844 35.875 18.234 1 97.88 342 GLY A N 1
ATOM 2658 C CA . GLY A 1 342 ? 13.57 36.594 19.469 1 97.88 342 GLY A CA 1
ATOM 2659 C C . GLY A 1 342 ? 12.68 35.812 20.422 1 97.88 342 GLY A C 1
ATOM 2660 O O . GLY A 1 342 ? 12.453 36.219 21.562 1 97.88 342 GLY A O 1
ATOM 2661 N N . PHE A 1 343 ? 12.195 34.688 20 1 98.62 343 PHE A N 1
ATOM 2662 C CA . PHE A 1 343 ? 11.375 33.906 20.891 1 98.62 343 PHE A CA 1
ATOM 2663 C C . PHE A 1 343 ? 12.219 33.281 22.016 1 98.62 343 PHE A C 1
ATOM 2665 O O . PHE A 1 343 ? 13.422 33.062 21.828 1 98.62 343 PHE A O 1
ATOM 2672 N N . THR A 1 344 ? 11.539 33.062 23.109 1 98.06 344 THR A N 1
ATOM 2673 C CA . THR A 1 344 ? 12.211 32.469 24.281 1 98.06 344 THR A CA 1
ATOM 2674 C C . THR A 1 344 ? 11.375 31.344 24.859 1 98.06 344 THR A C 1
ATOM 2676 O O . THR A 1 344 ? 10.266 31.078 24.406 1 98.06 344 THR A O 1
ATOM 2679 N N . ASN A 1 345 ? 11.984 30.562 25.781 1 97.44 345 ASN A N 1
ATOM 2680 C CA . ASN A 1 345 ? 11.305 29.484 26.5 1 97.44 345 ASN A CA 1
ATOM 2681 C C . ASN A 1 345 ? 10.672 28.484 25.531 1 97.44 345 ASN A C 1
ATOM 2683 O O . ASN A 1 345 ? 9.484 28.172 25.641 1 97.44 345 ASN A O 1
ATOM 2687 N N . VAL A 1 346 ? 11.469 28.047 24.609 1 98.25 346 VAL A N 1
ATOM 2688 C CA . VAL A 1 346 ? 10.984 27.109 23.609 1 98.25 346 VAL A CA 1
ATOM 2689 C C . VAL A 1 346 ? 10.836 25.719 24.25 1 98.25 346 VAL A C 1
ATOM 2691 O O . VAL A 1 346 ? 11.797 25.172 24.797 1 98.25 346 VAL A O 1
ATOM 2694 N N . ILE A 1 347 ? 9.633 25.156 24.203 1 97.31 347 ILE A N 1
ATOM 2695 C CA . ILE A 1 347 ? 9.375 23.844 24.781 1 97.31 347 ILE A CA 1
ATOM 2696 C C . ILE A 1 347 ? 8.703 22.938 23.75 1 97.31 347 ILE A C 1
ATOM 2698 O O . ILE A 1 347 ? 7.941 23.406 22.906 1 97.31 347 ILE A O 1
ATOM 2702 N N . TRP A 1 348 ? 9.016 21.688 23.797 1 96.94 348 TRP A N 1
ATOM 2703 C CA . TRP A 1 348 ? 8.492 20.672 22.906 1 96.94 348 TRP A CA 1
ATOM 2704 C C . TRP A 1 348 ? 7.73 19.609 23.672 1 96.94 348 TRP A C 1
ATOM 2706 O O . TRP A 1 348 ? 8.18 19.156 24.734 1 96.94 348 TRP A O 1
ATOM 2716 N N . ARG A 1 349 ? 6.555 19.266 23.203 1 97.06 349 ARG A N 1
ATOM 2717 C CA . ARG A 1 349 ? 5.801 18.109 23.703 1 97.06 349 ARG A CA 1
ATOM 2718 C C . ARG A 1 349 ? 5.492 17.141 22.562 1 97.06 349 ARG A C 1
ATOM 2720 O O . ARG A 1 349 ? 4.863 17.516 21.578 1 97.06 349 ARG A O 1
ATOM 2727 N N . GLU A 1 350 ? 5.91 15.938 22.797 1 95.94 350 GLU A N 1
ATOM 2728 C CA . GLU A 1 350 ? 5.633 14.891 21.828 1 95.94 350 GLU A CA 1
ATOM 2729 C C . GLU A 1 350 ? 4.164 14.477 21.859 1 95.94 350 GLU A C 1
ATOM 2731 O O . GLU A 1 350 ? 3.58 14.328 22.938 1 95.94 350 GLU A O 1
ATOM 2736 N N . MET A 1 351 ? 3.568 14.445 20.688 1 96.81 351 MET A N 1
ATOM 2737 C CA . MET A 1 351 ? 2.229 13.875 20.562 1 96.81 351 MET A CA 1
ATOM 2738 C C . MET A 1 351 ? 2.293 12.359 20.391 1 96.81 351 MET A C 1
ATOM 2740 O O . MET A 1 351 ? 2.656 11.867 19.328 1 96.81 351 MET A O 1
ATOM 2744 N N . HIS A 1 352 ? 1.896 11.594 21.453 1 95.69 352 HIS A N 1
ATOM 2745 C CA . HIS A 1 352 ? 1.879 10.141 21.375 1 95.69 352 HIS A CA 1
ATOM 2746 C C . HIS A 1 352 ? 0.715 9.648 20.516 1 95.69 352 HIS A C 1
ATOM 2748 O O . HIS A 1 352 ? -0.208 10.414 20.219 1 95.69 352 HIS A O 1
ATOM 2754 N N . GLY A 1 353 ? 0.781 8.344 20.141 1 94.62 353 GLY A N 1
ATOM 2755 C CA . GLY A 1 353 ? -0.194 7.789 19.203 1 94.62 353 GLY A CA 1
ATOM 2756 C C . GLY A 1 353 ? 0.237 7.887 17.75 1 94.62 353 GLY A C 1
ATOM 2757 O O . GLY A 1 353 ? 1.397 8.188 17.469 1 94.62 353 GLY A O 1
ATOM 2758 N N . ARG A 1 354 ? -0.654 7.559 16.859 1 93.5 354 ARG A N 1
ATOM 2759 C CA . ARG A 1 354 ? -0.338 7.621 15.445 1 93.5 354 ARG A CA 1
ATOM 2760 C C . ARG A 1 354 ? -0.797 8.945 14.836 1 93.5 354 ARG A C 1
ATOM 2762 O O . ARG A 1 354 ? -1.997 9.172 14.672 1 93.5 354 ARG A O 1
ATOM 2769 N N . ASN A 1 355 ? 0.158 9.797 14.586 1 94.12 355 ASN A N 1
ATOM 2770 C CA . ASN A 1 355 ? -0.066 11.141 14.07 1 94.12 355 ASN A CA 1
ATOM 2771 C C . ASN A 1 355 ? 1.185 11.703 13.398 1 94.12 355 ASN A C 1
ATOM 2773 O O . ASN A 1 355 ? 2.211 11.023 13.328 1 94.12 355 ASN A O 1
ATOM 2777 N N . CYS A 1 356 ? 1.02 12.969 12.875 1 92.94 356 CYS A N 1
ATOM 2778 C CA . CYS A 1 356 ? 2.162 13.539 12.164 1 92.94 356 CYS A CA 1
ATOM 2779 C C . CYS A 1 356 ? 2.512 14.914 12.711 1 92.94 356 CYS A C 1
ATOM 2781 O O . CYS A 1 356 ? 3.105 15.734 12.008 1 92.94 356 CYS A O 1
ATOM 2783 N N . GLN A 1 357 ? 2.115 15.18 13.945 1 96.25 357 GLN A N 1
ATOM 2784 C CA . GLN A 1 357 ? 2.438 16.484 14.5 1 96.25 357 GLN A CA 1
ATOM 2785 C C . GLN A 1 357 ? 2.801 16.391 15.977 1 96.25 357 GLN A C 1
ATOM 2787 O O . GLN A 1 357 ? 2.225 15.586 16.719 1 96.25 357 GLN A O 1
ATOM 2792 N N . ASP A 1 358 ? 3.744 17.109 16.391 1 97.69 358 ASP A N 1
ATOM 2793 C CA . ASP A 1 358 ? 4.062 17.453 17.781 1 97.69 358 ASP A CA 1
ATOM 2794 C C . ASP A 1 358 ? 3.719 18.906 18.062 1 97.69 358 ASP A C 1
ATOM 2796 O O . ASP A 1 358 ? 3.205 19.609 17.203 1 97.69 358 ASP A O 1
ATOM 2800 N N . VAL A 1 359 ? 3.902 19.25 19.312 1 98.31 359 VAL A N 1
ATOM 2801 C CA . VAL A 1 359 ? 3.58 20.609 19.719 1 98.31 359 VAL A CA 1
ATOM 2802 C C . VAL A 1 359 ? 4.844 21.312 20.219 1 98.31 359 VAL A C 1
ATOM 2804 O O . VAL A 1 359 ? 5.523 20.828 21.125 1 98.31 359 VAL A O 1
ATOM 2807 N N . ILE A 1 360 ? 5.18 22.422 19.594 1 98.56 360 ILE A N 1
ATOM 2808 C CA . ILE A 1 360 ? 6.273 23.297 20.031 1 98.56 360 ILE A CA 1
ATOM 2809 C C . ILE A 1 360 ? 5.719 24.656 20.422 1 98.56 360 ILE A C 1
ATOM 2811 O O . ILE A 1 360 ? 5.035 25.312 19.641 1 98.56 360 ILE A O 1
ATOM 2815 N N . LEU A 1 361 ? 5.973 25.078 21.641 1 98.56 361 LEU A N 1
ATOM 2816 C CA . LEU A 1 361 ? 5.559 26.375 22.156 1 98.56 361 LEU A CA 1
ATOM 2817 C C . LEU A 1 361 ? 6.766 27.281 22.391 1 98.56 361 LEU A C 1
ATOM 2819 O O . LEU A 1 361 ? 7.793 26.828 22.891 1 98.56 361 LEU A O 1
ATOM 2823 N N . ALA A 1 362 ? 6.668 28.531 22 1 98.75 362 ALA A N 1
ATOM 2824 C CA . ALA A 1 362 ? 7.691 29.547 22.281 1 98.75 362 ALA A CA 1
ATOM 2825 C C . ALA A 1 362 ? 7.055 30.875 22.656 1 98.75 362 ALA A C 1
ATOM 2827 O O . ALA A 1 362 ? 6.016 31.25 22.125 1 98.75 362 ALA A O 1
ATOM 2828 N N . LEU A 1 363 ? 7.727 31.609 23.5 1 98.38 363 LEU A N 1
ATOM 2829 C CA . LEU A 1 363 ? 7.156 32.812 24.062 1 98.38 363 LEU A CA 1
ATOM 2830 C C . LEU A 1 363 ? 7.844 34.062 23.484 1 98.38 363 LEU A C 1
ATOM 2832 O O . LEU A 1 363 ? 9.062 34.062 23.297 1 98.38 363 LEU A O 1
ATOM 2836 N N . LYS A 1 364 ? 7.043 35.031 23.172 1 98.25 364 LYS A N 1
ATOM 2837 C CA . LYS A 1 364 ? 7.609 36.375 22.984 1 98.25 364 LYS A CA 1
ATOM 2838 C C . LYS A 1 364 ? 7.805 37.094 24.312 1 98.25 364 LYS A C 1
ATOM 2840 O O . LYS A 1 364 ? 6.859 37.219 25.094 1 98.25 364 LYS A O 1
ATOM 2845 N N . PRO A 1 365 ? 9.047 37.562 24.531 1 96.69 365 PRO A N 1
ATOM 2846 C CA . PRO A 1 365 ? 9.305 38.219 25.828 1 96.69 365 PRO A CA 1
ATOM 2847 C C . PRO A 1 365 ? 8.406 39.438 26.047 1 96.69 365 PRO A C 1
ATOM 2849 O O . PRO A 1 365 ? 7.992 40.094 25.078 1 96.69 365 PRO A O 1
ATOM 2852 N N . GLU A 1 366 ? 8.18 39.656 27.359 1 92.5 366 GLU A N 1
ATOM 2853 C CA . GLU A 1 366 ? 7.441 40.844 27.734 1 92.5 366 GLU A CA 1
ATOM 2854 C C . GLU A 1 366 ? 8.242 42.094 27.422 1 92.5 366 GLU A C 1
ATOM 2856 O O . GLU A 1 366 ? 9.477 42.062 27.375 1 92.5 366 GLU A O 1
ATOM 2861 N N . GLU A 1 367 ? 7.621 43.125 26.922 1 77.69 367 GLU A N 1
ATOM 2862 C CA . GLU A 1 367 ? 8.336 44.375 26.719 1 77.69 367 GLU A CA 1
ATOM 2863 C C . GLU A 1 367 ? 9.016 44.844 28 1 77.69 367 GLU A C 1
ATOM 2865 O O . GLU A 1 367 ? 8.445 44.719 29.094 1 77.69 367 GLU A O 1
ATOM 2870 N N . ASN A 1 368 ? 10.422 44.656 28.109 1 55.5 368 ASN A N 1
ATOM 2871 C CA . ASN A 1 368 ? 11.07 45.312 29.25 1 55.5 368 ASN A CA 1
ATOM 2872 C C . ASN A 1 368 ? 10.523 46.719 29.484 1 55.5 368 ASN A C 1
ATOM 2874 O O . ASN A 1 368 ? 10.531 47.531 28.578 1 55.5 368 ASN A O 1
ATOM 2878 N N . ILE A 1 369 ? 9.531 46.812 30.219 1 40.81 369 ILE A N 1
ATOM 2879 C CA . ILE A 1 369 ? 9.305 48.188 30.734 1 40.81 369 ILE A CA 1
ATOM 2880 C C . ILE A 1 369 ? 10.578 48.688 31.406 1 40.81 369 ILE A C 1
ATOM 2882 O O . ILE A 1 369 ? 11.195 48 32.219 1 40.81 369 ILE A O 1
ATOM 2886 N N . MET B 1 1 ? 8.086 24.516 39.938 1 25.38 1 MET B N 1
ATOM 2887 C CA . MET B 1 1 ? 7.062 23.562 39.531 1 25.38 1 MET B CA 1
ATOM 2888 C C . MET B 1 1 ? 7.691 22.266 39.031 1 25.38 1 MET B C 1
ATOM 2890 O O . MET B 1 1 ? 8.594 22.297 38.188 1 25.38 1 MET B O 1
ATOM 2894 N N . ALA B 1 2 ? 7.711 21.078 39.688 1 34.25 2 ALA B N 1
ATOM 2895 C CA . ALA B 1 2 ? 8.281 19.797 39.281 1 34.25 2 ALA B CA 1
ATOM 2896 C C . ALA B 1 2 ? 8.086 19.547 37.781 1 34.25 2 ALA B C 1
ATOM 2898 O O . ALA B 1 2 ? 7.047 19.891 37.219 1 34.25 2 ALA B O 1
ATOM 2899 N N . ALA B 1 3 ? 8.938 19.234 36.969 1 40.22 3 ALA B N 1
ATOM 2900 C CA . ALA B 1 3 ? 9.117 18.641 35.625 1 40.22 3 ALA B CA 1
ATOM 2901 C C . ALA B 1 3 ? 7.941 17.75 35.25 1 40.22 3 ALA B C 1
ATOM 2903 O O . ALA B 1 3 ? 7.844 17.266 34.125 1 40.22 3 ALA B O 1
ATOM 2904 N N . ASP B 1 4 ? 7.219 16.969 35.938 1 46.62 4 ASP B N 1
ATOM 2905 C CA . ASP B 1 4 ? 6.598 15.711 36.312 1 46.62 4 ASP B CA 1
ATOM 2906 C C . ASP B 1 4 ? 5.172 15.609 35.781 1 46.62 4 ASP B C 1
ATOM 2908 O O . ASP B 1 4 ? 4.727 14.531 35.375 1 46.62 4 ASP B O 1
ATOM 2912 N N . ASP B 1 5 ? 3.988 16.578 36.25 1 53.69 5 ASP B N 1
ATOM 2913 C CA . ASP B 1 5 ? 2.555 16.312 36.219 1 53.69 5 ASP B CA 1
ATOM 2914 C C . ASP B 1 5 ? 1.964 16.672 34.844 1 53.69 5 ASP B C 1
ATOM 2916 O O . ASP B 1 5 ? 0.772 16.969 34.75 1 53.69 5 ASP B O 1
ATOM 2920 N N . VAL B 1 6 ? 2.723 16.938 33.906 1 64.44 6 VAL B N 1
ATOM 2921 C CA . VAL B 1 6 ? 2.057 17.359 32.688 1 64.44 6 VAL B CA 1
ATOM 2922 C C . VAL B 1 6 ? 1.477 16.141 31.953 1 64.44 6 VAL B C 1
ATOM 2924 O O . VAL B 1 6 ? 2.189 15.172 31.688 1 64.44 6 VAL B O 1
ATOM 2927 N N . PRO B 1 7 ? 0.212 16.172 31.844 1 79.44 7 PRO B N 1
ATOM 2928 C CA . PRO B 1 7 ? -0.443 15.023 31.203 1 79.44 7 PRO B CA 1
ATOM 2929 C C . PRO B 1 7 ? 0.157 14.695 29.828 1 79.44 7 PRO B C 1
ATOM 2931 O O . PRO B 1 7 ? 0.593 15.594 29.109 1 79.44 7 PRO B O 1
ATOM 2934 N N . VAL B 1 8 ? 0.363 13.383 29.625 1 89.5 8 VAL B N 1
ATOM 2935 C CA . VAL B 1 8 ? 0.854 12.875 28.344 1 89.5 8 VAL B CA 1
ATOM 2936 C C . VAL B 1 8 ? -0.064 13.336 27.219 1 89.5 8 VAL B C 1
ATOM 2938 O O . VAL B 1 8 ? -1.288 13.234 27.312 1 89.5 8 VAL B O 1
ATOM 2941 N N . LEU B 1 9 ? 0.54 14.031 26.281 1 95.06 9 LEU B N 1
ATOM 2942 C CA . LEU B 1 9 ? -0.188 14.469 25.094 1 95.06 9 LEU B CA 1
ATOM 2943 C C . LEU B 1 9 ? -0.358 13.312 24.109 1 95.06 9 LEU B C 1
ATOM 2945 O O . LEU B 1 9 ? 0.623 12.68 23.719 1 95.06 9 LEU B O 1
ATOM 2949 N N . ARG B 1 10 ? -1.6 13.008 23.766 1 96.56 10 ARG B N 1
ATOM 2950 C CA . ARG B 1 10 ? -1.835 11.875 22.891 1 96.56 10 ARG B CA 1
ATOM 2951 C C . ARG B 1 10 ? -2.982 12.164 21.922 1 96.56 10 ARG B C 1
ATOM 2953 O O . ARG B 1 10 ? -4 12.742 22.312 1 96.56 10 ARG B O 1
ATOM 2960 N N . SER B 1 11 ? -2.801 11.797 20.672 1 96.88 11 SER B N 1
ATOM 2961 C CA . SER B 1 11 ? -3.895 11.867 19.719 1 96.88 11 SER B CA 1
ATOM 2962 C C . SER B 1 11 ? -4.977 10.844 20.047 1 96.88 11 SER B C 1
ATOM 2964 O O . SER B 1 11 ? -4.785 9.977 20.891 1 96.88 11 SER B O 1
ATOM 2966 N N . ASP B 1 12 ? -6.113 10.938 19.391 1 96.94 12 ASP B N 1
ATOM 2967 C CA . ASP B 1 12 ? -7.242 10.039 19.625 1 96.94 12 ASP B CA 1
ATOM 2968 C C . ASP B 1 12 ? -6.844 8.586 19.391 1 96.94 12 ASP B C 1
ATOM 2970 O O . ASP B 1 12 ? -6.492 8.211 18.266 1 96.94 12 ASP B O 1
ATOM 2974 N N . PRO B 1 13 ? -6.91 7.738 20.438 1 96.62 13 PRO B N 1
ATOM 2975 C CA . PRO B 1 13 ? -6.508 6.336 20.281 1 96.62 13 PRO B CA 1
ATOM 2976 C C . PRO B 1 13 ? -7.324 5.605 19.219 1 96.62 13 PRO B C 1
ATOM 2978 O O . PRO B 1 13 ? -6.836 4.648 18.609 1 96.62 13 PRO B O 1
ATOM 2981 N N . LEU B 1 14 ? -8.516 6.047 18.938 1 96.12 14 LEU B N 1
ATOM 2982 C CA . LEU B 1 14 ? -9.359 5.406 17.953 1 96.12 14 LEU B CA 1
ATOM 2983 C C . LEU B 1 14 ? -8.82 5.637 16.547 1 96.12 14 LEU B C 1
ATOM 2985 O O . LEU B 1 14 ? -9.219 4.949 15.602 1 96.12 14 LEU B O 1
ATOM 2989 N N . ALA B 1 15 ? -7.957 6.566 16.391 1 96 15 ALA B N 1
ATOM 2990 C CA . ALA B 1 15 ? -7.375 6.859 15.086 1 96 15 ALA B CA 1
ATOM 2991 C C . ALA B 1 15 ? -6.164 5.973 14.812 1 96 15 ALA B C 1
ATOM 2993 O O . ALA B 1 15 ? -5.684 5.902 13.68 1 96 15 ALA B O 1
ATOM 2994 N N . ASP B 1 16 ? -5.691 5.219 15.805 1 95 16 ASP B N 1
ATOM 2995 C CA . ASP B 1 16 ? -4.41 4.523 15.727 1 95 16 ASP B CA 1
ATOM 2996 C C . ASP B 1 16 ? -4.461 3.391 14.703 1 95 16 ASP B C 1
ATOM 2998 O O . ASP B 1 16 ? -3.434 3.012 14.141 1 95 16 ASP B O 1
ATOM 3002 N N . ASP B 1 17 ? -5.625 2.918 14.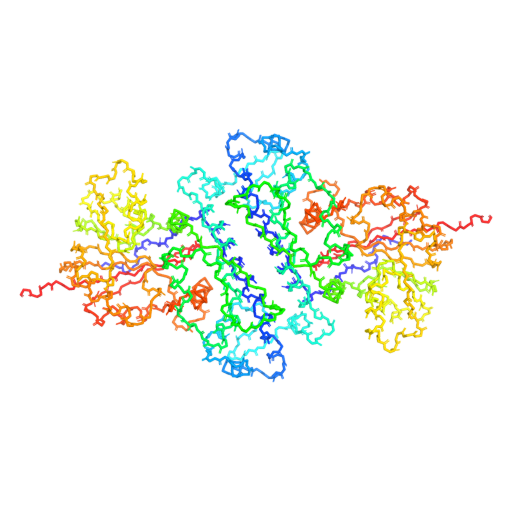438 1 91.81 17 ASP B N 1
ATOM 3003 C CA . ASP B 1 17 ? -5.734 1.813 13.484 1 91.81 17 ASP B CA 1
ATOM 3004 C C . ASP B 1 17 ? -6.023 2.326 12.078 1 91.81 17 ASP B C 1
ATOM 3006 O O . ASP B 1 17 ? -5.906 1.578 11.102 1 91.81 17 ASP B O 1
ATOM 3010 N N . ILE B 1 18 ? -6.375 3.572 11.969 1 93.88 18 ILE B N 1
ATOM 3011 C CA . ILE B 1 18 ? -6.816 4.109 10.688 1 93.88 18 ILE B CA 1
ATOM 3012 C C . ILE B 1 18 ? -5.723 5.004 10.102 1 93.88 18 ILE B C 1
ATOM 3014 O O . ILE B 1 18 ? -5.449 4.949 8.898 1 93.88 18 ILE B O 1
ATOM 3018 N N . PHE B 1 19 ? -5.07 5.715 10.969 1 91.69 19 PHE B N 1
ATOM 3019 C CA . PHE B 1 19 ? -4.062 6.684 10.555 1 91.69 19 PHE B CA 1
ATOM 3020 C C . PHE B 1 19 ? -2.943 6.004 9.773 1 91.69 19 PHE B C 1
ATOM 3022 O O . PHE B 1 19 ? -2.496 6.52 8.75 1 91.69 19 PHE B O 1
ATOM 3029 N N . PRO B 1 20 ? -2.564 4.75 10.078 1 89.5 20 PRO B N 1
ATOM 3030 C CA . PRO B 1 20 ? -1.419 4.117 9.422 1 89.5 20 PRO B CA 1
ATOM 3031 C C . PRO B 1 20 ? -1.731 3.668 7.996 1 89.5 20 PRO B C 1
ATOM 3033 O O . PRO B 1 20 ? -0.819 3.324 7.238 1 89.5 20 PRO B O 1
ATOM 3036 N N . LEU B 1 21 ? -2.986 3.654 7.578 1 91 21 LEU B N 1
ATOM 3037 C CA . LEU B 1 21 ? -3.316 3.277 6.207 1 91 21 LEU B CA 1
ATOM 3038 C C . LEU B 1 21 ? -2.594 4.176 5.207 1 91 21 LEU B C 1
ATOM 3040 O O . LEU B 1 21 ? -2.059 3.691 4.207 1 91 21 LEU B O 1
ATOM 3044 N N . ALA B 1 22 ? -2.514 5.449 5.543 1 88.81 22 ALA B N 1
ATOM 3045 C CA . ALA B 1 22 ? -1.818 6.395 4.676 1 88.81 22 ALA B CA 1
ATOM 3046 C C . ALA B 1 22 ? -0.31 6.176 4.719 1 88.81 22 ALA B C 1
ATOM 3048 O O . ALA B 1 22 ? 0.349 6.133 3.676 1 88.81 22 ALA B O 1
ATOM 3049 N N . THR B 1 23 ? 0.194 5.984 5.871 1 89.12 23 THR B N 1
ATOM 3050 C CA . THR B 1 23 ? 1.638 5.859 6.035 1 89.12 23 THR B CA 1
ATOM 3051 C C . THR B 1 23 ? 2.137 4.539 5.449 1 89.12 23 THR B C 1
ATOM 3053 O O . THR B 1 23 ? 3.229 4.48 4.883 1 89.12 23 THR B O 1
ATOM 3056 N N . GLU B 1 24 ? 1.33 3.531 5.602 1 89.12 24 GLU B N 1
ATOM 3057 C CA . GLU B 1 24 ? 1.695 2.246 5.016 1 89.12 24 GLU B CA 1
ATOM 3058 C C . GLU B 1 24 ? 1.739 2.326 3.492 1 89.12 24 GLU B C 1
ATOM 3060 O O . GLU B 1 24 ? 2.607 1.723 2.857 1 89.12 24 GLU B O 1
ATOM 3065 N N . GLY B 1 25 ? 0.8 2.975 2.955 1 91 25 GLY B N 1
ATOM 3066 C CA . GLY B 1 25 ? 0.819 3.189 1.516 1 91 25 GLY B CA 1
ATOM 3067 C C . GLY B 1 25 ? 2.047 3.943 1.043 1 91 25 GLY B C 1
ATOM 3068 O O . GLY B 1 25 ? 2.656 3.58 0.035 1 91 25 GLY B O 1
ATOM 3069 N N . ARG B 1 26 ? 2.434 4.941 1.752 1 90.75 26 ARG B N 1
ATOM 3070 C CA . ARG B 1 26 ? 3.623 5.715 1.408 1 90.75 26 ARG B CA 1
ATOM 3071 C C . ARG B 1 26 ? 4.875 4.852 1.484 1 90.75 26 ARG B C 1
ATOM 3073 O O . ARG B 1 26 ? 5.75 4.938 0.619 1 90.75 26 ARG B O 1
ATOM 3080 N N . LYS B 1 27 ? 4.879 4.082 2.523 1 90.19 27 LYS B N 1
ATOM 3081 C CA . LYS B 1 27 ? 6.016 3.186 2.695 1 90.19 27 LYS B CA 1
ATOM 3082 C C . LYS B 1 27 ? 6.176 2.264 1.49 1 90.19 27 LYS B C 1
ATOM 3084 O O . LYS B 1 27 ? 7.285 2.068 0.992 1 90.19 27 LYS B O 1
ATOM 3089 N N . LEU B 1 28 ? 5.105 1.765 1.051 1 91 28 LEU B N 1
ATOM 3090 C CA . LEU B 1 28 ? 5.141 0.861 -0.095 1 91 28 LEU B CA 1
ATOM 3091 C C . LEU B 1 28 ? 5.609 1.591 -1.349 1 91 28 LEU B C 1
ATOM 3093 O O . LEU B 1 28 ? 6.383 1.045 -2.137 1 91 28 LEU B O 1
ATOM 3097 N N . GLN B 1 29 ? 5.133 2.834 -1.517 1 90.25 29 GLN B N 1
ATOM 3098 C CA . GLN B 1 29 ? 5.578 3.635 -2.652 1 90.25 29 GLN B CA 1
ATOM 3099 C C . GLN B 1 29 ? 7.086 3.85 -2.617 1 90.25 29 GLN B C 1
ATOM 3101 O O . GLN B 1 29 ? 7.754 3.781 -3.652 1 90.25 29 GLN B O 1
ATOM 3106 N N . ILE B 1 30 ? 7.582 4.055 -1.493 1 91.06 30 ILE B N 1
ATOM 3107 C CA . ILE B 1 30 ? 9.008 4.328 -1.337 1 91.06 30 ILE B CA 1
ATOM 3108 C C . ILE B 1 30 ? 9.812 3.068 -1.649 1 91.06 30 ILE B C 1
ATOM 3110 O O . ILE B 1 30 ? 10.828 3.131 -2.344 1 91.06 30 ILE B O 1
ATOM 3114 N N . VAL B 1 31 ? 9.375 1.944 -1.138 1 91.75 31 VAL B N 1
ATOM 3115 C CA . VAL B 1 31 ? 10.055 0.686 -1.44 1 91.75 31 VAL B CA 1
ATOM 3116 C C . VAL B 1 31 ? 10.094 0.47 -2.951 1 91.75 31 VAL B C 1
ATOM 3118 O O . VAL B 1 31 ? 11.148 0.166 -3.514 1 91.75 31 VAL B O 1
ATOM 3121 N N . TYR B 1 32 ? 8.984 0.722 -3.533 1 91.31 32 TYR B N 1
ATOM 3122 C CA . TYR B 1 32 ? 8.867 0.539 -4.977 1 91.31 32 TYR B CA 1
ATOM 3123 C C . TYR B 1 32 ? 9.812 1.47 -5.723 1 91.31 32 TYR B C 1
ATOM 3125 O O . TYR B 1 32 ? 10.523 1.041 -6.633 1 91.31 32 TYR B O 1
ATOM 3133 N N . GLN B 1 33 ? 9.828 2.68 -5.34 1 88.5 33 GLN B N 1
ATOM 3134 C CA . GLN B 1 33 ? 10.672 3.65 -6.035 1 88.5 33 GLN B CA 1
ATOM 3135 C C . GLN B 1 33 ? 12.148 3.371 -5.801 1 88.5 33 GLN B C 1
ATOM 3137 O O . GLN B 1 33 ? 12.977 3.604 -6.68 1 88.5 33 GLN B O 1
ATOM 3142 N N . CYS B 1 34 ? 12.484 2.861 -4.664 1 89.94 34 CYS B N 1
ATOM 3143 C CA . CYS B 1 34 ? 13.867 2.492 -4.375 1 89.94 34 CYS B CA 1
ATOM 3144 C C . CYS B 1 34 ? 14.297 1.295 -5.215 1 89.94 34 CYS B C 1
ATOM 3146 O O . CYS B 1 34 ? 15.445 1.219 -5.652 1 89.94 34 CYS B O 1
ATOM 3148 N N . LEU B 1 35 ? 13.375 0.389 -5.461 1 90.5 35 LEU B N 1
ATOM 3149 C CA . LEU B 1 35 ? 13.641 -0.729 -6.359 1 90.5 35 LEU B CA 1
ATOM 3150 C C . LEU B 1 35 ? 13.891 -0.238 -7.781 1 90.5 35 LEU B C 1
ATOM 3152 O O . LEU B 1 35 ? 14.867 -0.647 -8.422 1 90.5 35 LEU B O 1
ATOM 3156 N N . LYS B 1 36 ? 13.086 0.634 -8.195 1 85.31 36 LYS B N 1
ATOM 3157 C CA . LYS B 1 36 ? 13.195 1.172 -9.547 1 85.31 36 LYS B CA 1
ATOM 3158 C C . LYS B 1 36 ? 14.492 1.956 -9.727 1 85.31 36 LYS B C 1
ATOM 3160 O O . LYS B 1 36 ? 15.109 1.902 -10.789 1 85.31 36 LYS B O 1
ATOM 3165 N N . LEU B 1 37 ? 14.875 2.617 -8.703 1 84.94 37 LEU B N 1
ATOM 3166 C CA . LEU B 1 37 ? 16.094 3.42 -8.734 1 84.94 37 LEU B CA 1
ATOM 3167 C C . LEU B 1 37 ? 17.328 2.527 -8.734 1 84.94 37 LEU B C 1
ATOM 3169 O O . LEU B 1 37 ? 18.406 2.957 -9.148 1 84.94 37 LEU B O 1
ATOM 3173 N N . GLY B 1 38 ? 17.203 1.36 -8.18 1 88.06 38 GLY B N 1
ATOM 3174 C CA . GLY B 1 38 ? 18.297 0.413 -8.172 1 88.06 38 GLY B CA 1
ATOM 3175 C C . GLY B 1 38 ? 19.141 0.496 -6.91 1 88.06 38 GLY B C 1
ATOM 3176 O O . GLY B 1 38 ? 20.328 0.153 -6.926 1 88.06 38 GLY B O 1
ATOM 3177 N N . ILE B 1 39 ? 18.547 0.961 -5.863 1 87.75 39 ILE B N 1
ATOM 3178 C CA . ILE B 1 39 ? 19.297 1.092 -4.613 1 87.75 39 ILE B CA 1
ATOM 3179 C C . ILE B 1 39 ? 19.766 -0.281 -4.148 1 87.75 39 ILE B C 1
ATOM 3181 O O . ILE B 1 39 ? 20.906 -0.428 -3.699 1 87.75 39 ILE B O 1
ATOM 3185 N N . PHE B 1 40 ? 18.969 -1.282 -4.246 1 91.38 40 PHE B N 1
ATOM 3186 C CA . PHE B 1 40 ? 19.328 -2.623 -3.797 1 91.38 40 PHE B CA 1
ATOM 3187 C C . PHE B 1 40 ? 20.438 -3.213 -4.664 1 91.38 40 PHE B C 1
ATOM 3189 O O . PHE B 1 40 ? 21.359 -3.848 -4.152 1 91.38 40 PHE B O 1
ATOM 3196 N N . ASP B 1 41 ? 20.344 -2.957 -5.961 1 91.38 41 ASP B N 1
ATOM 3197 C CA . ASP B 1 41 ? 21.391 -3.404 -6.875 1 91.38 41 ASP B CA 1
ATOM 3198 C C . ASP B 1 41 ? 22.734 -2.75 -6.539 1 91.38 41 ASP B C 1
ATOM 3200 O O . ASP B 1 41 ? 23.766 -3.416 -6.527 1 91.38 41 ASP B O 1
ATOM 3204 N N . GLU B 1 42 ? 22.656 -1.464 -6.258 1 87.69 42 GLU B N 1
ATOM 3205 C CA . GLU B 1 42 ? 23.859 -0.704 -5.953 1 87.69 42 GLU B CA 1
ATOM 3206 C C . GLU B 1 42 ? 24.516 -1.197 -4.664 1 87.69 42 GLU B C 1
ATOM 3208 O O . GLU B 1 42 ? 25.719 -1.386 -4.609 1 87.69 42 GLU B O 1
ATOM 3213 N N . ILE B 1 43 ? 23.734 -1.395 -3.65 1 87.25 43 ILE B N 1
ATOM 3214 C CA . ILE B 1 43 ? 24.266 -1.871 -2.377 1 87.25 43 ILE B CA 1
ATOM 3215 C C . ILE B 1 43 ? 24.906 -3.246 -2.564 1 87.25 43 ILE B C 1
ATOM 3217 O O . ILE B 1 43 ? 25.984 -3.518 -2.025 1 87.25 43 ILE B O 1
ATOM 3221 N N . GLU B 1 44 ? 24.234 -4.094 -3.332 1 88.38 44 GLU B N 1
ATOM 3222 C CA . GLU B 1 44 ? 24.766 -5.434 -3.586 1 88.38 44 GLU B CA 1
ATOM 3223 C C . GLU B 1 44 ? 26.078 -5.367 -4.352 1 88.38 44 GLU B C 1
ATOM 3225 O O . GLU B 1 44 ? 27 -6.137 -4.074 1 88.38 44 GLU B O 1
ATOM 3230 N N . SER B 1 45 ? 26.156 -4.574 -5.344 1 86.5 45 SER B N 1
ATOM 3231 C CA . SER B 1 45 ? 27.328 -4.469 -6.191 1 86.5 45 SER B CA 1
ATOM 3232 C C . SER B 1 45 ? 28.547 -3.986 -5.398 1 86.5 45 SER B C 1
ATOM 3234 O O . SER B 1 45 ? 29.688 -4.344 -5.711 1 86.5 45 SER B O 1
ATOM 3236 N N . LEU B 1 46 ? 28.359 -3.174 -4.508 1 78.31 46 LEU B N 1
ATOM 3237 C CA . LEU B 1 46 ? 29.438 -2.598 -3.727 1 78.31 46 LEU B CA 1
ATOM 3238 C C . LEU B 1 46 ? 30.016 -3.619 -2.746 1 78.31 46 LEU B C 1
ATOM 3240 O O . LEU B 1 46 ? 31.172 -3.518 -2.338 1 78.31 46 LEU B O 1
ATOM 3244 N N . GLY B 1 47 ? 29.391 -4.82 -2.682 1 65.19 47 GLY B N 1
ATOM 3245 C CA . GLY B 1 47 ? 29.875 -5.973 -1.941 1 65.19 47 GLY B CA 1
ATOM 3246 C C . GLY B 1 47 ? 30.031 -5.703 -0.457 1 65.19 47 GLY B C 1
ATOM 3247 O O . GLY B 1 47 ? 29.828 -6.598 0.366 1 65.19 47 GLY B O 1
ATOM 3248 N N . LYS B 1 48 ? 30.875 -4.598 -0.004 1 63.16 48 LYS B N 1
ATOM 3249 C CA . LYS B 1 48 ? 31.188 -4.273 1.385 1 63.16 48 LYS B CA 1
ATOM 3250 C C . LYS B 1 48 ? 30.234 -3.205 1.928 1 63.16 48 LYS B C 1
ATOM 3252 O O . LYS B 1 48 ? 29.547 -2.529 1.16 1 63.16 48 LYS B O 1
ATOM 3257 N N . SER B 1 49 ? 30.062 -3.191 3.299 1 60.91 49 SER B N 1
ATOM 3258 C CA . SER B 1 49 ? 29.297 -2.182 4.023 1 60.91 49 SER B CA 1
ATOM 3259 C C . SER B 1 49 ? 29.594 -0.781 3.494 1 60.91 49 SER B C 1
ATOM 3261 O O . SER B 1 49 ? 30.75 -0.381 3.391 1 60.91 49 SER B O 1
ATOM 3263 N N . GLU B 1 50 ? 28.578 -0.234 2.707 1 69.06 50 GLU B N 1
ATOM 3264 C CA . GLU B 1 50 ? 28.812 1.063 2.078 1 69.06 50 GLU B CA 1
ATOM 3265 C C . GLU B 1 50 ? 28.094 2.178 2.842 1 69.06 50 GLU B C 1
ATOM 3267 O O . GLU B 1 50 ? 27.203 1.915 3.641 1 69.06 50 GLU B O 1
ATOM 3272 N N . THR B 1 51 ? 28.672 3.342 2.672 1 77.56 51 THR B N 1
ATOM 3273 C CA . THR B 1 51 ? 28.109 4.539 3.281 1 77.56 51 THR B CA 1
ATOM 3274 C C . THR B 1 51 ? 27.062 5.176 2.363 1 77.56 51 THR B C 1
ATOM 3276 O O . THR B 1 51 ? 27.016 4.867 1.17 1 77.56 51 THR B O 1
ATOM 3279 N N . ALA B 1 52 ? 26.188 5.906 2.961 1 79.44 52 ALA B N 1
ATOM 3280 C CA . ALA B 1 52 ? 25.188 6.645 2.193 1 79.44 52 ALA B CA 1
ATOM 3281 C C . ALA B 1 52 ? 25.844 7.484 1.102 1 79.44 52 ALA B C 1
ATOM 3283 O O . ALA B 1 52 ? 25.281 7.652 0.016 1 79.44 52 ALA B O 1
ATOM 3284 N N . GLU B 1 53 ? 26.969 7.953 1.37 1 81.62 53 GLU B N 1
ATOM 3285 C CA . GLU B 1 53 ? 27.703 8.781 0.42 1 81.62 53 GLU B CA 1
ATOM 3286 C C . GLU B 1 53 ? 28.078 7.984 -0.823 1 81.62 53 GLU B C 1
ATOM 3288 O O . GLU B 1 53 ? 27.938 8.461 -1.947 1 81.62 53 GLU B O 1
ATOM 3293 N N . ASN B 1 54 ? 28.562 6.832 -0.625 1 82.56 54 ASN B N 1
ATOM 3294 C CA . ASN B 1 54 ? 28.969 5.988 -1.744 1 82.56 54 ASN B CA 1
ATOM 3295 C C . ASN B 1 54 ? 27.766 5.578 -2.594 1 82.56 54 ASN B C 1
ATOM 3297 O O . ASN B 1 54 ? 27.828 5.609 -3.822 1 82.56 54 ASN B O 1
ATOM 3301 N N . ILE B 1 55 ? 26.75 5.285 -1.947 1 81.56 55 ILE B N 1
ATOM 3302 C CA . ILE B 1 55 ? 25.547 4.875 -2.654 1 81.56 55 ILE B CA 1
ATOM 3303 C C . ILE B 1 55 ? 25.016 6.039 -3.488 1 81.56 55 ILE B C 1
ATOM 3305 O O . ILE B 1 55 ? 24.672 5.867 -4.66 1 81.56 55 ILE B O 1
ATOM 3309 N N . ALA B 1 56 ? 25 7.219 -2.83 1 82.25 56 ALA B N 1
ATOM 3310 C CA . ALA B 1 56 ? 24.516 8.414 -3.512 1 82.25 56 ALA B CA 1
ATOM 3311 C C . ALA B 1 56 ? 25.359 8.734 -4.734 1 82.25 56 ALA B C 1
ATOM 3313 O O . ALA B 1 56 ? 24.844 9.016 -5.812 1 82.25 56 ALA B O 1
ATOM 3314 N N . SER B 1 57 ? 26.594 8.703 -4.562 1 83.12 57 SER B N 1
ATOM 3315 C CA . SER B 1 57 ? 27.516 9 -5.648 1 83.12 57 SER B CA 1
ATOM 3316 C C . SER B 1 57 ? 27.328 8.031 -6.816 1 83.12 57 SER B C 1
ATOM 3318 O O . SER B 1 57 ? 27.266 8.461 -7.973 1 83.12 57 SER B O 1
ATOM 3320 N N . ASN B 1 58 ? 27.172 6.789 -6.555 1 83.06 58 ASN B N 1
ATOM 3321 C CA . ASN B 1 58 ? 27.047 5.773 -7.594 1 83.06 58 ASN B CA 1
ATOM 3322 C C . ASN B 1 58 ? 25.719 5.867 -8.312 1 83.06 58 ASN B C 1
ATOM 3324 O O . ASN B 1 58 ? 25.609 5.531 -9.5 1 83.06 58 ASN B O 1
ATOM 3328 N N . LEU B 1 59 ? 24.766 6.355 -7.562 1 79.94 59 LEU B N 1
ATOM 3329 C CA . LEU B 1 59 ? 23.453 6.5 -8.156 1 79.94 59 LEU B CA 1
ATOM 3330 C C . LEU B 1 59 ? 23.312 7.852 -8.859 1 79.94 59 LEU B C 1
ATOM 3332 O O . LEU B 1 59 ? 22.297 8.133 -9.484 1 79.94 59 LEU B O 1
ATOM 3336 N N . GLY B 1 60 ? 24.328 8.688 -8.711 1 79.81 60 GLY B N 1
ATOM 3337 C CA . GLY B 1 60 ? 24.266 10.016 -9.289 1 79.81 60 GLY B CA 1
ATOM 3338 C C . GLY B 1 60 ? 23.375 10.969 -8.508 1 79.81 60 GLY B C 1
ATOM 3339 O O . GLY B 1 60 ? 22.781 11.891 -9.086 1 79.81 60 GLY B O 1
ATOM 3340 N N . SER B 1 61 ? 23.219 10.555 -7.266 1 78.19 61 SER B N 1
ATOM 3341 C CA . SER B 1 61 ? 22.391 11.414 -6.414 1 78.19 61 SER B CA 1
ATOM 3342 C C . SER B 1 61 ? 23.25 12.469 -5.715 1 78.19 61 SER B C 1
ATOM 3344 O O . SER B 1 61 ? 24.375 12.188 -5.289 1 78.19 61 SER B O 1
ATOM 3346 N N . THR B 1 62 ? 22.609 13.695 -5.656 1 74.25 62 THR B N 1
ATOM 3347 C CA . THR B 1 62 ? 23.312 14.781 -4.988 1 74.25 62 THR B CA 1
ATOM 3348 C C . THR B 1 62 ? 22.922 14.859 -3.516 1 74.25 62 THR B C 1
ATOM 3350 O O . THR B 1 62 ? 23.469 15.672 -2.766 1 74.25 62 THR B O 1
ATOM 3353 N N . SER B 1 63 ? 22.078 13.953 -3.145 1 77.94 63 SER B N 1
ATOM 3354 C CA . SER B 1 63 ? 21.609 14.07 -1.766 1 77.94 63 SER B CA 1
ATOM 3355 C C . SER B 1 63 ? 21.922 12.812 -0.967 1 77.94 63 SER B C 1
ATOM 3357 O O . SER B 1 63 ? 21.109 11.883 -0.928 1 77.94 63 SER B O 1
ATOM 3359 N N . THR B 1 64 ? 22.984 12.867 -0.226 1 78.31 64 THR B N 1
ATOM 3360 C CA . THR B 1 64 ? 23.391 11.773 0.646 1 78.31 64 THR B CA 1
ATOM 3361 C C . THR B 1 64 ? 22.375 11.547 1.752 1 78.31 64 THR B C 1
ATOM 3363 O O . THR B 1 64 ? 22.062 10.406 2.098 1 78.31 64 THR B O 1
ATOM 3366 N N . SER B 1 65 ? 21.828 12.586 2.215 1 77.56 65 SER B N 1
ATOM 3367 C CA . SER B 1 65 ? 20.875 12.5 3.328 1 77.56 65 SER B CA 1
ATOM 3368 C C . SER B 1 65 ? 19.594 11.812 2.902 1 77.56 65 SER B C 1
ATOM 3370 O O . SER B 1 65 ? 19 11.047 3.668 1 77.56 65 SER B O 1
ATOM 3372 N N . LYS B 1 66 ? 19.266 12.008 1.679 1 80.81 66 LYS B N 1
ATOM 3373 C CA . LYS B 1 66 ? 18.016 11.43 1.201 1 80.81 66 LYS B CA 1
ATOM 3374 C C . LYS B 1 66 ? 18.172 9.945 0.882 1 80.81 66 LYS B C 1
ATOM 3376 O O . LYS B 1 66 ? 17.25 9.156 1.057 1 80.81 66 LYS B O 1
ATOM 3381 N N . ILE B 1 67 ? 19.344 9.656 0.467 1 81.44 67 ILE B N 1
ATOM 3382 C CA . ILE B 1 67 ? 19.656 8.242 0.268 1 81.44 67 ILE B CA 1
ATOM 3383 C C . ILE B 1 67 ? 19.641 7.52 1.611 1 81.44 67 ILE B C 1
ATOM 3385 O O . ILE B 1 67 ? 19.094 6.422 1.725 1 81.44 67 ILE B O 1
ATOM 3389 N N . ALA B 1 68 ? 20.172 8.148 2.568 1 81.06 68 ALA B N 1
ATOM 3390 C CA . ALA B 1 68 ? 20.172 7.586 3.916 1 81.06 68 ALA B CA 1
ATOM 3391 C C . ALA B 1 68 ? 18.75 7.426 4.445 1 81.06 68 ALA B C 1
ATOM 3393 O O . ALA B 1 68 ? 18.438 6.422 5.09 1 81.06 68 ALA B O 1
ATOM 3394 N N . GLU B 1 69 ? 17.922 8.352 4.141 1 82.81 69 GLU B N 1
ATOM 3395 C CA . GLU B 1 69 ? 16.531 8.289 4.539 1 82.81 69 GLU B CA 1
ATOM 3396 C C . GLU B 1 69 ? 15.812 7.117 3.875 1 82.81 69 GLU B C 1
ATOM 3398 O O . GLU B 1 69 ? 15.07 6.383 4.531 1 82.81 69 GLU B O 1
ATOM 3403 N N . CYS B 1 70 ? 16.062 6.992 2.629 1 84.75 70 CYS B N 1
ATOM 3404 C CA . CYS B 1 70 ? 15.453 5.891 1.896 1 84.75 70 CYS B CA 1
ATOM 3405 C C . CYS B 1 70 ? 15.898 4.547 2.459 1 84.75 70 CYS B C 1
ATOM 3407 O O . CYS B 1 70 ? 15.102 3.623 2.592 1 84.75 70 CYS B O 1
ATOM 3409 N N . ALA B 1 71 ? 17.172 4.539 2.791 1 80.44 71 ALA B N 1
ATOM 3410 C CA . ALA B 1 71 ? 17.688 3.316 3.396 1 80.44 71 ALA B CA 1
ATOM 3411 C C . ALA B 1 71 ? 17 3.033 4.734 1 80.44 71 ALA B C 1
ATOM 3413 O O . ALA B 1 71 ? 16.641 1.891 5.023 1 80.44 71 ALA B O 1
ATOM 3414 N N . THR B 1 72 ? 16.781 4.035 5.457 1 79.75 72 THR B N 1
ATOM 3415 C CA . THR B 1 72 ? 16.125 3.91 6.75 1 79.75 72 THR B CA 1
ATOM 3416 C C . THR B 1 72 ? 14.68 3.441 6.582 1 79.75 72 THR B C 1
ATOM 3418 O O . THR B 1 72 ? 14.203 2.592 7.34 1 79.75 72 THR B O 1
ATOM 3421 N N . LEU B 1 73 ? 14.07 3.951 5.621 1 82.81 73 LEU B N 1
ATOM 3422 C CA . LEU B 1 73 ? 12.672 3.613 5.375 1 82.81 73 LEU B CA 1
ATOM 3423 C C . LEU B 1 73 ? 12.547 2.191 4.832 1 82.81 73 LEU B C 1
ATOM 3425 O O . LEU B 1 73 ? 11.453 1.619 4.836 1 82.81 73 LEU B O 1
ATOM 3429 N N . ASN B 1 74 ? 13.688 1.645 4.449 1 82 74 ASN B N 1
ATOM 3430 C CA . ASN B 1 74 ? 13.734 0.263 3.984 1 82 74 ASN B CA 1
ATOM 3431 C C . ASN B 1 74 ? 14.398 -0.651 5.012 1 82 74 ASN B C 1
ATOM 3433 O O . ASN B 1 74 ? 15.016 -1.655 4.648 1 82 74 ASN B O 1
ATOM 3437 N N . ASN B 1 75 ? 14.359 -0.342 6.227 1 78.31 75 ASN B N 1
ATOM 3438 C CA . ASN B 1 75 ? 15.086 -1.001 7.312 1 78.31 75 ASN B CA 1
ATOM 3439 C C . ASN B 1 75 ? 14.742 -2.486 7.391 1 78.31 75 ASN B C 1
ATOM 3441 O O . ASN B 1 75 ? 15.508 -3.275 7.941 1 78.31 75 ASN B O 1
ATOM 3445 N N . GLY B 1 76 ? 13.805 -2.973 6.84 1 78.19 76 GLY B N 1
ATOM 3446 C CA . GLY B 1 76 ? 13.531 -4.402 6.801 1 78.19 76 GLY B CA 1
ATOM 3447 C C . GLY B 1 76 ? 14.25 -5.117 5.676 1 78.19 76 GLY B C 1
ATOM 3448 O O . GLY B 1 76 ? 14.32 -6.348 5.66 1 78.19 76 GLY B O 1
ATOM 3449 N N . TYR B 1 77 ? 14.922 -4.34 4.879 1 83.81 77 TYR B N 1
ATOM 3450 C CA . TYR B 1 77 ? 15.555 -4.879 3.682 1 83.81 77 TYR B CA 1
ATOM 3451 C C . TYR B 1 77 ? 17.016 -4.449 3.598 1 83.81 77 TYR B C 1
ATOM 3453 O O . TYR B 1 77 ? 17.828 -5.109 2.941 1 83.81 77 TYR B O 1
ATOM 3461 N N . ILE B 1 78 ? 17.281 -3.32 4.219 1 79.12 78 ILE B N 1
ATOM 3462 C CA . ILE B 1 78 ? 18.625 -2.744 4.27 1 79.12 78 ILE B CA 1
ATOM 3463 C C . ILE B 1 78 ? 19.062 -2.576 5.723 1 79.12 78 ILE B C 1
ATOM 3465 O O . ILE B 1 78 ? 18.312 -2.021 6.539 1 79.12 78 ILE B O 1
ATOM 3469 N N . ILE B 1 79 ? 20.109 -3.047 6.105 1 74.94 79 ILE B N 1
ATOM 3470 C CA . ILE B 1 79 ? 20.641 -2.969 7.465 1 74.94 79 ILE B CA 1
ATOM 3471 C C . ILE B 1 79 ? 21.656 -1.84 7.559 1 74.94 79 ILE B C 1
ATOM 3473 O O . ILE B 1 79 ? 22.516 -1.691 6.68 1 74.94 79 ILE B O 1
ATOM 3477 N N . GLU B 1 80 ? 21.266 -0.981 8.547 1 68.88 80 GLU B N 1
ATOM 3478 C CA . GLU B 1 80 ? 22.172 0.141 8.773 1 68.88 80 GLU B CA 1
ATOM 3479 C C . GLU B 1 80 ? 23.016 -0.068 10.031 1 68.88 80 GLU B C 1
ATOM 3481 O O . GLU B 1 80 ? 22.469 -0.238 11.125 1 68.88 80 GLU B O 1
ATOM 3486 N N . CYS B 1 81 ? 24.266 -0.371 9.938 1 59.62 81 CYS B N 1
ATOM 3487 C CA . CYS B 1 81 ? 25.188 -0.301 11.062 1 59.62 81 CYS B CA 1
ATOM 3488 C C . CYS B 1 81 ? 26.422 0.514 10.711 1 59.62 81 CYS B C 1
ATOM 3490 O O . CYS B 1 81 ? 27.531 -0.012 10.703 1 59.62 81 CYS B O 1
ATOM 3492 N N . GLY B 1 82 ? 26.203 1.78 10.414 1 62.84 82 GLY B N 1
ATOM 3493 C CA . GLY B 1 82 ? 27.312 2.549 9.898 1 62.84 82 GLY B CA 1
ATOM 3494 C C . GLY B 1 82 ? 27.547 2.348 8.414 1 62.84 82 GLY B C 1
ATOM 3495 O O . GLY B 1 82 ? 27.984 3.264 7.719 1 62.84 82 GLY B O 1
ATOM 3496 N N . VAL B 1 83 ? 27.281 1.122 8.055 1 75 83 VAL B N 1
ATOM 3497 C CA . VAL B 1 83 ? 27.344 0.723 6.648 1 75 83 VAL B CA 1
ATOM 3498 C C . VAL B 1 83 ? 26.031 0.047 6.254 1 75 83 VAL B C 1
ATOM 3500 O O . VAL B 1 83 ? 25.359 -0.559 7.09 1 75 83 VAL B O 1
ATOM 3503 N N . TYR B 1 84 ? 25.672 0.281 4.961 1 83.81 84 TYR B N 1
ATOM 3504 C CA . TYR B 1 84 ? 24.422 -0.323 4.48 1 83.81 84 TYR B CA 1
ATOM 3505 C C . TYR B 1 84 ? 24.703 -1.676 3.834 1 83.81 84 TYR B C 1
ATOM 3507 O O . TYR B 1 84 ? 25.594 -1.808 3.006 1 83.81 84 TYR B O 1
ATOM 3515 N N . CYS B 1 85 ? 24.031 -2.67 4.32 1 88.06 85 CYS B N 1
ATOM 3516 C CA . CYS B 1 85 ? 24.047 -4 3.721 1 88.06 85 CYS B CA 1
ATOM 3517 C C . CYS B 1 85 ? 22.641 -4.551 3.561 1 88.06 85 CYS B C 1
ATOM 3519 O O . CYS B 1 85 ? 21.719 -4.133 4.27 1 88.06 85 CYS B O 1
ATOM 3521 N N . LEU B 1 86 ? 22.562 -5.422 2.559 1 90.25 86 LEU B N 1
ATOM 3522 C CA . LEU B 1 86 ? 21.266 -6.047 2.35 1 90.25 86 LEU B CA 1
ATOM 3523 C C . LEU B 1 86 ? 21.062 -7.223 3.301 1 90.25 86 LEU B C 1
ATOM 3525 O O . LEU B 1 86 ? 22.016 -7.91 3.652 1 90.25 86 LEU B O 1
ATOM 3529 N N . THR B 1 87 ? 19.828 -7.395 3.791 1 91.06 87 THR B N 1
ATOM 3530 C CA . THR B 1 87 ? 19.5 -8.641 4.469 1 91.06 87 THR B CA 1
ATOM 3531 C C . THR B 1 87 ? 19.656 -9.828 3.525 1 91.06 87 THR B C 1
ATOM 3533 O O . THR B 1 87 ? 19.766 -9.656 2.311 1 91.06 87 THR B O 1
ATOM 3536 N N . GLU B 1 88 ? 19.656 -11.016 4.059 1 93.69 88 GLU B N 1
ATOM 3537 C CA . GLU B 1 88 ? 19.734 -12.211 3.225 1 93.69 88 GLU B CA 1
ATOM 3538 C C . GLU B 1 88 ? 18.547 -12.305 2.285 1 93.69 88 GLU B C 1
ATOM 3540 O O . GLU B 1 88 ? 18.688 -12.688 1.122 1 93.69 88 GLU B O 1
ATOM 3545 N N . SER B 1 89 ? 17.375 -11.914 2.795 1 95.5 89 SER B N 1
ATOM 3546 C CA . SER B 1 89 ? 16.156 -11.914 1.993 1 95.5 89 SER B CA 1
ATOM 3547 C C . SER B 1 89 ? 16.266 -10.945 0.82 1 95.5 89 SER B C 1
ATOM 3549 O O . SER B 1 89 ? 15.969 -11.305 -0.319 1 95.5 89 SER B O 1
ATOM 3551 N N . SER B 1 90 ? 16.797 -9.789 1.114 1 94.5 90 SER B N 1
ATOM 3552 C CA . SER B 1 90 ? 16.891 -8.758 0.082 1 94.5 90 SER B CA 1
ATOM 3553 C C . SER B 1 90 ? 17.953 -9.102 -0.944 1 94.5 90 SER B C 1
ATOM 3555 O O . SER B 1 90 ? 17.797 -8.836 -2.135 1 94.5 90 SER B O 1
ATOM 3557 N N . LYS B 1 91 ? 19.031 -9.711 -0.499 1 93.56 91 LYS B N 1
ATOM 3558 C CA . LYS B 1 91 ? 20.094 -10.133 -1.409 1 93.56 91 LYS B CA 1
ATOM 3559 C C . LYS B 1 91 ? 19.578 -11.125 -2.439 1 93.56 91 LYS B C 1
ATOM 3561 O O . LYS B 1 91 ? 19.938 -11.062 -3.613 1 93.56 91 LYS B O 1
ATOM 3566 N N . LYS B 1 92 ? 18.75 -11.914 -2.006 1 95.88 92 LYS B N 1
ATOM 3567 C CA . LYS B 1 92 ? 18.266 -13 -2.865 1 95.88 92 LYS B CA 1
ATOM 3568 C C . LYS B 1 92 ? 17.125 -12.523 -3.756 1 95.88 92 LYS B C 1
ATOM 3570 O O . LYS B 1 92 ? 17.062 -12.875 -4.938 1 95.88 92 LYS B O 1
ATOM 3575 N N . TYR B 1 93 ? 16.219 -11.656 -3.24 1 96.62 93 TYR B N 1
ATOM 3576 C CA . TYR B 1 93 ? 14.938 -11.492 -3.924 1 96.62 93 TYR B CA 1
ATOM 3577 C C . TYR B 1 93 ? 14.75 -10.055 -4.387 1 96.62 93 TYR B C 1
ATOM 3579 O O . TYR B 1 93 ? 13.852 -9.766 -5.176 1 96.62 93 TYR B O 1
ATOM 3587 N N . MET B 1 94 ? 15.641 -9.086 -3.92 1 96 94 MET B N 1
ATOM 3588 C CA . MET B 1 94 ? 15.398 -7.688 -4.258 1 96 94 MET B CA 1
ATOM 3589 C C . MET B 1 94 ? 16.547 -7.129 -5.094 1 96 94 MET B C 1
ATOM 3591 O O . MET B 1 94 ? 16.672 -5.91 -5.246 1 96 94 MET B O 1
ATOM 3595 N N . VAL B 1 95 ? 17.422 -7.98 -5.555 1 95.31 95 VAL B N 1
ATOM 3596 C CA . VAL B 1 95 ? 18.469 -7.609 -6.5 1 95.31 95 VAL B CA 1
ATOM 3597 C C . VAL B 1 95 ? 18.062 -8.023 -7.914 1 95.31 95 VAL B C 1
ATOM 3599 O O . VAL B 1 95 ? 17.859 -9.203 -8.188 1 95.31 95 VAL B O 1
ATOM 3602 N N . SER B 1 96 ? 17.969 -7.039 -8.828 1 93.69 96 SER B N 1
ATOM 3603 C CA . SER B 1 96 ? 17.312 -7.223 -10.117 1 93.69 96 SER B CA 1
ATOM 3604 C C . SER B 1 96 ? 18.141 -8.133 -11.023 1 93.69 96 SER B C 1
ATOM 3606 O O . SER B 1 96 ? 17.594 -8.789 -11.914 1 93.69 96 SER B O 1
ATOM 3608 N N . THR B 1 97 ? 19.406 -8.234 -10.828 1 90.5 97 THR B N 1
ATOM 3609 C CA . THR B 1 97 ? 20.281 -8.984 -11.727 1 90.5 97 THR B CA 1
ATOM 3610 C C . THR B 1 97 ? 20.312 -10.461 -11.352 1 90.5 97 THR B C 1
ATOM 3612 O O . THR B 1 97 ? 20.875 -11.281 -12.078 1 90.5 97 THR B O 1
ATOM 3615 N N . LYS B 1 98 ? 19.703 -10.789 -10.273 1 92.44 98 LYS B N 1
ATOM 3616 C CA . LYS B 1 98 ? 19.703 -12.18 -9.836 1 92.44 98 LYS B CA 1
ATOM 3617 C C . LYS B 1 98 ? 18.562 -12.961 -10.484 1 92.44 98 LYS B C 1
ATOM 3619 O O . LYS B 1 98 ? 17.469 -12.438 -10.656 1 92.44 98 LYS B O 1
ATOM 3624 N N . PRO B 1 99 ? 18.844 -14.219 -10.742 1 89 99 PRO B N 1
ATOM 3625 C CA . PRO B 1 99 ? 17.781 -15.047 -11.328 1 89 99 PRO B CA 1
ATOM 3626 C C . PRO B 1 99 ? 16.594 -15.234 -10.398 1 89 99 PRO B C 1
ATOM 3628 O O . PRO B 1 99 ? 15.477 -15.5 -10.867 1 89 99 PRO B O 1
ATOM 3631 N N . THR B 1 100 ? 16.766 -15.062 -9.133 1 93.62 100 THR B N 1
ATOM 3632 C CA . THR B 1 100 ? 15.711 -15.266 -8.148 1 93.62 100 THR B CA 1
ATOM 3633 C C . THR B 1 100 ? 14.953 -13.969 -7.895 1 93.62 100 THR B C 1
ATOM 3635 O O . THR B 1 100 ? 14.016 -13.938 -7.094 1 93.62 100 THR B O 1
ATOM 3638 N N . SER B 1 101 ? 15.305 -12.969 -8.57 1 95.75 101 SER B N 1
ATOM 3639 C CA . SER B 1 101 ? 14.789 -11.633 -8.297 1 95.75 101 SER B CA 1
ATOM 3640 C C . SER B 1 101 ? 13.266 -11.602 -8.367 1 95.75 101 SER B C 1
ATOM 3642 O O . SER B 1 101 ? 12.672 -12.109 -9.32 1 95.75 101 SER B O 1
ATOM 3644 N N . MET B 1 102 ? 12.672 -10.984 -7.375 1 95 102 MET B N 1
ATOM 3645 C CA . MET B 1 102 ? 11.234 -10.75 -7.371 1 95 102 MET B CA 1
ATOM 3646 C C . MET B 1 102 ? 10.906 -9.336 -7.828 1 95 102 MET B C 1
ATOM 3648 O O . MET B 1 102 ? 9.742 -8.93 -7.832 1 95 102 MET B O 1
ATOM 3652 N N . VAL B 1 103 ? 11.898 -8.578 -8.25 1 94.31 103 VAL B N 1
ATOM 3653 C CA . VAL B 1 103 ? 11.727 -7.184 -8.633 1 94.31 103 VAL B CA 1
ATOM 3654 C C . VAL B 1 103 ? 10.719 -7.074 -9.766 1 94.31 103 VAL B C 1
ATOM 3656 O O . VAL B 1 103 ? 9.82 -6.23 -9.734 1 94.31 103 VAL B O 1
ATOM 3659 N N . PRO B 1 104 ? 10.734 -8.008 -10.742 1 92.25 104 PRO B N 1
ATOM 3660 C CA . PRO B 1 104 ? 9.734 -7.895 -11.812 1 92.25 104 PRO B CA 1
ATOM 3661 C C . PRO B 1 104 ? 8.305 -8.062 -11.305 1 92.25 104 PRO B C 1
ATOM 3663 O O . PRO B 1 104 ? 7.395 -7.383 -11.789 1 92.25 104 PRO B O 1
ATOM 3666 N N . ARG B 1 105 ? 8.133 -8.914 -10.383 1 92.19 105 ARG B N 1
ATOM 3667 C CA . ARG B 1 105 ? 6.805 -9.102 -9.812 1 92.19 105 ARG B CA 1
ATOM 3668 C C . ARG B 1 105 ? 6.367 -7.871 -9.023 1 92.19 105 ARG B C 1
ATOM 3670 O O . ARG B 1 105 ? 5.238 -7.398 -9.172 1 92.19 105 ARG B O 1
ATOM 3677 N N . LEU B 1 106 ? 7.223 -7.398 -8.211 1 92.44 106 LEU B N 1
ATOM 3678 C CA . LEU B 1 106 ? 6.902 -6.258 -7.359 1 92.44 106 LEU B CA 1
ATOM 3679 C C . LEU B 1 106 ? 6.617 -5.016 -8.203 1 92.44 106 LEU B C 1
ATOM 3681 O O . LEU B 1 106 ? 5.641 -4.305 -7.957 1 92.44 106 LEU B O 1
ATOM 3685 N N . THR B 1 107 ? 7.434 -4.773 -9.188 1 88.88 107 THR B N 1
ATOM 3686 C CA . THR B 1 107 ? 7.227 -3.609 -10.039 1 88.88 107 THR B CA 1
ATOM 3687 C C . THR B 1 107 ? 5.949 -3.76 -10.859 1 88.88 107 THR B C 1
ATOM 3689 O O . THR B 1 107 ? 5.223 -2.787 -11.07 1 88.88 107 THR B O 1
ATOM 3692 N N . ALA B 1 108 ? 5.68 -4.949 -11.266 1 87.38 108 ALA B N 1
ATOM 3693 C CA . ALA B 1 108 ? 4.457 -5.203 -12.023 1 87.38 108 ALA B CA 1
ATOM 3694 C C . ALA B 1 108 ? 3.217 -4.945 -11.172 1 87.38 108 ALA B C 1
ATOM 3696 O O . ALA B 1 108 ? 2.193 -4.477 -11.68 1 87.38 108 ALA B O 1
ATOM 3697 N N . GLU B 1 109 ? 3.291 -5.293 -9.93 1 87.75 109 GLU B N 1
ATOM 3698 C CA . GLU B 1 109 ? 2.17 -5.031 -9.031 1 87.75 109 GLU B CA 1
ATOM 3699 C C . GLU B 1 109 ? 1.803 -3.551 -9.023 1 87.75 109 GLU B C 1
ATOM 3701 O O . GLU B 1 109 ? 0.632 -3.195 -9.18 1 87.75 109 GLU B O 1
ATOM 3706 N N . PHE B 1 110 ? 2.773 -2.748 -8.891 1 84.06 110 PHE B N 1
ATOM 3707 C CA . PHE B 1 110 ? 2.564 -1.31 -8.766 1 84.06 110 PHE B CA 1
ATOM 3708 C C . PHE B 1 110 ? 2.16 -0.704 -10.109 1 84.06 110 PHE B C 1
ATOM 3710 O O . PHE B 1 110 ? 1.296 0.174 -10.156 1 84.06 110 PHE B O 1
ATOM 3717 N N . GLU B 1 111 ? 2.713 -1.231 -11.125 1 81.75 111 GLU B N 1
ATOM 3718 C CA . GLU B 1 111 ? 2.549 -0.582 -12.422 1 81.75 111 GLU B CA 1
ATOM 3719 C C . GLU B 1 111 ? 1.286 -1.07 -13.125 1 81.75 111 GLU B C 1
ATOM 3721 O O . GLU B 1 111 ? 0.625 -0.303 -13.828 1 81.75 111 GLU B O 1
ATOM 3726 N N . PHE B 1 112 ? 0.957 -2.328 -12.859 1 79.62 112 PHE B N 1
ATOM 3727 C CA . PHE B 1 112 ? -0.093 -2.906 -13.688 1 79.62 112 PHE B CA 1
ATOM 3728 C C . PHE B 1 112 ? -1.257 -3.389 -12.836 1 79.62 112 PHE B C 1
ATOM 3730 O O . PHE B 1 112 ? -2.42 -3.174 -13.18 1 79.62 112 PHE B O 1
ATOM 3737 N N . MET B 1 113 ? -0.984 -3.953 -11.781 1 83 113 MET B N 1
ATOM 3738 C CA . MET B 1 113 ? -2.023 -4.664 -11.039 1 83 113 MET B CA 1
ATOM 3739 C C . MET B 1 113 ? -2.814 -3.701 -10.164 1 83 113 MET B C 1
ATOM 3741 O O . MET B 1 113 ? -4.047 -3.752 -10.133 1 83 113 MET B O 1
ATOM 3745 N N . PHE B 1 114 ? -2.16 -2.812 -9.461 1 84.06 114 PHE B N 1
ATOM 3746 C CA . PHE B 1 114 ? -2.828 -1.927 -8.516 1 84.06 114 PHE B CA 1
ATOM 3747 C C . PHE B 1 114 ? -3.848 -1.046 -9.227 1 84.06 114 PHE B C 1
ATOM 3749 O O . PHE B 1 114 ? -4.98 -0.901 -8.758 1 84.06 114 PHE B O 1
ATOM 3756 N N . PRO B 1 115 ? -3.506 -0.542 -10.391 1 79.5 115 PRO B N 1
ATOM 3757 C CA . PRO B 1 115 ? -4.488 0.289 -11.086 1 79.5 115 PRO B CA 1
ATOM 3758 C C . PRO B 1 115 ? -5.746 -0.484 -11.477 1 79.5 115 PRO B C 1
ATOM 3760 O O . PRO B 1 115 ? -6.816 0.109 -11.633 1 79.5 115 PRO B O 1
ATOM 3763 N N . LEU B 1 116 ? -5.68 -1.754 -11.586 1 81.06 116 LEU B N 1
ATOM 3764 C CA . LEU B 1 116 ? -6.828 -2.562 -11.969 1 81.06 116 LEU B CA 1
ATOM 3765 C C . LEU B 1 116 ? -7.891 -2.557 -10.875 1 81.06 116 LEU B C 1
ATOM 3767 O O . LEU B 1 116 ? -9.078 -2.76 -11.156 1 81.06 116 LEU B O 1
ATOM 3771 N N . PHE B 1 117 ? -7.516 -2.291 -9.703 1 85.56 117 PHE B N 1
ATOM 3772 C CA . PHE B 1 117 ? -8.453 -2.279 -8.586 1 85.56 117 PHE B CA 1
ATOM 3773 C C . PHE B 1 117 ? -9.375 -1.068 -8.672 1 85.56 117 PHE B C 1
ATOM 3775 O O . PHE B 1 117 ? -10.398 -1.014 -7.984 1 85.56 117 PHE B O 1
ATOM 3782 N N . ASN B 1 118 ? -9.031 -0.102 -9.484 1 80.75 118 ASN B N 1
ATOM 3783 C CA . ASN B 1 118 ? -9.898 1.053 -9.672 1 80.75 118 ASN B CA 1
ATOM 3784 C C . ASN B 1 118 ? -11.266 0.641 -10.211 1 80.75 118 ASN B C 1
ATOM 3786 O O . ASN B 1 118 ? -12.242 1.379 -10.07 1 80.75 118 ASN B O 1
ATOM 3790 N N . SER B 1 119 ? -11.305 -0.513 -10.75 1 80.44 119 SER B N 1
ATOM 3791 C CA . SER B 1 119 ? -12.57 -0.985 -11.32 1 80.44 119 SER B CA 1
ATOM 3792 C C . SER B 1 119 ? -13.375 -1.779 -10.297 1 80.44 119 SER B C 1
ATOM 3794 O O . SER B 1 119 ? -14.508 -2.18 -10.57 1 80.44 119 SER B O 1
ATOM 3796 N N . LEU B 1 120 ? -12.859 -1.958 -9.141 1 84.44 120 LEU B N 1
ATOM 3797 C CA . LEU B 1 120 ? -13.484 -2.818 -8.141 1 84.44 120 LEU B CA 1
ATOM 3798 C C . LEU B 1 120 ? -14.898 -2.342 -7.816 1 84.44 120 LEU B C 1
ATOM 3800 O O . LEU B 1 120 ? -15.828 -3.145 -7.773 1 84.44 120 LEU B O 1
ATOM 3804 N N . PRO B 1 121 ? -15.133 -1.025 -7.641 1 80.56 121 PRO B N 1
ATOM 3805 C CA . PRO B 1 121 ? -16.5 -0.602 -7.355 1 80.56 121 PRO B CA 1
ATOM 3806 C C . PRO B 1 121 ? -17.484 -0.994 -8.461 1 80.56 121 PRO B C 1
ATOM 3808 O O . PRO B 1 121 ? -18.578 -1.476 -8.172 1 80.56 121 PRO B O 1
ATOM 3811 N N . SER B 1 122 ? -17.031 -0.83 -9.68 1 78.62 122 SER B N 1
ATOM 3812 C CA . SER B 1 122 ? -17.891 -1.181 -10.812 1 78.62 122 SER B CA 1
ATOM 3813 C C . SER B 1 122 ? -18.125 -2.686 -10.875 1 78.62 122 SER B C 1
ATOM 3815 O O . SER B 1 122 ? -19.25 -3.129 -11.156 1 78.62 122 SER B O 1
ATOM 3817 N N . VAL B 1 123 ? -17.125 -3.406 -10.602 1 79.38 123 VAL B N 1
ATOM 3818 C CA . VAL B 1 123 ? -17.234 -4.859 -10.633 1 79.38 123 VAL B CA 1
ATOM 3819 C C . VAL B 1 123 ? -18.156 -5.34 -9.516 1 79.38 123 VAL B C 1
ATOM 3821 O O . VAL B 1 123 ? -18.938 -6.277 -9.703 1 79.38 123 VAL B O 1
ATOM 3824 N N . LEU B 1 124 ? -18.094 -4.711 -8.406 1 79.25 124 LEU B N 1
ATOM 3825 C CA . LEU B 1 124 ? -18.938 -5.078 -7.277 1 79.25 124 LEU B CA 1
ATOM 3826 C C . LEU B 1 124 ? -20.391 -4.738 -7.555 1 79.25 124 LEU B C 1
ATOM 3828 O O . LEU B 1 124 ? -21.297 -5.441 -7.098 1 79.25 124 LEU B O 1
ATOM 3832 N N . LYS B 1 125 ? -20.641 -3.762 -8.312 1 77.44 125 LYS B N 1
ATOM 3833 C CA . LYS B 1 125 ? -22 -3.342 -8.617 1 77.44 125 LYS B CA 1
ATOM 3834 C C . LYS B 1 125 ? -22.578 -4.164 -9.766 1 77.44 125 LYS B C 1
ATOM 3836 O O . LYS B 1 125 ? -23.719 -4.613 -9.695 1 77.44 125 LYS B O 1
ATOM 3841 N N . ARG B 1 126 ? -21.734 -4.32 -10.836 1 73.75 126 ARG B N 1
ATOM 3842 C CA . ARG B 1 126 ? -22.281 -4.867 -12.07 1 73.75 126 ARG B CA 1
ATOM 3843 C C . ARG B 1 126 ? -21.797 -6.293 -12.305 1 73.75 126 ARG B C 1
ATOM 3845 O O . ARG B 1 126 ? -22.297 -6.988 -13.195 1 73.75 126 ARG B O 1
ATOM 3852 N N . GLY B 1 127 ? -21.016 -6.734 -11.484 1 68.94 127 GLY B N 1
ATOM 3853 C CA . GLY B 1 127 ? -20.391 -8.016 -11.758 1 68.94 127 GLY B CA 1
ATOM 3854 C C . GLY B 1 127 ? -19.234 -7.918 -12.734 1 68.94 127 GLY B C 1
ATOM 3855 O O . GLY B 1 127 ? -19 -6.863 -13.328 1 68.94 127 GLY B O 1
ATOM 3856 N N . SER B 1 128 ? -18.359 -8.906 -12.711 1 63.97 128 SER B N 1
ATOM 3857 C CA . SER B 1 128 ? -17.219 -8.938 -13.617 1 63.97 128 SER B CA 1
ATOM 3858 C C . SER B 1 128 ? -17.656 -9.125 -15.062 1 63.97 128 SER B C 1
ATOM 3860 O O . SER B 1 128 ? -18.625 -9.836 -15.336 1 63.97 128 SER B O 1
ATOM 3862 N N . ASP B 1 129 ? -17.359 -8.102 -15.977 1 56.91 129 ASP B N 1
ATOM 3863 C CA . ASP B 1 129 ? -17.781 -8.281 -17.359 1 56.91 129 ASP B CA 1
ATOM 3864 C C . ASP B 1 129 ? -16.812 -9.188 -18.125 1 56.91 129 ASP B C 1
ATOM 3866 O O . ASP B 1 129 ? -16.984 -9.422 -19.312 1 56.91 129 ASP B O 1
ATOM 3870 N N . GLY B 1 130 ? -16.109 -10.062 -17.469 1 53.72 130 GLY B N 1
ATOM 3871 C CA . GLY B 1 130 ? -15.211 -10.984 -18.141 1 53.72 130 GLY B CA 1
ATOM 3872 C C . GLY B 1 130 ? -14.336 -10.312 -19.188 1 53.72 130 GLY B C 1
ATOM 3873 O O . GLY B 1 130 ? -13.359 -10.898 -19.656 1 53.72 130 GLY B O 1
ATOM 3874 N N . GLU B 1 131 ? -14.695 -9.266 -19.75 1 50.88 131 GLU B N 1
ATOM 3875 C CA . GLU B 1 131 ? -14.016 -8.672 -20.906 1 50.88 131 GLU B CA 1
ATOM 3876 C C . GLU B 1 131 ? -12.688 -8.047 -20.5 1 50.88 131 GLU B C 1
ATOM 3878 O O . GLU B 1 131 ? -11.75 -8 -21.297 1 50.88 131 GLU B O 1
ATOM 3883 N N . ARG B 1 132 ? -12.531 -7.73 -19.281 1 53.31 132 ARG B N 1
ATOM 3884 C CA . ARG B 1 132 ? -11.359 -6.945 -18.922 1 53.31 132 ARG B CA 1
ATOM 3885 C C . ARG B 1 132 ? -10.109 -7.816 -18.875 1 53.31 132 ARG B C 1
ATOM 3887 O O . ARG B 1 132 ? -9.008 -7.352 -19.203 1 53.31 132 ARG B O 1
ATOM 3894 N N . TYR B 1 133 ? -10.336 -9.094 -18.531 1 49.78 133 TYR B N 1
ATOM 3895 C CA . TYR B 1 133 ? -9.203 -10.016 -18.484 1 49.78 133 TYR B CA 1
ATOM 3896 C C . TYR B 1 133 ? -8.547 -10.141 -19.844 1 49.78 133 TYR B C 1
ATOM 3898 O O . TYR B 1 133 ? -7.32 -10.117 -19.953 1 49.78 133 TYR B O 1
ATOM 3906 N N . GLN B 1 134 ? -9.453 -10.359 -20.781 1 48.62 134 GLN B N 1
ATOM 3907 C CA . GLN B 1 134 ? -8.93 -10.57 -22.125 1 48.62 134 GLN B CA 1
ATOM 3908 C C . GLN B 1 134 ? -8.078 -9.391 -22.562 1 48.62 134 GLN B C 1
ATOM 3910 O O . GLN B 1 134 ? -7.059 -9.57 -23.25 1 48.62 134 GLN B O 1
ATOM 3915 N N . GLN B 1 135 ? -8.461 -8.289 -22.062 1 49.53 135 GLN B N 1
ATOM 3916 C CA . GLN B 1 135 ? -7.707 -7.105 -22.469 1 49.53 135 GLN B CA 1
ATOM 3917 C C . GLN B 1 135 ? -6.344 -7.07 -21.781 1 49.53 135 GLN B C 1
ATOM 3919 O O . GLN B 1 135 ? -5.375 -6.555 -22.328 1 49.53 135 GLN B O 1
ATOM 3924 N N . PHE B 1 136 ? -6.422 -7.605 -20.672 1 50.56 136 PHE B N 1
ATOM 3925 C CA . PHE B 1 136 ? -5.168 -7.605 -19.938 1 50.56 136 PHE B CA 1
ATOM 3926 C C . PHE B 1 136 ? -4.25 -8.719 -20.422 1 50.56 136 PHE B C 1
ATOM 3928 O O . PHE B 1 136 ? -3.029 -8.555 -20.453 1 50.56 136 PHE B O 1
ATOM 3935 N N . ILE B 1 137 ? -4.867 -9.852 -20.734 1 48.09 137 ILE B N 1
ATOM 3936 C CA . ILE B 1 137 ? -4.035 -10.992 -21.109 1 48.09 137 ILE B CA 1
ATOM 3937 C C . ILE B 1 137 ? -3.92 -11.07 -22.625 1 48.09 137 ILE B C 1
ATOM 3939 O O . ILE B 1 137 ? -2.914 -11.555 -23.156 1 48.09 137 ILE B O 1
ATOM 3943 N N . GLU B 1 138 ? -5.098 -10.898 -23.297 1 43.59 138 GLU B N 1
ATOM 3944 C CA . GLU B 1 138 ? -5.086 -11.164 -24.734 1 43.59 138 GLU B CA 1
ATOM 3945 C C . GLU B 1 138 ? -4.418 -10.023 -25.484 1 43.59 138 GLU B C 1
ATOM 3947 O O . GLU B 1 138 ? -4.629 -8.844 -25.172 1 43.59 138 GLU B O 1
ATOM 3952 N N . ASN B 1 139 ? -3.262 -10.289 -25.969 1 38.5 139 ASN B N 1
ATOM 3953 C CA . ASN B 1 139 ? -2.602 -9.477 -26.984 1 38.5 139 ASN B CA 1
ATOM 3954 C C . ASN B 1 139 ? -3.602 -8.922 -28 1 38.5 139 ASN B C 1
ATOM 3956 O O . ASN B 1 139 ? -3.777 -9.492 -29.078 1 38.5 139 ASN B O 1
ATOM 3960 N N . GLU B 1 140 ? -4.816 -8.609 -27.734 1 35.66 140 GLU B N 1
ATOM 3961 C CA . GLU B 1 140 ? -5.414 -8.172 -29 1 35.66 140 GLU B CA 1
ATOM 3962 C C . GLU B 1 140 ? -4.461 -7.277 -29.781 1 35.66 140 GLU B C 1
ATOM 3964 O O . GLU B 1 140 ? -3.656 -6.551 -29.188 1 35.66 140 GLU B O 1
ATOM 3969 N N . THR B 1 141 ? -4.453 -7.43 -31.172 1 32.88 141 THR B N 1
ATOM 3970 C CA . THR B 1 141 ? -3.729 -6.801 -32.25 1 32.88 141 THR B CA 1
ATOM 3971 C C . THR B 1 141 ? -3.461 -5.328 -31.953 1 32.88 141 THR B C 1
ATOM 3973 O O . THR B 1 141 ? -4.074 -4.754 -31.062 1 32.88 141 THR B O 1
ATOM 3976 N N . GLU B 1 142 ? -3.281 -4.508 -33.125 1 31.36 142 GLU B N 1
ATOM 3977 C CA . GLU B 1 142 ? -2.557 -3.332 -33.594 1 31.36 142 GLU B CA 1
ATOM 3978 C C . GLU B 1 142 ? -2.99 -2.074 -32.844 1 31.36 142 GLU B C 1
ATOM 3980 O O . GLU B 1 142 ? -2.293 -1.059 -32.875 1 31.36 142 GLU B O 1
ATOM 3985 N N . ASP B 1 143 ? -4.383 -1.641 -32.969 1 30.25 143 ASP B N 1
ATOM 3986 C CA . ASP B 1 143 ? -4.555 -0.196 -32.844 1 30.25 143 ASP B CA 1
ATOM 3987 C C . ASP B 1 143 ? -4.266 0.275 -31.422 1 30.25 143 ASP B C 1
ATOM 3989 O O . ASP B 1 143 ? -4.699 -0.354 -30.453 1 30.25 143 ASP B O 1
ATOM 3993 N N . GLY B 1 144 ? -3.168 0.847 -31.156 1 31.48 144 GLY B N 1
ATOM 3994 C CA . GLY B 1 144 ? -2.66 1.756 -30.141 1 31.48 144 GLY B CA 1
ATOM 3995 C C . GLY B 1 144 ? -3.754 2.369 -29.297 1 31.48 144 GLY B C 1
ATOM 3996 O O . GLY B 1 144 ? -3.619 3.498 -28.812 1 31.48 144 GLY B O 1
ATOM 3997 N N . GLU B 1 145 ? -5.043 2.092 -29.641 1 30.42 145 GLU B N 1
ATOM 3998 C CA . GLU B 1 145 ? -6.027 2.947 -28.984 1 30.42 145 GLU B CA 1
ATOM 3999 C C . GLU B 1 145 ? -5.996 2.768 -27.469 1 30.42 145 GLU B C 1
ATOM 4001 O O . GLU B 1 145 ? -5.934 1.64 -26.969 1 30.42 145 GLU B O 1
ATOM 4006 N N . SER B 1 146 ? -5.457 3.77 -26.875 1 32.34 146 SER B N 1
ATOM 4007 C CA . SER B 1 146 ? -5.645 4.043 -25.453 1 32.34 146 SER B CA 1
ATOM 4008 C C . SER B 1 146 ? -6.98 3.502 -24.953 1 32.34 146 SER B C 1
ATOM 4010 O O . SER B 1 146 ? -7.992 3.596 -25.656 1 32.34 146 SER B O 1
ATOM 4012 N N . PHE B 1 147 ? -7.008 2.416 -24.5 1 32.28 147 PHE B N 1
ATOM 4013 C CA . PHE B 1 147 ? -8.227 1.97 -23.828 1 32.28 147 PHE B CA 1
ATOM 4014 C C . PHE B 1 147 ? -9.008 3.156 -23.281 1 32.28 147 PHE B C 1
ATOM 4016 O O . PHE B 1 147 ? -8.57 3.801 -22.312 1 32.28 147 PHE B O 1
ATOM 4023 N N . THR B 1 148 ? -9.57 3.979 -24.203 1 31.39 148 THR B N 1
ATOM 4024 C CA . THR B 1 148 ? -10.555 4.922 -23.688 1 31.39 148 THR B CA 1
ATOM 4025 C C . THR B 1 148 ? -11.766 4.18 -23.109 1 31.39 148 THR B C 1
ATOM 4027 O O . THR B 1 148 ? -12.289 3.258 -23.734 1 31.39 148 THR B O 1
ATOM 4030 N N . SER B 1 149 ? -11.859 3.914 -21.938 1 30.69 149 SER B N 1
ATOM 4031 C CA . SER B 1 149 ? -13.195 3.547 -21.484 1 30.69 149 SER B CA 1
ATOM 4032 C C . SER B 1 149 ? -14.273 4.203 -22.359 1 30.69 149 SER B C 1
ATOM 4034 O O . SER B 1 149 ? -14.227 5.414 -22.594 1 30.69 149 SER B O 1
ATOM 4036 N N . GLY B 1 150 ? -14.781 3.551 -23.406 1 28.58 150 GLY B N 1
ATOM 4037 C CA . GLY B 1 150 ? -15.781 3.83 -24.406 1 28.58 150 GLY B CA 1
ATOM 4038 C C . GLY B 1 150 ? -16.922 4.695 -23.891 1 28.58 150 GLY B C 1
ATOM 4039 O O . GLY B 1 150 ? -18.078 4.5 -24.281 1 28.58 150 GLY B O 1
ATOM 4040 N N . THR B 1 151 ? -17.109 5.648 -22.969 1 27.62 151 THR B N 1
ATOM 4041 C CA . THR B 1 151 ? -18.344 6.406 -23.172 1 27.62 151 THR B CA 1
ATOM 4042 C C . THR B 1 151 ? -18.266 7.227 -24.453 1 27.62 151 THR B C 1
ATOM 4044 O O . THR B 1 151 ? -17.25 7.855 -24.734 1 27.62 151 THR B O 1
ATOM 4047 N N . SER B 1 152 ? -19.047 7.012 -25.547 1 26.75 152 SER B N 1
ATOM 4048 C CA . SER B 1 152 ? -19.422 7.672 -26.797 1 26.75 152 SER B CA 1
ATOM 4049 C C . SER B 1 152 ? -19.469 9.188 -26.641 1 26.75 152 SER B C 1
ATOM 4051 O O . SER B 1 152 ? -19.062 9.93 -27.531 1 26.75 152 SER B O 1
ATOM 4053 N N . GLY B 1 153 ? -20.656 9.875 -26.125 1 25.17 153 GLY B N 1
ATOM 4054 C CA . GLY B 1 153 ? -21.141 11.133 -26.656 1 25.17 153 GLY B CA 1
ATOM 4055 C C . GLY B 1 153 ? -20.125 12.258 -26.562 1 25.17 153 GLY B C 1
ATOM 4056 O O . GLY B 1 153 ? -19.109 12.125 -25.875 1 25.17 153 GLY B O 1
ATOM 4057 N N . ALA B 1 154 ? -20.453 13.688 -26.906 1 26.28 154 ALA B N 1
ATOM 4058 C CA . ALA B 1 154 ? -19.781 14.945 -27.234 1 26.28 154 ALA B CA 1
ATOM 4059 C C . ALA B 1 154 ? -18.594 15.211 -26.312 1 26.28 154 ALA B C 1
ATOM 4061 O O . ALA B 1 154 ? -17.516 15.562 -26.766 1 26.28 154 ALA B O 1
ATOM 4062 N N . GLY B 1 155 ? -18.812 15.812 -24.953 1 26.67 155 GLY B N 1
ATOM 4063 C CA . GLY B 1 155 ? -18.516 16.781 -23.906 1 26.67 155 GLY B CA 1
ATOM 4064 C C . GLY B 1 155 ? -17.359 16.375 -23.031 1 26.67 155 GLY B C 1
ATOM 4065 O O . GLY B 1 155 ? -16.875 15.242 -23.109 1 26.67 155 GLY B O 1
ATOM 4066 N N . ASN B 1 156 ? -16.906 17.219 -21.75 1 28.05 156 ASN B N 1
ATOM 4067 C CA . ASN B 1 156 ? -16.016 17.391 -20.609 1 28.05 156 ASN B CA 1
ATOM 4068 C C . ASN B 1 156 ? -15.82 16.078 -19.859 1 28.05 156 ASN B C 1
ATOM 4070 O O . ASN B 1 156 ? -16.688 15.656 -19.078 1 28.05 156 ASN B O 1
ATOM 4074 N N . ASN B 1 157 ? -15.414 15.125 -20.438 1 29.34 157 ASN B N 1
ATOM 4075 C CA . ASN B 1 157 ? -15.453 13.734 -20 1 29.34 157 ASN B CA 1
ATOM 4076 C C . ASN B 1 157 ? -14.812 13.57 -18.625 1 29.34 157 ASN B C 1
ATOM 4078 O O . ASN B 1 157 ? -13.586 13.633 -18.5 1 29.34 157 ASN B O 1
ATOM 4082 N N . PRO B 1 158 ? -15.375 14.039 -17.547 1 32.5 158 PRO B N 1
ATOM 4083 C CA . PRO B 1 158 ? -14.898 14 -16.156 1 32.5 158 PRO B CA 1
ATOM 4084 C C . PRO B 1 158 ? -14.281 12.656 -15.781 1 32.5 158 PRO B C 1
ATOM 4086 O O . PRO B 1 158 ? -13.938 12.43 -14.617 1 32.5 158 PRO B O 1
ATOM 4089 N N . ARG B 1 159 ? -14.594 11.594 -16.484 1 32.16 159 ARG B N 1
ATOM 4090 C CA . ARG B 1 159 ? -14.25 10.234 -16.078 1 32.16 159 ARG B CA 1
ATOM 4091 C C . ARG B 1 159 ? -12.758 9.969 -16.25 1 32.16 159 ARG B C 1
ATOM 4093 O O . ARG B 1 159 ? -12.211 10.148 -17.344 1 32.16 159 ARG B O 1
ATOM 4100 N N . GLY B 1 160 ? -11.805 10.172 -15.312 1 32.47 160 GLY B N 1
ATOM 4101 C CA . GLY B 1 160 ? -10.391 9.906 -15.117 1 32.47 160 GLY B CA 1
ATOM 4102 C C . GLY B 1 160 ? -9.945 8.578 -15.711 1 32.47 160 GLY B C 1
ATOM 4103 O O . GLY B 1 160 ? -10.016 7.543 -15.047 1 32.47 160 GLY B O 1
ATOM 4104 N N . ASP B 1 161 ? -10.008 8.32 -16.922 1 35.34 161 ASP B N 1
ATOM 4105 C CA . ASP B 1 161 ? -9.539 7.137 -17.641 1 35.34 161 ASP B CA 1
ATOM 4106 C C . ASP B 1 161 ? -8.109 6.773 -17.219 1 35.34 161 ASP B C 1
ATOM 4108 O O . ASP B 1 161 ? -7.188 7.574 -17.375 1 35.34 161 ASP B O 1
ATOM 4112 N N . ILE B 1 162 ? -7.906 6.137 -16.125 1 38.62 162 ILE B N 1
ATOM 4113 C CA . ILE B 1 162 ? -6.578 5.609 -15.828 1 38.62 162 ILE B CA 1
ATOM 4114 C C . ILE B 1 162 ? -6.121 4.684 -16.953 1 38.62 162 ILE B C 1
ATOM 4116 O O . ILE B 1 162 ? -6.805 3.709 -17.281 1 38.62 162 ILE B O 1
ATOM 4120 N N . THR B 1 163 ? -5.438 5.113 -17.984 1 41.59 163 THR B N 1
ATOM 4121 C CA . THR B 1 163 ? -4.742 4.324 -19 1 41.59 163 THR B CA 1
ATOM 4122 C C . THR B 1 163 ? -3.836 3.285 -18.344 1 41.59 163 THR B C 1
ATOM 4124 O O . THR B 1 163 ? -2.885 3.639 -17.641 1 41.59 163 THR B O 1
ATOM 4127 N N . THR B 1 164 ? -4.434 2.199 -18 1 52.47 164 THR B N 1
ATOM 4128 C CA . THR B 1 164 ? -3.57 1.145 -17.484 1 52.47 164 THR B CA 1
ATOM 4129 C C . THR B 1 164 ? -2.717 0.547 -18.609 1 52.47 164 THR B C 1
ATOM 4131 O O . THR B 1 164 ? -3.232 0.209 -19.672 1 52.47 164 THR B O 1
ATOM 4134 N N . ARG B 1 165 ? -1.365 0.729 -18.594 1 59 165 ARG B N 1
ATOM 4135 C CA . ARG B 1 165 ? -0.402 0.139 -19.516 1 59 165 ARG B CA 1
ATOM 4136 C C . ARG B 1 165 ? -0.335 -1.375 -19.344 1 59 165 ARG B C 1
ATOM 4138 O O . ARG B 1 165 ? -0.272 -1.874 -18.219 1 59 165 ARG B O 1
ATOM 4145 N N . LYS B 1 166 ? -0.598 -2.102 -20.453 1 67.12 166 LYS B N 1
ATOM 4146 C CA . LYS B 1 166 ? -0.366 -3.543 -20.5 1 67.12 166 LYS B CA 1
ATOM 4147 C C . LYS B 1 166 ? 1.124 -3.863 -20.422 1 67.12 166 LYS B C 1
ATOM 4149 O O . LYS B 1 166 ? 1.941 -3.195 -21.062 1 67.12 166 LYS B O 1
ATOM 4154 N N . PRO B 1 167 ? 1.351 -4.914 -19.547 1 75.25 167 PRO B N 1
ATOM 4155 C CA . PRO B 1 167 ? 2.762 -5.305 -19.562 1 75.25 167 PRO B CA 1
ATOM 4156 C C . PRO B 1 167 ? 3.193 -5.906 -20.906 1 75.25 167 PRO B C 1
ATOM 4158 O O . PRO B 1 167 ? 2.395 -6.566 -21.578 1 75.25 167 PRO B O 1
ATOM 4161 N N . SER B 1 168 ? 4.43 -5.629 -21.281 1 79.12 168 SER B N 1
ATOM 4162 C CA . SER B 1 168 ? 5.004 -6.359 -22.406 1 79.12 168 SER B CA 1
ATOM 4163 C C . SER B 1 168 ? 5.039 -7.859 -22.125 1 79.12 168 SER B C 1
ATOM 4165 O O . SER B 1 168 ? 5.012 -8.281 -20.969 1 79.12 168 SER B O 1
ATOM 4167 N N . PRO B 1 169 ? 5.055 -8.656 -23.203 1 82 169 PRO B N 1
ATOM 4168 C CA . PRO B 1 169 ? 5.164 -10.102 -22.984 1 82 169 PRO B CA 1
ATOM 4169 C C . PRO B 1 169 ? 6.375 -10.477 -22.125 1 82 169 PRO B C 1
ATOM 4171 O O . PRO B 1 169 ? 6.277 -11.367 -21.281 1 82 169 PRO B O 1
ATOM 4174 N N . ALA B 1 170 ? 7.406 -9.766 -22.359 1 86 170 ALA B N 1
ATOM 4175 C CA . ALA B 1 170 ? 8.625 -10.023 -21.594 1 86 170 ALA B CA 1
ATOM 4176 C C . ALA B 1 170 ? 8.422 -9.703 -20.125 1 86 170 ALA B C 1
ATOM 4178 O O . ALA B 1 170 ? 8.82 -10.477 -19.25 1 86 170 ALA B O 1
ATOM 4179 N N . ASP B 1 171 ? 7.754 -8.57 -19.875 1 84.69 171 ASP B N 1
ATOM 4180 C CA . ASP B 1 171 ? 7.484 -8.164 -18.484 1 84.69 171 ASP B CA 1
ATOM 4181 C C . ASP B 1 171 ? 6.535 -9.148 -17.812 1 84.69 171 ASP B C 1
ATOM 4183 O O . ASP B 1 171 ? 6.707 -9.477 -16.625 1 84.69 171 ASP B O 1
ATOM 4187 N N . PHE B 1 172 ? 5.617 -9.602 -18.578 1 87 172 PHE B N 1
ATOM 4188 C CA . PHE B 1 172 ? 4.66 -10.555 -18.031 1 87 172 PHE B CA 1
ATOM 4189 C C . PHE B 1 172 ? 5.344 -11.867 -17.656 1 87 172 PHE B C 1
ATOM 4191 O O . PHE B 1 172 ? 5.141 -12.398 -16.562 1 87 172 PHE B O 1
ATOM 4198 N N . LEU B 1 173 ? 6.133 -12.305 -18.516 1 89.88 173 LEU B N 1
ATOM 4199 C CA . LEU B 1 173 ? 6.848 -13.555 -18.281 1 89.88 173 LEU B CA 1
ATOM 4200 C C . LEU B 1 173 ? 7.758 -13.438 -17.062 1 89.88 173 LEU B C 1
ATOM 4202 O O . LEU B 1 173 ? 7.828 -14.359 -16.25 1 89.88 173 LEU B O 1
ATOM 4206 N N . ALA B 1 174 ? 8.398 -12.336 -16.969 1 90.5 174 ALA B N 1
ATOM 4207 C CA . ALA B 1 174 ? 9.297 -12.109 -15.836 1 90.5 174 ALA B CA 1
ATOM 4208 C C . ALA B 1 174 ? 8.531 -12.07 -14.523 1 90.5 174 ALA B C 1
ATOM 4210 O O . ALA B 1 174 ? 8.984 -12.609 -13.508 1 90.5 174 ALA B O 1
ATOM 4211 N N . MET B 1 175 ? 7.422 -11.461 -14.578 1 90.56 175 MET B N 1
ATOM 4212 C CA . MET B 1 175 ? 6.562 -11.383 -13.398 1 90.56 175 MET B CA 1
ATOM 4213 C C . MET B 1 175 ? 6.094 -12.766 -12.969 1 90.56 175 MET B C 1
ATOM 4215 O O . MET B 1 175 ? 6.152 -13.102 -11.789 1 90.56 175 MET B O 1
ATOM 4219 N N . MET B 1 176 ? 5.652 -13.508 -13.883 1 90.69 176 MET B N 1
ATOM 4220 C CA . MET B 1 176 ? 5.148 -14.852 -13.586 1 90.69 176 MET B CA 1
ATOM 4221 C C . MET B 1 176 ? 6.258 -15.742 -13.055 1 90.69 176 MET B C 1
ATOM 4223 O O . MET B 1 176 ? 6.043 -16.516 -12.117 1 90.69 176 MET B O 1
ATOM 4227 N N . ASN B 1 177 ? 7.406 -15.586 -13.68 1 91.56 177 ASN B N 1
ATOM 4228 C CA . ASN B 1 177 ? 8.562 -16.344 -13.203 1 91.56 177 ASN B CA 1
ATOM 4229 C C . ASN B 1 177 ? 8.875 -16.031 -11.742 1 91.56 177 ASN B C 1
ATOM 4231 O O . ASN B 1 177 ? 9.102 -16.938 -10.945 1 91.56 177 ASN B O 1
ATOM 4235 N N . ALA B 1 178 ? 8.859 -14.812 -11.445 1 92.69 178 ALA B N 1
ATOM 4236 C CA . ALA B 1 178 ? 9.203 -14.359 -10.102 1 92.69 178 ALA B CA 1
ATOM 4237 C C . ALA B 1 178 ? 8.227 -14.914 -9.062 1 92.69 178 ALA B C 1
ATOM 4239 O O . ALA B 1 178 ? 8.594 -15.133 -7.91 1 92.69 178 ALA B O 1
ATOM 4240 N N . LYS B 1 179 ? 7.043 -15.195 -9.461 1 91.81 179 LYS B N 1
ATOM 4241 C CA . LYS B 1 179 ? 6.027 -15.766 -8.578 1 91.81 179 LYS B CA 1
ATOM 4242 C C . LYS B 1 179 ? 6.355 -17.203 -8.219 1 91.81 179 LYS B C 1
ATOM 4244 O O . LYS B 1 179 ? 5.988 -17.688 -7.145 1 91.81 179 LYS B O 1
ATOM 4249 N N . LEU B 1 180 ? 7.07 -17.859 -9.047 1 94.88 180 LEU B N 1
ATOM 4250 C CA . LEU B 1 180 ? 7.305 -19.297 -8.906 1 94.88 180 LEU B CA 1
ATOM 4251 C C . LEU B 1 180 ? 8.578 -19.562 -8.109 1 94.88 180 LEU B C 1
ATOM 4253 O O . LEU B 1 180 ? 8.711 -20.609 -7.477 1 94.88 180 LEU B O 1
ATOM 4257 N N . VAL B 1 181 ? 9.453 -18.625 -8.094 1 94.88 181 VAL B N 1
ATOM 4258 C CA . VAL B 1 181 ? 10.805 -18.812 -7.582 1 94.88 181 VAL B CA 1
ATOM 4259 C C . VAL B 1 181 ? 10.75 -19.297 -6.133 1 94.88 181 VAL B C 1
ATOM 4261 O O . VAL B 1 181 ? 11.383 -20.297 -5.777 1 94.88 181 VAL B O 1
ATOM 4264 N N . PRO B 1 182 ? 9.922 -18.734 -5.312 1 96.38 182 PRO B N 1
ATOM 4265 C CA . PRO B 1 182 ? 9.969 -19.156 -3.912 1 96.38 182 PRO B CA 1
ATOM 4266 C C . PRO B 1 182 ? 9.344 -20.531 -3.684 1 96.38 182 PRO B C 1
ATOM 4268 O O . PRO B 1 182 ? 9.586 -21.156 -2.648 1 96.38 182 PRO B O 1
ATOM 4271 N N . ILE B 1 183 ? 8.586 -21.062 -4.617 1 97.25 183 ILE B N 1
ATOM 4272 C CA . ILE B 1 183 ? 7.797 -22.25 -4.297 1 97.25 183 ILE B CA 1
ATOM 4273 C C . ILE B 1 183 ? 8.305 -23.438 -5.113 1 97.25 183 ILE B C 1
ATOM 4275 O O . ILE B 1 183 ? 8.109 -24.594 -4.723 1 97.25 183 ILE B O 1
ATOM 4279 N N . ALA B 1 184 ? 8.984 -23.234 -6.219 1 97.06 184 ALA B N 1
ATOM 4280 C CA . ALA B 1 184 ? 9.273 -24.281 -7.215 1 97.06 184 ALA B CA 1
ATOM 4281 C C . ALA B 1 184 ? 10.062 -25.422 -6.598 1 97.06 184 ALA B C 1
ATOM 4283 O O . ALA B 1 184 ? 9.727 -26.594 -6.789 1 97.06 184 ALA B O 1
ATOM 4284 N N . PRO B 1 185 ? 11.102 -25.125 -5.789 1 95.62 185 PRO B N 1
ATOM 4285 C CA . PRO B 1 185 ? 11.828 -26.234 -5.18 1 95.62 185 PRO B CA 1
ATOM 4286 C C . PRO B 1 185 ? 10.938 -27.125 -4.312 1 95.62 185 PRO B C 1
ATOM 4288 O O . PRO B 1 185 ? 11.062 -28.344 -4.344 1 95.62 185 PRO B O 1
ATOM 4291 N N . ALA B 1 186 ? 10.055 -26.5 -3.584 1 96.94 186 ALA B N 1
ATOM 4292 C CA . ALA B 1 186 ? 9.141 -27.266 -2.732 1 96.94 186 ALA B CA 1
ATOM 4293 C C . ALA B 1 186 ? 8.164 -28.078 -3.572 1 96.94 186 ALA B C 1
ATOM 4295 O O . ALA B 1 186 ? 7.832 -29.203 -3.215 1 96.94 186 ALA B O 1
ATOM 4296 N N . VAL B 1 187 ? 7.715 -27.531 -4.668 1 98 187 VAL B N 1
ATOM 4297 C CA . VAL B 1 187 ? 6.766 -28.203 -5.547 1 98 187 VAL B CA 1
ATOM 4298 C C . VAL B 1 187 ? 7.387 -29.484 -6.094 1 98 187 VAL B C 1
ATOM 4300 O O . VAL B 1 187 ? 6.738 -30.531 -6.133 1 98 187 VAL B O 1
ATOM 4303 N N . THR B 1 188 ? 8.664 -29.484 -6.516 1 97.62 188 THR B N 1
ATOM 4304 C CA . THR B 1 188 ? 9.336 -30.641 -7.102 1 97.62 188 THR B CA 1
ATOM 4305 C C . THR B 1 188 ? 9.438 -31.781 -6.09 1 97.62 188 THR B C 1
ATOM 4307 O O . THR B 1 188 ? 9.555 -32.938 -6.473 1 97.62 188 THR B O 1
ATOM 4310 N N . GLN B 1 189 ? 9.305 -31.406 -4.84 1 95.44 189 GLN B N 1
ATOM 4311 C CA . GLN B 1 189 ? 9.477 -32.406 -3.785 1 95.44 189 GLN B CA 1
ATOM 4312 C C . GLN B 1 189 ? 8.141 -32.75 -3.127 1 95.44 189 GLN B C 1
ATOM 4314 O O . GLN B 1 189 ? 8.102 -33.469 -2.133 1 95.44 189 GLN B O 1
ATOM 4319 N N . SER B 1 190 ? 7.141 -32.188 -3.615 1 96.12 190 SER B N 1
ATOM 4320 C CA . SER B 1 190 ? 5.836 -32.344 -2.984 1 96.12 190 SER B CA 1
ATOM 4321 C C . SER B 1 190 ? 5.387 -33.812 -3.014 1 96.12 190 SER B C 1
ATOM 4323 O O . SER B 1 190 ? 4.68 -34.25 -2.113 1 96.12 190 SER B O 1
ATOM 4325 N N . TYR B 1 191 ? 5.699 -34.5 -4.051 1 94.31 191 TYR B N 1
ATOM 4326 C CA . TYR B 1 191 ? 5.465 -35.938 -4.242 1 94.31 191 TYR B CA 1
ATOM 4327 C C . TYR B 1 191 ? 6.645 -36.594 -4.949 1 94.31 191 TYR B C 1
ATOM 4329 O O . TYR B 1 191 ? 7.605 -35.906 -5.328 1 94.31 191 TYR B O 1
ATOM 4337 N N . ASP B 1 192 ? 6.602 -37.906 -4.941 1 94.56 192 ASP B N 1
ATOM 4338 C CA . ASP B 1 192 ? 7.641 -38.625 -5.684 1 94.56 192 ASP B CA 1
ATOM 4339 C C . ASP B 1 192 ? 7.262 -38.781 -7.156 1 94.56 192 ASP B C 1
ATOM 4341 O O . ASP B 1 192 ? 6.336 -39.531 -7.488 1 94.56 192 ASP B O 1
ATOM 4345 N N . PHE B 1 193 ? 8.055 -38.094 -8.008 1 97.12 193 PHE B N 1
ATOM 4346 C CA . PHE B 1 193 ? 7.75 -38.094 -9.43 1 97.12 193 PHE B CA 1
ATOM 4347 C C . PHE B 1 193 ? 8.789 -38.938 -10.195 1 97.12 193 PHE B C 1
ATOM 4349 O O . PHE B 1 193 ? 8.883 -38.812 -11.422 1 97.12 193 PHE B O 1
ATOM 4356 N N . SER B 1 194 ? 9.555 -39.719 -9.539 1 96.75 194 SER B N 1
ATOM 4357 C CA . SER B 1 194 ? 10.672 -40.438 -10.141 1 96.75 194 SER B CA 1
ATOM 4358 C C . SER B 1 194 ? 10.188 -41.469 -11.125 1 96.75 194 SER B C 1
ATOM 4360 O O . SER B 1 194 ? 10.945 -41.906 -12 1 96.75 194 SER B O 1
ATOM 4362 N N . GLY B 1 195 ? 8.977 -41.875 -11 1 96.25 195 GLY B N 1
ATOM 4363 C CA . GLY B 1 195 ? 8.422 -42.875 -11.867 1 96.25 195 GLY B CA 1
ATOM 4364 C C . GLY B 1 195 ? 7.961 -42.344 -13.211 1 96.25 195 GLY B C 1
ATOM 4365 O O . GLY B 1 195 ? 7.609 -43.125 -14.109 1 96.25 195 GLY B O 1
ATOM 4366 N N . TYR B 1 196 ? 7.984 -41.094 -13.398 1 97.81 196 TYR B N 1
ATOM 4367 C CA . TYR B 1 196 ? 7.473 -40.5 -14.617 1 97.81 196 TYR B CA 1
ATOM 4368 C C . TYR B 1 196 ? 8.609 -40.094 -15.555 1 97.81 196 TYR B C 1
ATOM 4370 O O . TYR B 1 196 ? 9.734 -39.875 -15.109 1 97.81 196 TYR B O 1
ATOM 4378 N N . ARG B 1 197 ? 8.289 -40.094 -16.891 1 98.44 197 ARG B N 1
ATOM 4379 C CA . ARG B 1 197 ? 9.32 -39.844 -17.891 1 98.44 197 ARG B CA 1
ATOM 4380 C C . ARG B 1 197 ? 9.031 -38.562 -18.672 1 98.44 197 ARG B C 1
ATOM 4382 O O . ARG B 1 197 ? 9.938 -37.938 -19.219 1 98.44 197 ARG B O 1
ATOM 4389 N N . THR B 1 198 ? 7.801 -38.188 -18.719 1 98.75 198 THR B N 1
ATOM 4390 C CA . THR B 1 198 ? 7.422 -37.031 -19.516 1 98.75 198 THR B CA 1
ATOM 4391 C C . THR B 1 198 ? 6.551 -36.062 -18.703 1 98.75 198 THR B C 1
ATOM 4393 O O . THR B 1 198 ? 5.633 -36.5 -18.016 1 98.75 198 THR B O 1
ATOM 4396 N N . LEU B 1 199 ? 6.91 -34.812 -18.781 1 98.81 199 LEU B N 1
ATOM 4397 C CA . LEU B 1 199 ? 6.191 -33.75 -18.109 1 98.81 199 LEU B CA 1
ATOM 4398 C C . LEU B 1 199 ? 5.727 -32.688 -19.125 1 98.81 199 LEU B C 1
ATOM 4400 O O . LEU B 1 199 ? 6.473 -32.344 -20.031 1 98.81 199 LEU B O 1
ATOM 4404 N N . VAL B 1 200 ? 4.488 -32.312 -19.047 1 98.88 200 VAL B N 1
ATOM 4405 C CA . VAL B 1 200 ? 4 -31.156 -19.781 1 98.88 200 VAL B CA 1
ATOM 4406 C C . VAL B 1 200 ? 3.625 -30.047 -18.812 1 98.88 200 VAL B C 1
ATOM 4408 O O . VAL B 1 200 ? 2.855 -30.266 -17.875 1 98.88 200 VAL B O 1
ATOM 4411 N N . ASP B 1 201 ? 4.227 -28.906 -18.922 1 98.75 201 ASP B N 1
ATOM 4412 C CA . ASP B 1 201 ? 3.82 -27.703 -18.234 1 98.75 201 ASP B CA 1
ATOM 4413 C C . ASP B 1 201 ? 2.891 -26.844 -19.094 1 98.75 201 ASP B C 1
ATOM 4415 O O . ASP B 1 201 ? 3.35 -26.125 -19.984 1 98.75 201 ASP B O 1
ATOM 4419 N N . LEU B 1 202 ? 1.598 -26.984 -18.844 1 98.62 202 LEU B N 1
ATOM 4420 C CA . LEU B 1 202 ? 0.587 -26.297 -19.641 1 98.62 202 LEU B CA 1
ATOM 4421 C C . LEU B 1 202 ? 0.51 -24.828 -19.25 1 98.62 202 LEU B C 1
ATOM 4423 O O . LEU B 1 202 ? 0.271 -24.5 -18.078 1 98.62 202 LEU B O 1
ATOM 4427 N N . GLY B 1 203 ? 0.688 -23.938 -20.234 1 96.88 203 GLY B N 1
ATOM 4428 C CA . GLY B 1 203 ? 0.84 -22.531 -19.906 1 96.88 203 GLY B CA 1
ATOM 4429 C C . GLY B 1 203 ? 2.1 -22.234 -19.109 1 96.88 203 GLY B C 1
ATOM 4430 O O . GLY B 1 203 ? 2.068 -21.453 -18.156 1 96.88 203 GLY B O 1
ATOM 4431 N N . GLY B 1 204 ? 3.17 -22.828 -19.5 1 96.94 204 GLY B N 1
ATOM 4432 C CA . GLY B 1 204 ? 4.348 -22.891 -18.641 1 96.94 204 GLY B CA 1
ATOM 4433 C C . GLY B 1 204 ? 5.238 -21.672 -18.766 1 96.94 204 GLY B C 1
ATOM 4434 O O . GLY B 1 204 ? 6.215 -21.531 -18.031 1 96.94 204 GLY B O 1
ATOM 4435 N N . GLY B 1 205 ? 4.93 -20.812 -19.703 1 95.12 205 GLY B N 1
ATOM 4436 C CA . GLY B 1 205 ? 5.645 -19.547 -19.828 1 95.12 205 GLY B CA 1
ATOM 4437 C C . GLY B 1 205 ? 7.125 -19.719 -20.109 1 95.12 205 GLY B C 1
ATOM 4438 O O . GLY B 1 205 ? 7.508 -20.406 -21.062 1 95.12 205 GLY B O 1
ATOM 4439 N N . SER B 1 206 ? 7.977 -19.266 -19.188 1 94.5 206 SER B N 1
ATOM 4440 C CA . SER B 1 206 ? 9.43 -19.266 -19.344 1 94.5 206 SER B CA 1
ATOM 4441 C C . SER B 1 206 ? 9.992 -20.672 -19.219 1 94.5 206 SER B C 1
ATOM 4443 O O . SER B 1 206 ? 11.148 -20.922 -19.578 1 94.5 206 SER B O 1
ATOM 4445 N N . GLY B 1 207 ? 9.219 -21.516 -18.688 1 97 207 GLY B N 1
ATOM 4446 C CA . GLY B 1 207 ? 9.688 -22.875 -18.469 1 97 207 GLY B CA 1
ATOM 4447 C C . GLY B 1 207 ? 10.344 -23.062 -17.109 1 97 207 GLY B C 1
ATOM 4448 O O . GLY B 1 207 ? 10.938 -24.094 -16.844 1 97 207 GLY B O 1
ATOM 4449 N N . TYR B 1 208 ? 10.188 -22.109 -16.266 1 95.81 208 TYR B N 1
ATOM 4450 C CA . TYR B 1 208 ? 10.891 -22.125 -14.984 1 95.81 208 TYR B CA 1
ATOM 4451 C C . TYR B 1 208 ? 10.539 -23.391 -14.195 1 95.81 208 TYR B C 1
ATOM 4453 O O . TYR B 1 208 ? 11.43 -24.062 -13.68 1 95.81 208 TYR B O 1
ATOM 4461 N N . MET B 1 209 ? 9.258 -23.703 -14.086 1 97.69 209 MET B N 1
ATOM 4462 C CA . MET B 1 209 ? 8.836 -24.875 -13.344 1 97.69 209 MET B CA 1
ATOM 4463 C C . MET B 1 209 ? 9.406 -26.156 -13.969 1 97.69 209 MET B C 1
ATOM 4465 O O . MET B 1 209 ? 9.867 -27.047 -13.258 1 97.69 209 MET B O 1
ATOM 4469 N N . ALA B 1 210 ? 9.383 -26.203 -15.258 1 98.31 210 ALA B N 1
ATOM 4470 C CA . ALA B 1 210 ? 9.945 -27.359 -15.969 1 98.31 210 ALA B CA 1
ATOM 4471 C C . ALA B 1 210 ? 11.438 -27.516 -15.656 1 98.31 210 ALA B C 1
ATOM 4473 O O . ALA B 1 210 ? 11.906 -28.625 -15.406 1 98.31 210 ALA B O 1
ATOM 4474 N N . TYR B 1 211 ? 12.164 -26.422 -15.695 1 97.62 211 TYR B N 1
ATOM 4475 C CA . TYR B 1 211 ? 13.586 -26.453 -15.391 1 97.62 211 TYR B CA 1
ATOM 4476 C C . TYR B 1 211 ? 13.836 -27.016 -14 1 97.62 211 TYR B C 1
ATOM 4478 O O . TYR B 1 211 ? 14.742 -27.828 -13.812 1 97.62 211 TYR B O 1
ATOM 4486 N N . GLU B 1 212 ? 13.062 -26.578 -13.031 1 97.31 212 GLU B N 1
ATOM 4487 C CA . GLU B 1 212 ? 13.242 -27.047 -11.656 1 97.31 212 GLU B CA 1
ATOM 4488 C C . GLU B 1 212 ? 12.969 -28.547 -11.539 1 97.31 212 GLU B C 1
ATOM 4490 O O . GLU B 1 212 ? 13.664 -29.25 -10.812 1 97.31 212 GLU B O 1
ATOM 4495 N N . PHE B 1 213 ? 12.008 -29.047 -12.258 1 98.44 213 PHE B N 1
ATOM 4496 C CA . PHE B 1 213 ? 11.672 -30.469 -12.203 1 98.44 213 PHE B CA 1
ATOM 4497 C C . PHE B 1 213 ? 12.789 -31.312 -12.797 1 98.44 213 PHE B C 1
ATOM 4499 O O . PHE B 1 213 ? 13.172 -32.344 -12.219 1 98.44 213 PHE B O 1
ATOM 4506 N N . ILE B 1 214 ? 13.305 -30.906 -13.93 1 97.94 214 ILE B N 1
ATOM 4507 C CA . ILE B 1 214 ? 14.297 -31.75 -14.586 1 97.94 214 ILE B CA 1
ATOM 4508 C C . ILE B 1 214 ? 15.594 -31.734 -13.781 1 97.94 214 ILE B C 1
ATOM 4510 O O . ILE B 1 214 ? 16.422 -32.625 -13.898 1 97.94 214 ILE B O 1
ATOM 4514 N N . LYS B 1 215 ? 15.82 -30.672 -13.055 1 96.5 215 LYS B N 1
ATOM 4515 C CA . LYS B 1 215 ? 16.984 -30.625 -12.172 1 96.5 215 LYS B CA 1
ATOM 4516 C C . LYS B 1 215 ? 16.906 -31.703 -11.102 1 96.5 215 LYS B C 1
ATOM 4518 O O . LYS B 1 215 ? 17.938 -32.25 -10.703 1 96.5 215 LYS B O 1
ATOM 4523 N N . VAL B 1 216 ? 15.773 -32.062 -10.609 1 97.06 216 VAL B N 1
ATOM 4524 C CA . VAL B 1 216 ? 15.586 -32.969 -9.5 1 97.06 216 VAL B CA 1
ATOM 4525 C C . VAL B 1 216 ? 15.406 -34.406 -10.039 1 97.06 216 VAL B C 1
ATOM 4527 O O . VAL B 1 216 ? 15.898 -35.344 -9.438 1 97.06 216 VAL B O 1
ATOM 4530 N N . TYR B 1 217 ? 14.719 -34.5 -11.18 1 98.06 217 TYR B N 1
ATOM 4531 C CA . TYR B 1 217 ? 14.406 -35.812 -11.734 1 98.06 217 TYR B CA 1
ATOM 4532 C C . TYR B 1 217 ? 15.156 -36.031 -13.039 1 98.06 217 TYR B C 1
ATOM 4534 O O . TYR B 1 217 ? 14.703 -35.625 -14.102 1 98.06 217 TYR B O 1
ATOM 4542 N N . GLU B 1 218 ? 16.109 -36.844 -13.016 1 96.25 218 GLU B N 1
ATOM 4543 C CA . GLU B 1 218 ? 17.094 -37 -14.086 1 96.25 218 GLU B CA 1
ATOM 4544 C C . GLU B 1 218 ? 16.453 -37.594 -15.328 1 96.25 218 GLU B C 1
ATOM 4546 O O . GLU B 1 218 ? 16.859 -37.312 -16.453 1 96.25 218 GLU B O 1
ATOM 4551 N N . LYS B 1 219 ? 15.539 -38.406 -15.164 1 97 219 LYS B N 1
ATOM 4552 C CA . LYS B 1 219 ? 14.977 -39.156 -16.281 1 97 219 LYS B CA 1
ATOM 4553 C C . LYS B 1 219 ? 13.805 -38.406 -16.906 1 97 219 LYS B C 1
ATOM 4555 O O . LYS B 1 219 ? 13.258 -38.812 -17.938 1 97 219 LYS B O 1
ATOM 4560 N N . LEU B 1 220 ? 13.438 -37.344 -16.344 1 98 220 LEU B N 1
ATOM 4561 C CA . LEU B 1 220 ? 12.258 -36.594 -16.781 1 98 220 LEU B CA 1
ATOM 4562 C C . LEU B 1 220 ? 12.586 -35.688 -17.953 1 98 220 LEU B C 1
ATOM 4564 O O . LEU B 1 220 ? 13.625 -35.031 -17.969 1 98 220 LEU B O 1
ATOM 4568 N N . LYS B 1 221 ? 11.797 -35.719 -19 1 98.69 221 LYS B N 1
ATOM 4569 C CA . LYS B 1 221 ? 11.789 -34.75 -20.078 1 98.69 221 LYS B CA 1
ATOM 4570 C C . LYS B 1 221 ? 10.531 -33.875 -20.031 1 98.69 221 LYS B C 1
ATOM 4572 O O . LYS B 1 221 ? 9.453 -34.375 -19.688 1 98.69 221 LYS B O 1
ATOM 4577 N N . ALA B 1 222 ? 10.711 -32.625 -20.422 1 98.81 222 ALA B N 1
ATOM 4578 C CA . ALA B 1 222 ? 9.578 -31.719 -20.25 1 98.81 222 ALA B CA 1
ATOM 4579 C C . ALA B 1 222 ? 9.234 -31 -21.547 1 98.81 222 ALA B C 1
ATOM 4581 O O . ALA B 1 222 ? 10.117 -30.719 -22.359 1 98.81 222 ALA B O 1
ATOM 4582 N N . ILE B 1 223 ? 7.957 -30.797 -21.75 1 98.88 223 ILE B N 1
ATOM 4583 C CA . ILE B 1 223 ? 7.426 -29.906 -22.781 1 98.88 223 ILE B CA 1
ATOM 4584 C C . ILE B 1 223 ? 6.727 -28.719 -22.125 1 98.88 223 ILE B C 1
ATOM 4586 O O . ILE B 1 223 ? 5.863 -28.891 -21.266 1 98.88 223 ILE B O 1
ATOM 4590 N N . VAL B 1 224 ? 7.172 -27.531 -22.484 1 98.75 224 VAL B N 1
ATOM 4591 C CA . VAL B 1 224 ? 6.473 -26.328 -22.078 1 98.75 224 VAL B CA 1
ATOM 4592 C C . VAL B 1 224 ? 5.535 -25.875 -23.203 1 98.75 224 VAL B C 1
ATOM 4594 O O . VAL B 1 224 ? 5.984 -25.516 -24.297 1 98.75 224 VAL B O 1
ATOM 4597 N N . PHE B 1 225 ? 4.238 -25.938 -22.891 1 98.69 225 PHE B N 1
ATOM 4598 C CA . PHE B 1 225 ? 3.209 -25.594 -23.859 1 98.69 225 PHE B CA 1
ATOM 4599 C C . PHE B 1 225 ? 2.59 -24.25 -23.547 1 98.69 225 PHE B C 1
ATOM 4601 O O . PHE B 1 225 ? 2.055 -24.047 -22.453 1 98.69 225 PHE B O 1
ATOM 4608 N N . ASP B 1 226 ? 2.688 -23.297 -24.453 1 97.12 226 ASP B N 1
ATOM 4609 C CA . ASP B 1 226 ? 2.137 -21.953 -24.25 1 97.12 226 ASP B CA 1
ATOM 4610 C C . ASP B 1 226 ? 1.843 -21.281 -25.578 1 97.12 226 ASP B C 1
ATOM 4612 O O . ASP B 1 226 ? 2.076 -21.859 -26.641 1 97.12 226 ASP B O 1
ATOM 4616 N N . LEU B 1 227 ? 1.26 -20.109 -25.531 1 95.06 227 LEU B N 1
ATOM 4617 C CA . LEU B 1 227 ? 0.937 -19.328 -26.719 1 95.06 227 LEU B CA 1
ATOM 4618 C C . LEU B 1 227 ? 2.201 -18.969 -27.484 1 95.06 227 LEU B C 1
ATOM 4620 O O . LEU B 1 227 ? 3.283 -18.875 -26.906 1 95.06 227 LEU B O 1
ATOM 4624 N N . PRO B 1 228 ? 2.105 -18.703 -28.734 1 94.31 228 PRO B N 1
ATOM 4625 C CA . PRO B 1 228 ? 3.26 -18.453 -29.609 1 94.31 228 PRO B CA 1
ATOM 4626 C C . PRO B 1 228 ? 4.145 -17.312 -29.109 1 94.31 228 PRO B C 1
ATOM 4628 O O . PRO B 1 228 ? 5.371 -17.453 -29.062 1 94.31 228 PRO B O 1
ATOM 4631 N N . ASP B 1 229 ? 3.602 -16.219 -28.703 1 88.75 229 ASP B N 1
ATOM 4632 C CA . ASP B 1 229 ? 4.379 -15.07 -28.266 1 88.75 229 ASP B CA 1
ATOM 4633 C C . ASP B 1 229 ? 5.203 -15.406 -27.031 1 88.75 229 ASP B C 1
ATOM 4635 O O . ASP B 1 229 ? 6.355 -14.984 -26.906 1 88.75 229 ASP B O 1
ATOM 4639 N N . SER B 1 230 ? 4.594 -16.141 -26.141 1 92.69 230 SER B N 1
ATOM 4640 C CA . SER B 1 230 ? 5.293 -16.562 -24.938 1 92.69 230 SER B CA 1
ATOM 4641 C C . SER B 1 230 ? 6.441 -17.516 -25.266 1 92.69 230 SER B C 1
ATOM 4643 O O . SER B 1 230 ? 7.535 -17.375 -24.703 1 92.69 230 SER B O 1
ATOM 4645 N N . ILE B 1 231 ? 6.188 -18.406 -26.188 1 96 231 ILE B N 1
ATOM 4646 C CA . ILE B 1 231 ? 7.184 -19.406 -26.531 1 96 231 ILE B CA 1
ATOM 4647 C C . ILE B 1 231 ? 8.367 -18.75 -27.234 1 96 231 ILE B C 1
ATOM 4649 O O . ILE B 1 231 ? 9.523 -19.094 -26.969 1 96 231 ILE B O 1
ATOM 4653 N N . GLU B 1 232 ? 8.086 -17.828 -28.094 1 95.25 232 GLU B N 1
ATOM 4654 C CA . GLU B 1 232 ? 9.164 -17.109 -28.781 1 95.25 232 GLU B CA 1
ATOM 4655 C C . GLU B 1 232 ? 10.125 -16.469 -27.781 1 95.25 232 GLU B C 1
ATOM 4657 O O . GLU B 1 232 ? 11.344 -16.625 -27.922 1 95.25 232 GLU B O 1
ATOM 4662 N N . LEU B 1 233 ? 9.562 -15.875 -26.844 1 93.81 233 LEU B N 1
ATOM 4663 C CA . LEU B 1 233 ? 10.367 -15.211 -25.812 1 93.81 233 LEU B CA 1
ATOM 4664 C C . LEU B 1 233 ? 11.086 -16.234 -24.938 1 93.81 233 LEU B C 1
ATOM 4666 O O . LEU B 1 233 ? 12.258 -16.062 -24.609 1 93.81 233 LEU B O 1
ATOM 4670 N N . ALA B 1 234 ? 10.422 -17.266 -24.562 1 96 234 ALA B N 1
ATOM 4671 C CA . ALA B 1 234 ? 10.969 -18.281 -23.672 1 96 234 ALA B CA 1
ATOM 4672 C C . ALA B 1 234 ? 12.164 -18.984 -24.328 1 96 234 ALA B C 1
ATOM 4674 O O . ALA B 1 234 ? 13.172 -19.234 -23.656 1 96 234 ALA B O 1
ATOM 4675 N N . VAL B 1 235 ? 12.062 -19.25 -25.562 1 96.75 235 VAL B N 1
ATOM 4676 C CA . VAL B 1 235 ? 13.117 -19.938 -26.297 1 96.75 235 VAL B CA 1
ATOM 4677 C C . VAL B 1 235 ? 14.375 -19.062 -26.328 1 96.75 235 VAL B C 1
ATOM 4679 O O . VAL B 1 235 ? 15.492 -19.578 -26.172 1 96.75 235 VAL B O 1
ATOM 4682 N N . GLN B 1 236 ? 14.18 -17.797 -26.453 1 94.44 236 GLN B N 1
ATOM 4683 C CA . GLN B 1 236 ? 15.297 -16.859 -26.469 1 94.44 236 GLN B CA 1
ATOM 4684 C C . GLN B 1 236 ? 16.031 -16.859 -25.141 1 94.44 236 GLN B C 1
ATOM 4686 O O . GLN B 1 236 ? 17.234 -16.594 -25.094 1 94.44 236 GLN B O 1
ATOM 4691 N N . GLN B 1 237 ? 15.328 -17.203 -24.141 1 91.94 237 GLN B N 1
ATOM 4692 C CA . GLN B 1 237 ? 15.891 -17.094 -22.797 1 91.94 237 GLN B CA 1
ATOM 4693 C C . GLN B 1 237 ? 16.234 -18.453 -22.219 1 91.94 237 GLN B C 1
ATOM 4695 O O . GLN B 1 237 ? 16.672 -18.562 -21.078 1 91.94 237 GLN B O 1
ATOM 4700 N N . GLN B 1 238 ? 16.109 -19.484 -22.953 1 96.25 238 GLN B N 1
ATOM 4701 C CA . GLN B 1 238 ? 16.297 -20.844 -22.453 1 96.25 238 GLN B CA 1
ATOM 4702 C C . GLN B 1 238 ? 17.75 -21.109 -22.094 1 96.25 238 GLN B C 1
ATOM 4704 O O . GLN B 1 238 ? 18.641 -20.922 -22.922 1 96.25 238 GLN B O 1
ATOM 4709 N N . PRO B 1 239 ? 17.938 -21.547 -20.859 1 95.12 239 PRO B N 1
ATOM 4710 C CA . PRO B 1 239 ? 19.312 -21.953 -20.516 1 95.12 239 PRO B CA 1
ATOM 4711 C C . PRO B 1 239 ? 19.828 -23.094 -21.391 1 95.12 239 PRO B C 1
ATOM 4713 O O . PRO B 1 239 ? 19.094 -24.047 -21.656 1 95.12 239 PRO B O 1
ATOM 4716 N N . GLN B 1 240 ? 21.078 -23.047 -21.672 1 95.62 240 GLN B N 1
ATOM 4717 C CA . GLN B 1 240 ? 21.688 -24 -22.594 1 95.62 240 GLN B CA 1
ATOM 4718 C C . GLN B 1 240 ? 21.641 -25.406 -22.016 1 95.62 240 GLN B C 1
ATOM 4720 O O . GLN B 1 240 ? 21.406 -26.375 -22.75 1 95.62 240 GLN B O 1
ATOM 4725 N N . ASN B 1 241 ? 21.766 -25.516 -20.766 1 95.12 241 ASN B N 1
ATOM 4726 C CA . ASN B 1 241 ? 21.875 -26.828 -20.125 1 95.12 241 ASN B CA 1
ATOM 4727 C C . ASN B 1 241 ? 20.516 -27.5 -20.016 1 95.12 241 ASN B C 1
ATOM 4729 O O . ASN B 1 241 ? 20.422 -28.656 -19.562 1 95.12 241 ASN B O 1
ATOM 4733 N N . THR B 1 242 ? 19.453 -26.828 -20.531 1 96.88 242 THR B N 1
ATOM 4734 C CA . THR B 1 242 ? 18.109 -27.422 -20.438 1 96.88 242 THR B CA 1
ATOM 4735 C C . THR B 1 242 ? 17.594 -27.812 -21.812 1 96.88 242 THR B C 1
ATOM 4737 O O . THR B 1 242 ? 16.578 -28.5 -21.922 1 96.88 242 THR B O 1
ATOM 4740 N N . LYS B 1 243 ? 18.266 -27.531 -22.859 1 96.5 243 LYS B N 1
ATOM 4741 C CA . LYS B 1 243 ? 17.781 -27.641 -24.234 1 96.5 243 LYS B CA 1
ATOM 4742 C C . LYS B 1 243 ? 17.562 -29.109 -24.625 1 96.5 243 LYS B C 1
ATOM 4744 O O . LYS B 1 243 ? 16.703 -29.422 -25.438 1 96.5 243 LYS B O 1
ATOM 4749 N N . SER B 1 244 ? 18.297 -29.969 -24 1 96.94 244 SER B N 1
ATOM 4750 C CA . SER B 1 244 ? 18.188 -31.391 -24.359 1 96.94 244 SER B CA 1
ATOM 4751 C C . SER B 1 244 ? 16.984 -32.031 -23.688 1 96.94 244 SER B C 1
ATOM 4753 O O . SER B 1 244 ? 16.5 -33.094 -24.125 1 96.94 244 SER B O 1
ATOM 4755 N N . ARG B 1 245 ? 16.469 -31.422 -22.672 1 98.31 245 ARG B N 1
ATOM 4756 C CA . ARG B 1 245 ? 15.453 -32.125 -21.891 1 98.31 245 ARG B CA 1
ATOM 4757 C C . ARG B 1 245 ? 14.172 -31.281 -21.797 1 98.31 245 ARG B C 1
ATOM 4759 O O . ARG B 1 245 ? 13.141 -31.781 -21.344 1 98.31 245 ARG B O 1
ATOM 4766 N N . VAL B 1 246 ? 14.227 -30.016 -22.234 1 98.69 246 VAL B N 1
ATOM 4767 C CA . VAL B 1 246 ? 13.039 -29.172 -22.219 1 98.69 246 VAL B CA 1
ATOM 4768 C C . VAL B 1 246 ? 12.742 -28.656 -23.625 1 98.69 246 VAL B C 1
ATOM 4770 O O . VAL B 1 246 ? 13.562 -27.969 -24.234 1 98.69 246 VAL B O 1
ATOM 4773 N N . GLU B 1 247 ? 11.625 -29.031 -24.078 1 98.56 247 GLU B N 1
ATOM 4774 C CA . GLU B 1 247 ? 11.133 -28.562 -25.375 1 98.56 247 GLU B CA 1
ATOM 4775 C C . GLU B 1 247 ? 10.008 -27.547 -25.203 1 98.56 247 GLU B C 1
ATOM 4777 O O . GLU B 1 247 ? 9.156 -27.688 -24.328 1 98.56 247 GLU B O 1
ATOM 4782 N N . PHE B 1 248 ? 10.078 -26.516 -26.047 1 98.56 248 PHE B N 1
ATOM 4783 C CA . PHE B 1 248 ? 9.008 -25.531 -26.078 1 98.56 248 PHE B CA 1
ATOM 4784 C C . PHE B 1 248 ? 8.086 -25.766 -27.266 1 98.56 248 PHE B C 1
ATOM 4786 O O . PHE B 1 248 ? 8.547 -25.922 -28.391 1 98.56 248 PHE B O 1
ATOM 4793 N N . MET B 1 249 ? 6.844 -25.812 -26.984 1 98.5 249 MET B N 1
ATOM 4794 C CA . MET B 1 249 ? 5.84 -26.078 -28.016 1 98.5 249 MET B CA 1
ATOM 4795 C C . MET B 1 249 ? 4.793 -24.969 -28.047 1 98.5 249 MET B C 1
ATOM 4797 O O . MET B 1 249 ? 4.117 -24.719 -27.031 1 98.5 249 MET B O 1
ATOM 4801 N N . SER B 1 250 ? 4.668 -24.281 -29.203 1 97.75 250 SER B N 1
ATOM 4802 C CA . SER B 1 250 ? 3.658 -23.25 -29.391 1 97.75 250 SER B CA 1
ATOM 4803 C C . SER B 1 250 ? 2.281 -23.844 -29.641 1 97.75 250 SER B C 1
ATOM 4805 O O . SER B 1 250 ? 2.135 -24.766 -30.453 1 97.75 250 SER B O 1
ATOM 4807 N N . GLY B 1 251 ? 1.307 -23.359 -28.844 1 97.19 251 GLY B N 1
ATOM 4808 C CA . GLY B 1 251 ? -0.067 -23.797 -29.031 1 97.19 251 GLY B CA 1
ATOM 4809 C C . GLY B 1 251 ? -1.059 -23.047 -28.172 1 97.19 251 GLY B C 1
ATOM 4810 O O . GLY B 1 251 ? -0.679 -22.125 -27.438 1 97.19 251 GLY B O 1
ATOM 4811 N N . ASP B 1 252 ? -2.299 -23.312 -28.375 1 96.5 252 ASP B N 1
ATOM 4812 C CA . ASP B 1 252 ? -3.426 -22.766 -27.625 1 96.5 252 ASP B CA 1
ATOM 4813 C C . ASP B 1 252 ? -4.328 -23.875 -27.109 1 96.5 252 ASP B C 1
ATOM 4815 O O . ASP B 1 252 ? -4.992 -24.562 -27.875 1 96.5 252 ASP B O 1
ATOM 4819 N N . PHE B 1 253 ? -4.387 -23.969 -25.766 1 95.69 253 PHE B N 1
ATOM 4820 C CA . PHE B 1 253 ? -5.09 -25.125 -25.219 1 95.69 253 PHE B CA 1
ATOM 4821 C C . PHE B 1 253 ? -6.598 -24.969 -25.359 1 95.69 253 PHE B C 1
ATOM 4823 O O . PHE B 1 253 ? -7.359 -25.891 -25.062 1 95.69 253 PHE B O 1
ATOM 4830 N N . PHE B 1 254 ? -7.07 -23.859 -25.812 1 95.06 254 PHE B N 1
ATOM 4831 C CA . PHE B 1 254 ? -8.477 -23.703 -26.141 1 95.06 254 PHE B CA 1
ATOM 4832 C C . PHE B 1 254 ? -8.734 -24.078 -27.609 1 95.06 254 PHE B C 1
ATOM 4834 O O . PHE B 1 254 ? -9.773 -24.641 -27.938 1 95.06 254 PHE B O 1
ATOM 4841 N N . GLN B 1 255 ? -7.801 -23.797 -28.438 1 95.38 255 GLN B N 1
ATOM 4842 C CA . GLN B 1 255 ? -8.008 -23.922 -29.875 1 95.38 255 GLN B CA 1
ATOM 4843 C C . GLN B 1 255 ? -7.477 -25.266 -30.391 1 95.38 255 GLN B C 1
ATOM 4845 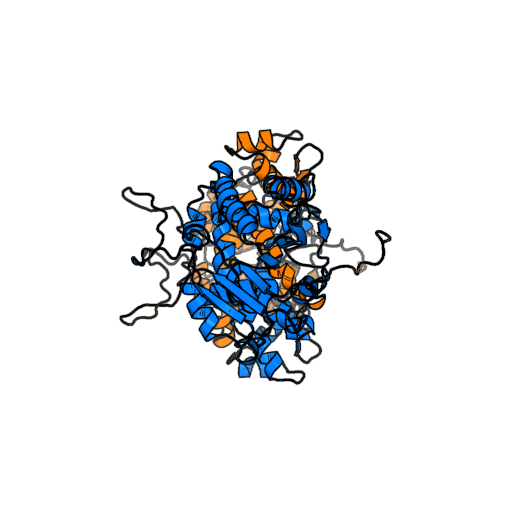O O . GLN B 1 255 ? -8.062 -25.859 -31.297 1 95.38 255 GLN B O 1
ATOM 4850 N N . ASP B 1 256 ? -6.371 -25.641 -29.859 1 97 256 ASP B N 1
ATOM 4851 C CA . ASP B 1 256 ? -5.789 -26.891 -30.312 1 97 256 ASP B CA 1
ATOM 4852 C C . ASP B 1 256 ? -6.672 -28.078 -29.953 1 97 256 ASP B C 1
ATOM 4854 O O . ASP B 1 256 ? -7.242 -28.125 -28.859 1 97 256 ASP B O 1
ATOM 4858 N N . GLU B 1 257 ? -6.723 -29 -30.828 1 95 257 GLU B N 1
ATOM 4859 C CA . GLU B 1 257 ? -7.559 -30.172 -30.625 1 95 257 GLU B CA 1
ATOM 4860 C C . GLU B 1 257 ? -6.98 -31.078 -29.547 1 95 257 GLU B C 1
ATOM 4862 O O . GLU B 1 257 ? -7.727 -31.656 -28.75 1 95 257 GLU B O 1
ATOM 4867 N N . LYS B 1 258 ? -5.652 -31.25 -29.594 1 96.81 258 LYS B N 1
ATOM 4868 C CA . LYS B 1 258 ? -4.996 -32.125 -28.625 1 96.81 258 LYS B CA 1
ATOM 4869 C C . LYS B 1 258 ? -3.822 -31.422 -27.953 1 96.81 258 LYS B C 1
ATOM 4871 O O . LYS B 1 258 ? -3.219 -30.516 -28.531 1 96.81 258 LYS B O 1
ATOM 4876 N N . LEU B 1 259 ? -3.572 -31.859 -26.734 1 98.5 259 LEU B N 1
ATOM 4877 C CA . LEU B 1 259 ? -2.381 -31.453 -26 1 98.5 259 LEU B CA 1
ATOM 4878 C C . LEU B 1 259 ? -1.301 -32.531 -26.078 1 98.5 259 LEU B C 1
ATOM 4880 O O . LEU B 1 259 ? -1.585 -33.688 -26.438 1 98.5 259 LEU B O 1
ATOM 4884 N N . PRO B 1 260 ? -0.053 -32.156 -25.844 1 98.5 260 PRO B N 1
ATOM 4885 C CA . PRO B 1 260 ? 0.978 -33.188 -25.828 1 98.5 260 PRO B CA 1
ATOM 4886 C C . PRO B 1 260 ? 0.727 -34.25 -24.766 1 98.5 260 PRO B C 1
ATOM 4888 O O . PRO B 1 260 ? 0.268 -33.938 -23.672 1 98.5 260 PRO B O 1
ATOM 4891 N N . VAL B 1 261 ? 1.066 -35.469 -25.156 1 98.5 261 VAL B N 1
ATOM 4892 C CA . VAL B 1 261 ? 0.87 -36.594 -24.266 1 98.5 261 VAL B CA 1
ATOM 4893 C C . VAL B 1 261 ? 1.976 -36.594 -23.203 1 98.5 261 VAL B C 1
ATOM 4895 O O . VAL B 1 261 ? 3.133 -36.312 -23.5 1 98.5 261 VAL B O 1
ATOM 4898 N N . CYS B 1 262 ? 1.612 -37 -21.969 1 98.75 262 CYS B N 1
ATOM 4899 C CA . CYS B 1 262 ? 2.617 -37 -20.906 1 98.75 262 CYS B CA 1
ATOM 4900 C C . CYS B 1 262 ? 2.195 -37.906 -19.75 1 98.75 262 CYS B C 1
ATOM 4902 O O . CYS B 1 262 ? 1.073 -38.438 -19.734 1 98.75 262 CYS B O 1
ATOM 4904 N N . ASP B 1 263 ? 3.16 -38.156 -18.844 1 98.69 263 ASP B N 1
ATOM 4905 C CA . ASP B 1 263 ? 2.889 -38.844 -17.594 1 98.69 263 ASP B CA 1
ATOM 4906 C C . ASP B 1 263 ? 2.439 -37.875 -16.5 1 98.69 263 ASP B C 1
ATOM 4908 O O . ASP B 1 263 ? 1.662 -38.219 -15.617 1 98.69 263 ASP B O 1
ATOM 4912 N N . LEU B 1 264 ? 2.998 -36.719 -16.484 1 98.75 264 LEU B N 1
ATOM 4913 C CA . LEU B 1 264 ? 2.758 -35.688 -15.5 1 98.75 264 LEU B CA 1
ATOM 4914 C C . LEU B 1 264 ? 2.412 -34.344 -16.188 1 98.75 264 LEU B C 1
ATOM 4916 O O . LEU B 1 264 ? 3.178 -33.875 -17.016 1 98.75 264 LEU B O 1
ATOM 4920 N N . MET B 1 265 ? 1.266 -33.812 -15.867 1 98.88 265 MET B N 1
ATOM 4921 C CA . MET B 1 265 ? 0.877 -32.531 -16.391 1 98.88 265 MET B CA 1
ATOM 4922 C C . MET B 1 265 ? 0.729 -31.5 -15.266 1 98.88 265 MET B C 1
ATOM 4924 O O . MET B 1 265 ? 0.02 -31.75 -14.289 1 98.88 265 MET B O 1
ATOM 4928 N N . ILE B 1 266 ? 1.395 -30.359 -15.414 1 98.81 266 ILE B N 1
ATOM 4929 C CA . ILE B 1 266 ? 1.334 -29.297 -14.414 1 98.81 266 ILE B CA 1
ATOM 4930 C C . ILE B 1 266 ? 0.464 -28.156 -14.93 1 98.81 266 ILE B C 1
ATOM 4932 O O . ILE B 1 266 ? 0.609 -27.734 -16.078 1 98.81 266 ILE B O 1
ATOM 4936 N N . LEU B 1 267 ? -0.471 -27.719 -14.172 1 98.69 267 LEU B N 1
ATOM 4937 C CA . LEU B 1 267 ? -1.216 -26.484 -14.352 1 98.69 267 LEU B CA 1
ATOM 4938 C C . LEU B 1 267 ? -0.995 -25.547 -13.172 1 98.69 267 LEU B C 1
ATOM 4940 O O . LEU B 1 267 ? -1.522 -25.766 -12.078 1 98.69 267 LEU B O 1
ATOM 4944 N N . SER B 1 268 ? -0.185 -24.547 -13.398 1 97.88 268 SER B N 1
ATOM 4945 C CA . SER B 1 268 ? 0.129 -23.562 -12.367 1 97.88 268 SER B CA 1
ATOM 4946 C C . SER B 1 268 ? -0.605 -22.25 -12.609 1 97.88 268 SER B C 1
ATOM 4948 O O . SER B 1 268 ? -0.221 -21.469 -13.484 1 97.88 268 SER B O 1
ATOM 4950 N N . HIS B 1 269 ? -1.655 -22 -11.766 1 95.62 269 HIS B N 1
ATOM 4951 C CA . HIS B 1 269 ? -2.461 -20.797 -11.914 1 95.62 269 HIS B CA 1
ATOM 4952 C C . HIS B 1 269 ? -3.08 -20.703 -13.305 1 95.62 269 HIS B C 1
ATOM 4954 O O . HIS B 1 269 ? -2.986 -19.672 -13.969 1 95.62 269 HIS B O 1
ATOM 4960 N N . ILE B 1 270 ? -3.67 -21.766 -13.68 1 96.38 270 ILE B N 1
ATOM 4961 C CA . ILE B 1 270 ? -4.344 -21.844 -14.969 1 96.38 270 ILE B CA 1
ATOM 4962 C C . ILE B 1 270 ? -5.855 -21.906 -14.766 1 96.38 270 ILE B C 1
ATOM 4964 O O . ILE B 1 270 ? -6.586 -21.016 -15.211 1 96.38 270 ILE B O 1
ATOM 4968 N N . LEU B 1 271 ? -6.309 -22.859 -13.969 1 96.5 271 LEU B N 1
ATOM 4969 C CA . LEU B 1 271 ? -7.738 -23.109 -13.859 1 96.5 271 LEU B CA 1
ATOM 4970 C C . LEU B 1 271 ? -8.453 -21.938 -13.203 1 96.5 271 LEU B C 1
ATOM 4972 O O . LEU B 1 271 ? -9.578 -21.609 -13.57 1 96.5 271 LEU B O 1
ATOM 4976 N N . HIS B 1 272 ? -7.816 -21.297 -12.234 1 93.88 272 HIS B N 1
ATOM 4977 C CA . HIS B 1 272 ? -8.477 -20.219 -11.492 1 93.88 272 HIS B CA 1
ATOM 4978 C C . HIS B 1 272 ? -8.75 -19.016 -12.391 1 93.88 272 HIS B C 1
ATOM 4980 O O . HIS B 1 272 ? -9.5 -18.109 -12.016 1 93.88 272 HIS B O 1
ATOM 4986 N N . ASN B 1 273 ? -8.211 -19.016 -13.578 1 91.25 273 ASN B N 1
ATOM 4987 C CA . ASN B 1 273 ? -8.383 -17.891 -14.5 1 91.25 273 ASN B CA 1
ATOM 4988 C C . ASN B 1 273 ? -9.719 -17.984 -15.242 1 91.25 273 ASN B C 1
ATOM 4990 O O . ASN B 1 273 ? -10.156 -17.016 -15.852 1 91.25 273 ASN B O 1
ATOM 4994 N N . TRP B 1 274 ? -10.375 -19.125 -15.18 1 91.69 274 TRP B N 1
ATOM 4995 C CA . TRP B 1 274 ? -11.398 -19.375 -16.188 1 91.69 274 TRP B CA 1
ATOM 4996 C C . TRP B 1 274 ? -12.719 -19.766 -15.531 1 91.69 274 TRP B C 1
ATOM 4998 O O . TRP B 1 274 ? -12.734 -20.312 -14.422 1 91.69 274 TRP B O 1
ATOM 5008 N N . CYS B 1 275 ? -13.789 -19.5 -16.312 1 89.12 275 CYS B N 1
ATOM 5009 C CA . CYS B 1 275 ? -15.117 -19.938 -15.898 1 89.12 275 CYS B CA 1
ATOM 5010 C C . CYS B 1 275 ? -15.281 -21.438 -16.109 1 89.12 275 CYS B C 1
ATOM 5012 O O . CYS B 1 275 ? -14.438 -22.094 -16.734 1 89.12 275 CYS B O 1
ATOM 5014 N N . ASP B 1 276 ? -16.359 -21.984 -15.719 1 91.5 276 ASP B N 1
ATOM 5015 C CA . ASP B 1 276 ? -16.594 -23.422 -15.695 1 91.5 276 ASP B CA 1
ATOM 5016 C C . ASP B 1 276 ? -16.594 -24 -17.109 1 91.5 276 ASP B C 1
ATOM 5018 O O . ASP B 1 276 ? -16.062 -25.078 -17.359 1 91.5 276 ASP B O 1
ATOM 5022 N N . ASP B 1 277 ? -17.156 -23.266 -18 1 93.06 277 ASP B N 1
ATOM 5023 C CA . ASP B 1 277 ? -17.234 -23.75 -19.391 1 93.06 277 ASP B CA 1
ATOM 5024 C C . ASP B 1 277 ? -15.836 -23.906 -19.984 1 93.06 277 ASP B C 1
ATOM 5026 O O . ASP B 1 277 ? -15.555 -24.875 -20.688 1 93.06 277 ASP B O 1
ATOM 5030 N N . LYS B 1 278 ? -15.016 -22.953 -19.719 1 93.88 278 LYS B N 1
ATOM 5031 C CA . LYS B 1 278 ? -13.648 -22.984 -20.234 1 93.88 278 LYS B CA 1
ATOM 5032 C C . LYS B 1 278 ? -12.82 -24.047 -19.516 1 93.88 278 LYS B C 1
ATOM 5034 O O . LYS B 1 278 ? -11.977 -24.703 -20.125 1 93.88 278 LYS B O 1
ATOM 5039 N N . ILE B 1 279 ? -13.094 -24.25 -18.281 1 96.81 279 ILE B N 1
ATOM 5040 C CA . ILE B 1 279 ? -12.398 -25.281 -17.5 1 96.81 279 ILE B CA 1
ATOM 5041 C C . ILE B 1 279 ? -12.727 -26.656 -18.047 1 96.81 279 ILE B C 1
ATOM 5043 O O . ILE B 1 279 ? -11.859 -27.531 -18.125 1 96.81 279 ILE B O 1
ATOM 5047 N N . ASP B 1 280 ? -13.961 -26.812 -18.453 1 97 280 ASP B N 1
ATOM 5048 C CA . ASP B 1 280 ? -14.383 -28.078 -19.062 1 97 280 ASP B CA 1
ATOM 5049 C C . ASP B 1 280 ? -13.555 -28.406 -20.297 1 97 280 ASP B C 1
ATOM 5051 O O . ASP B 1 280 ? -13.086 -29.531 -20.453 1 97 280 ASP B O 1
ATOM 5055 N N . ILE B 1 281 ? -13.344 -27.375 -21.094 1 97 281 ILE B N 1
ATOM 5056 C CA . ILE B 1 281 ? -12.555 -27.547 -22.312 1 97 281 ILE B CA 1
ATOM 5057 C C . ILE B 1 281 ? -11.133 -27.969 -21.953 1 97 281 ILE B C 1
ATOM 5059 O O . ILE B 1 281 ? -10.586 -28.906 -22.547 1 97 281 ILE B O 1
ATOM 5063 N N . ILE B 1 282 ? -10.578 -27.344 -21 1 97.88 282 ILE B N 1
ATOM 5064 C CA . ILE B 1 282 ? -9.195 -27.578 -20.609 1 97.88 282 ILE B CA 1
ATOM 5065 C C . ILE B 1 282 ? -9.055 -28.984 -20.016 1 97.88 282 ILE B C 1
ATOM 5067 O O . ILE B 1 282 ? -8.211 -29.766 -20.453 1 97.88 282 ILE B O 1
ATOM 5071 N N . LEU B 1 283 ? -9.914 -29.359 -19.062 1 98.44 283 LEU B N 1
ATOM 5072 C CA . LEU B 1 283 ? -9.727 -30.578 -18.281 1 98.44 283 LEU B CA 1
ATOM 5073 C C . LEU B 1 283 ? -10.039 -31.812 -19.125 1 98.44 283 LEU B C 1
ATOM 5075 O O . LEU B 1 283 ? -9.438 -32.875 -18.906 1 98.44 283 LEU B O 1
ATOM 5079 N N . LYS B 1 284 ? -10.945 -31.703 -20.094 1 98.12 284 LYS B N 1
ATOM 5080 C CA . LYS B 1 284 ? -11.18 -32.812 -21.016 1 98.12 284 LYS B CA 1
ATOM 5081 C C . LYS B 1 284 ? -9.914 -33.156 -21.797 1 98.12 284 LYS B C 1
ATOM 5083 O O . LYS B 1 284 ? -9.539 -34.344 -21.906 1 98.12 284 LYS B O 1
ATOM 5088 N N . LYS B 1 285 ? -9.305 -32.156 -22.281 1 98.5 285 LYS B N 1
ATOM 5089 C CA . LYS B 1 285 ? -8.094 -32.344 -23.078 1 98.5 285 LYS B CA 1
ATOM 5090 C C . LYS B 1 285 ? -6.938 -32.812 -22.203 1 98.5 285 LYS B C 1
ATOM 5092 O O . LYS B 1 285 ? -6.133 -33.656 -22.625 1 98.5 285 LYS B O 1
ATOM 5097 N N . VAL B 1 286 ? -6.848 -32.281 -21.016 1 98.75 286 VAL B N 1
ATOM 5098 C CA . VAL B 1 286 ? -5.801 -32.656 -20.078 1 98.75 286 VAL B CA 1
ATOM 5099 C C . VAL B 1 286 ? -5.922 -34.125 -19.719 1 98.75 286 VAL B C 1
ATOM 5101 O O . VAL B 1 286 ? -4.941 -34.875 -19.812 1 98.75 286 VAL B O 1
ATOM 5104 N N . PHE B 1 287 ? -7.117 -34.562 -19.344 1 98.62 287 PHE B N 1
ATOM 5105 C CA . PHE B 1 287 ? -7.324 -35.969 -18.984 1 98.62 287 PHE B CA 1
ATOM 5106 C C . PHE B 1 287 ? -6.977 -36.875 -20.156 1 98.62 287 PHE B C 1
ATOM 5108 O O . PHE B 1 287 ? -6.328 -37.906 -19.984 1 98.62 287 PHE B O 1
ATOM 5115 N N . ALA B 1 288 ? -7.387 -36.438 -21.359 1 98.25 288 ALA B N 1
ATOM 5116 C CA . ALA B 1 288 ? -7.145 -37.25 -22.547 1 98.25 288 ALA B CA 1
ATOM 5117 C C . ALA B 1 288 ? -5.652 -37.344 -22.844 1 98.25 288 ALA B C 1
ATOM 5119 O O . ALA B 1 288 ? -5.195 -38.344 -23.422 1 98.25 288 ALA B O 1
ATOM 5120 N N . SER B 1 289 ? -4.859 -36.406 -22.438 1 98.56 289 SER B N 1
ATOM 5121 C CA . SER B 1 289 ? -3.455 -36.312 -22.828 1 98.56 289 SER B CA 1
ATOM 5122 C C . SER B 1 289 ? -2.549 -36.969 -21.797 1 98.56 289 SER B C 1
ATOM 5124 O O . SER B 1 289 ? -1.378 -37.25 -22.078 1 98.56 289 SER B O 1
ATOM 5126 N N . ILE B 1 290 ? -3.031 -37.219 -20.625 1 98.69 290 ILE B N 1
ATOM 5127 C CA . ILE B 1 290 ? -2.24 -37.875 -19.594 1 98.69 290 ILE B CA 1
ATOM 5128 C C . ILE B 1 290 ? -2.33 -39.375 -19.766 1 98.69 290 ILE B C 1
ATOM 5130 O O . ILE B 1 290 ? -3.416 -39.938 -19.984 1 98.69 290 ILE B O 1
ATOM 5134 N N . ASN B 1 291 ? -1.18 -40.062 -19.766 1 98.5 291 ASN B N 1
ATOM 5135 C CA . ASN B 1 291 ? -1.139 -41.5 -19.859 1 98.5 291 ASN B CA 1
ATOM 5136 C C . ASN B 1 291 ? -1.831 -42.188 -18.688 1 98.5 291 ASN B C 1
ATOM 5138 O O . ASN B 1 291 ? -1.832 -41.625 -17.578 1 98.5 291 ASN B O 1
ATOM 5142 N N . PRO B 1 292 ? -2.436 -43.375 -18.984 1 97.88 292 PRO B N 1
ATOM 5143 C CA . PRO B 1 292 ? -2.93 -44.125 -17.844 1 97.88 292 PRO B CA 1
ATOM 5144 C C . PRO B 1 292 ? -1.862 -44.344 -16.766 1 97.88 292 PRO B C 1
ATOM 5146 O O . PRO B 1 292 ? -0.718 -44.656 -17.078 1 97.88 292 PRO B O 1
ATOM 5149 N N . GLY B 1 293 ? -2.211 -44.094 -15.516 1 97.31 293 GLY B N 1
ATOM 5150 C CA . GLY B 1 293 ? -1.252 -44.188 -14.43 1 97.31 293 GLY B CA 1
ATOM 5151 C C . GLY B 1 293 ? -0.52 -42.875 -14.172 1 97.31 293 GLY B C 1
ATOM 5152 O O . GLY B 1 293 ? 0.193 -42.75 -13.18 1 97.31 293 GLY B O 1
ATOM 5153 N N . GLY B 1 294 ? -0.747 -41.906 -15.086 1 98.31 294 GLY B N 1
ATOM 5154 C CA . GLY B 1 294 ? -0.148 -40.594 -14.922 1 98.31 294 GLY B CA 1
ATOM 5155 C C . GLY B 1 294 ? -0.917 -39.719 -13.977 1 98.31 294 GLY B C 1
ATOM 5156 O O . GLY B 1 294 ? -1.84 -40.156 -13.297 1 98.31 294 GLY B O 1
ATOM 5157 N N . CYS B 1 295 ? -0.42 -38.438 -13.828 1 98.19 295 CYS B N 1
ATOM 5158 C CA . CYS B 1 295 ? -1.087 -37.562 -12.852 1 98.19 295 CYS B CA 1
ATOM 5159 C C . CYS B 1 295 ? -1.115 -36.125 -13.328 1 98.19 295 CYS B C 1
ATOM 5161 O O . CYS B 1 295 ? -0.361 -35.75 -14.227 1 98.19 295 CYS B O 1
ATOM 5163 N N . ILE B 1 296 ? -2.082 -35.406 -12.797 1 98.81 296 ILE B N 1
ATOM 5164 C CA . ILE B 1 296 ? -2.172 -33.938 -12.922 1 98.81 296 ILE B CA 1
ATOM 5165 C C . ILE B 1 296 ? -1.733 -33.281 -11.617 1 98.81 296 ILE B C 1
ATOM 5167 O O . ILE B 1 296 ? -2.057 -33.75 -10.531 1 98.81 296 ILE B O 1
ATOM 5171 N N . LEU B 1 297 ? -0.909 -32.281 -11.727 1 98.81 297 LEU B N 1
ATOM 5172 C CA . LEU B 1 297 ? -0.474 -31.469 -10.609 1 98.81 297 LEU B CA 1
ATOM 5173 C C . LEU B 1 297 ? -0.992 -30.031 -10.75 1 98.81 297 LEU B C 1
ATOM 5175 O O . LEU B 1 297 ? -0.545 -29.297 -11.625 1 98.81 297 LEU B O 1
ATOM 5179 N N . LEU B 1 298 ? -1.937 -29.656 -9.898 1 98.75 298 LEU B N 1
ATOM 5180 C CA . LEU B 1 298 ? -2.463 -28.297 -9.875 1 98.75 298 LEU B CA 1
ATOM 5181 C C . LEU B 1 298 ? -1.757 -27.453 -8.812 1 98.75 298 LEU B C 1
ATOM 5183 O O . LEU B 1 298 ? -1.625 -27.891 -7.664 1 98.75 298 LEU B O 1
ATOM 5187 N N . LEU B 1 299 ? -1.275 -26.344 -9.266 1 98.38 299 LEU B N 1
ATOM 5188 C CA . LEU B 1 299 ? -0.736 -25.359 -8.336 1 98.38 299 LEU B CA 1
ATOM 5189 C C . LEU B 1 299 ? -1.67 -24.156 -8.211 1 98.38 299 LEU B C 1
ATOM 5191 O O . LEU B 1 299 ? -1.628 -23.25 -9.039 1 98.38 299 LEU B O 1
ATOM 5195 N N . GLU B 1 300 ? -2.5 -24.172 -7.211 1 97.5 300 GLU B N 1
ATOM 5196 C CA . GLU B 1 300 ? -3.514 -23.172 -6.902 1 97.5 300 GLU B CA 1
ATOM 5197 C C . GLU B 1 300 ? -3.596 -22.922 -5.398 1 97.5 300 GLU B C 1
ATOM 5199 O O . GLU B 1 300 ? -3.27 -23.797 -4.598 1 97.5 300 GLU B O 1
ATOM 5204 N N . LYS B 1 301 ? -3.926 -21.734 -5.055 1 96.5 301 LYS B N 1
ATOM 5205 C CA . LYS B 1 301 ? -4.16 -21.453 -3.641 1 96.5 301 LYS B CA 1
ATOM 5206 C C . LYS B 1 301 ? -5.598 -21.781 -3.248 1 96.5 301 LYS B C 1
ATOM 5208 O O . LYS B 1 301 ? -6.543 -21.219 -3.822 1 96.5 301 LYS B O 1
ATOM 5213 N N . CYS B 1 302 ? -5.766 -22.672 -2.273 1 97.75 302 CYS B N 1
ATOM 5214 C CA . CYS B 1 302 ? -7.109 -23.109 -1.914 1 97.75 302 CYS B CA 1
ATOM 5215 C C . CYS B 1 302 ? -7.703 -22.203 -0.838 1 97.75 302 CYS B C 1
ATOM 5217 O O . CYS B 1 302 ? -7.016 -21.828 0.11 1 97.75 302 CYS B O 1
ATOM 5219 N N . LEU B 1 303 ? -8.969 -21.891 -1.025 1 95.81 303 LEU B N 1
ATOM 5220 C CA . LEU B 1 303 ? -9.758 -21.281 0.037 1 95.81 303 LEU B CA 1
ATOM 5221 C C . LEU B 1 303 ? -10.102 -22.297 1.118 1 95.81 303 LEU B C 1
ATOM 5223 O O . LEU B 1 303 ? -10.156 -23.5 0.85 1 95.81 303 LEU B O 1
ATOM 5227 N N . ASN B 1 304 ? -10.281 -21.719 2.377 1 94.69 304 ASN B N 1
ATOM 5228 C CA . ASN B 1 304 ? -10.953 -22.562 3.359 1 94.69 304 ASN B CA 1
ATOM 5229 C C . ASN B 1 304 ? -12.336 -22.984 2.871 1 94.69 304 ASN B C 1
ATOM 5231 O O . ASN B 1 304 ? -12.938 -22.312 2.033 1 94.69 304 ASN B O 1
ATOM 5235 N N . GLU B 1 305 ? -12.812 -24.078 3.447 1 94.25 305 GLU B N 1
ATOM 5236 C CA . GLU B 1 305 ? -14.094 -24.594 2.98 1 94.25 305 GLU B CA 1
ATOM 5237 C C . GLU B 1 305 ? -15.219 -23.594 3.248 1 94.25 305 GLU B C 1
ATOM 5239 O O . GLU B 1 305 ? -16.188 -23.516 2.482 1 94.25 305 GLU B O 1
ATOM 5244 N N . ASP B 1 306 ? -15.125 -22.781 4.25 1 85.88 306 ASP B N 1
ATOM 5245 C CA . ASP B 1 306 ? -16.141 -21.766 4.551 1 85.88 306 ASP B CA 1
ATOM 5246 C C . ASP B 1 306 ? -15.898 -20.5 3.752 1 85.88 306 ASP B C 1
ATOM 5248 O O . ASP B 1 306 ? -16.688 -19.547 3.838 1 85.88 306 ASP B O 1
ATOM 5252 N N . LYS B 1 307 ? -14.727 -20.438 3.012 1 87.5 307 LYS B N 1
ATOM 5253 C CA . LYS B 1 307 ? -14.375 -19.391 2.066 1 87.5 307 LYS B CA 1
ATOM 5254 C C . LYS B 1 307 ? -14.102 -18.062 2.787 1 87.5 307 LYS B C 1
ATOM 5256 O O . LYS B 1 307 ? -14.219 -17 2.191 1 87.5 307 LYS B O 1
ATOM 5261 N N . THR B 1 308 ? -13.742 -18.141 4.027 1 82.25 308 THR B N 1
ATOM 5262 C CA . THR B 1 308 ? -13.43 -16.938 4.801 1 82.25 308 THR B CA 1
ATOM 5263 C C . THR B 1 308 ? -11.922 -16.75 4.934 1 82.25 308 THR B C 1
ATOM 5265 O O . THR B 1 308 ? -11.453 -15.867 5.656 1 82.25 308 THR B O 1
ATOM 5268 N N . GLY B 1 309 ? -11.219 -17.609 4.273 1 88.12 309 GLY B N 1
ATOM 5269 C CA . GLY B 1 309 ? -9.766 -17.547 4.277 1 88.12 309 GLY B CA 1
ATOM 5270 C C . GLY B 1 309 ? -9.117 -18.594 3.402 1 88.12 309 GLY B C 1
ATOM 5271 O O . GLY B 1 309 ? -9.805 -19.312 2.678 1 88.12 309 GLY B O 1
ATOM 5272 N N . PRO B 1 310 ? -7.738 -18.828 3.67 1 91.62 310 PRO B N 1
ATOM 5273 C CA . PRO B 1 310 ? -6.805 -17.891 4.289 1 91.62 310 PRO B CA 1
ATOM 5274 C C . PRO B 1 310 ? -6.812 -16.516 3.607 1 91.62 310 PRO B C 1
ATOM 5276 O O . PRO B 1 310 ? -7.309 -16.391 2.486 1 91.62 310 PRO B O 1
ATOM 5279 N N . TYR B 1 311 ? -6.32 -15.477 4.23 1 87.31 311 TYR B N 1
ATOM 5280 C CA . TYR B 1 311 ? -6.355 -14.078 3.809 1 87.31 311 TYR B CA 1
ATOM 5281 C C . TYR B 1 311 ? -5.793 -13.922 2.402 1 87.31 311 TYR B C 1
ATOM 5283 O O . TYR B 1 311 ? -6.406 -13.266 1.555 1 87.31 311 TYR B O 1
ATOM 5291 N N . ASP B 1 312 ? -4.707 -14.586 2.092 1 88.38 312 ASP B N 1
ATOM 5292 C CA . ASP B 1 312 ? -4.055 -14.461 0.794 1 88.38 312 ASP B CA 1
ATOM 5293 C C . ASP B 1 312 ? -4.914 -15.055 -0.317 1 88.38 312 ASP B C 1
ATOM 5295 O O . ASP B 1 312 ? -4.922 -14.555 -1.442 1 88.38 312 ASP B O 1
ATOM 5299 N N . ALA B 1 313 ? -5.602 -16.109 0 1 92.81 313 ALA B N 1
ATOM 5300 C CA . ALA B 1 313 ? -6.48 -16.734 -0.984 1 92.81 313 ALA B CA 1
ATOM 5301 C C . ALA B 1 313 ? -7.672 -15.836 -1.307 1 92.81 313 ALA B C 1
ATOM 5303 O O . ALA B 1 313 ? -8.078 -15.727 -2.467 1 92.81 313 ALA B O 1
ATOM 5304 N N . ILE B 1 314 ? -8.219 -15.18 -0.322 1 90.62 314 ILE B N 1
ATOM 5305 C CA . ILE B 1 314 ? -9.344 -14.273 -0.53 1 90.62 314 ILE B CA 1
ATOM 5306 C C . ILE B 1 314 ? -8.891 -13.07 -1.349 1 90.62 314 ILE B C 1
ATOM 5308 O O . ILE B 1 314 ? -9.625 -12.602 -2.225 1 90.62 314 ILE B O 1
ATOM 5312 N N . LEU B 1 315 ? -7.75 -12.609 -0.992 1 90.56 315 LEU B N 1
ATOM 5313 C CA . LEU B 1 315 ? -7.18 -11.492 -1.738 1 90.56 315 LEU B CA 1
ATOM 5314 C C . LEU B 1 315 ? -7.016 -11.852 -3.211 1 90.56 315 LEU B C 1
ATOM 5316 O O . LEU B 1 315 ? -7.359 -11.055 -4.09 1 90.56 315 LEU B O 1
ATOM 5320 N N . LEU B 1 316 ? -6.508 -13 -3.439 1 90.88 316 LEU B N 1
ATOM 5321 C CA . LEU B 1 316 ? -6.336 -13.477 -4.809 1 90.88 316 LEU B CA 1
ATOM 5322 C C . LEU B 1 316 ? -7.688 -13.648 -5.496 1 90.88 316 LEU B C 1
ATOM 5324 O O . LEU B 1 316 ? -7.844 -13.281 -6.66 1 90.88 316 LEU B O 1
ATOM 5328 N N . ASP B 1 317 ? -8.602 -14.141 -4.805 1 90.81 317 ASP B N 1
ATOM 5329 C CA . ASP B 1 317 ? -9.945 -14.32 -5.352 1 90.81 317 ASP B CA 1
ATOM 5330 C C . ASP B 1 317 ? -10.555 -12.984 -5.77 1 90.81 317 ASP B C 1
ATOM 5332 O O . ASP B 1 317 ? -11.172 -12.883 -6.832 1 90.81 317 ASP B O 1
ATOM 5336 N N . THR B 1 318 ? -10.398 -12.008 -4.965 1 87.12 318 THR B N 1
ATOM 5337 C CA . THR B 1 318 ? -10.898 -10.672 -5.273 1 87.12 318 THR B CA 1
ATOM 5338 C C . THR B 1 318 ? -10.195 -10.102 -6.504 1 87.12 318 THR B C 1
ATOM 5340 O O . THR B 1 318 ? -10.828 -9.477 -7.355 1 87.12 318 THR B O 1
ATOM 5343 N N . MET B 1 319 ? -8.938 -10.352 -6.574 1 86.06 319 MET B N 1
ATOM 5344 C CA . MET B 1 319 ? -8.188 -9.914 -7.746 1 86.06 319 MET B CA 1
ATOM 5345 C C . MET B 1 319 ? -8.711 -10.586 -9.008 1 86.06 319 MET B C 1
ATOM 5347 O O . MET B 1 319 ? -8.836 -9.945 -10.055 1 86.06 319 MET B O 1
ATOM 5351 N N . MET B 1 320 ? -8.992 -11.859 -8.938 1 86.75 320 MET B N 1
ATOM 5352 C CA . MET B 1 320 ? -9.508 -12.586 -10.094 1 86.75 320 MET B CA 1
ATOM 5353 C C . MET B 1 320 ? -10.836 -11.992 -10.555 1 86.75 320 MET B C 1
ATOM 5355 O O . MET B 1 320 ? -11.078 -11.867 -11.758 1 86.75 320 MET B O 1
ATOM 5359 N N . MET B 1 321 ? -11.602 -11.633 -9.633 1 80.75 321 MET B N 1
ATOM 5360 C CA . MET B 1 321 ? -12.883 -11.023 -9.969 1 80.75 321 MET B CA 1
ATOM 5361 C C . MET B 1 321 ? -12.68 -9.734 -10.758 1 80.75 321 MET B C 1
ATOM 5363 O O . MET B 1 321 ? -13.492 -9.391 -11.617 1 80.75 321 MET B O 1
ATOM 5367 N N . VAL B 1 322 ? -11.648 -9.031 -10.43 1 80.62 322 VAL B N 1
ATOM 5368 C CA . VAL B 1 322 ? -11.391 -7.734 -11.047 1 80.62 322 VAL B CA 1
ATOM 5369 C C . VAL B 1 322 ? -10.789 -7.938 -12.438 1 80.62 322 VAL B C 1
ATOM 5371 O O . VAL B 1 322 ? -11.109 -7.191 -13.367 1 80.62 322 VAL B O 1
ATOM 5374 N N . ILE B 1 323 ? -10.039 -9.023 -12.602 1 78.38 323 ILE B N 1
ATOM 5375 C CA . ILE B 1 323 ? -9.195 -9.055 -13.789 1 78.38 323 ILE B CA 1
ATOM 5376 C C . ILE B 1 323 ? -9.75 -10.078 -14.781 1 78.38 323 ILE B C 1
ATOM 5378 O O . ILE B 1 323 ? -9.422 -10.047 -15.969 1 78.38 323 ILE B O 1
ATOM 5382 N N . CYS B 1 324 ? -10.516 -11.07 -14.266 1 77.94 324 CYS B N 1
ATOM 5383 C CA . CYS B 1 324 ? -10.961 -12.117 -15.18 1 77.94 324 CYS B CA 1
ATOM 5384 C C . CYS B 1 324 ? -12.25 -12.758 -14.68 1 77.94 324 CYS B C 1
ATOM 5386 O O . CYS B 1 324 ? -12.93 -12.211 -13.812 1 77.94 324 CYS B O 1
ATOM 5388 N N . GLU B 1 325 ? -12.625 -13.844 -15.422 1 77.38 325 GLU B N 1
ATOM 5389 C CA . GLU B 1 325 ? -13.859 -14.555 -15.102 1 77.38 325 GLU B CA 1
ATOM 5390 C C . GLU B 1 325 ? -13.602 -15.703 -14.133 1 77.38 325 GLU B C 1
ATOM 5392 O O . GLU B 1 325 ? -14.461 -16.562 -13.938 1 77.38 325 GLU B O 1
ATOM 5397 N N . GLY B 1 326 ? -12.484 -15.672 -13.617 1 84 326 GLY B N 1
ATOM 5398 C CA . GLY B 1 326 ? -12.07 -16.797 -12.789 1 84 326 GLY B CA 1
ATOM 5399 C C . GLY B 1 326 ? -12.375 -16.594 -11.312 1 84 326 GLY B C 1
ATOM 5400 O O . GLY B 1 326 ? -13.188 -15.734 -10.961 1 84 326 GLY B O 1
ATOM 5401 N N . ARG B 1 327 ? -11.891 -17.5 -10.516 1 89.75 327 ARG B N 1
ATOM 5402 C CA . ARG B 1 327 ? -12.078 -17.484 -9.062 1 89.75 327 ARG B CA 1
ATOM 5403 C C . ARG B 1 327 ? -11.141 -18.484 -8.383 1 89.75 327 ARG B C 1
ATOM 5405 O O . ARG B 1 327 ? -10.648 -19.422 -9.016 1 89.75 327 ARG B O 1
ATOM 5412 N N . GLU B 1 328 ? -10.914 -18.203 -7.125 1 94.44 328 GLU B N 1
ATOM 5413 C CA . GLU B 1 328 ? -10.281 -19.234 -6.301 1 94.44 328 GLU B CA 1
ATOM 5414 C C . GLU B 1 328 ? -11.312 -20.234 -5.797 1 94.44 328 GLU B C 1
ATOM 5416 O O . GLU B 1 328 ? -12.508 -19.922 -5.719 1 94.44 328 GLU B O 1
ATOM 5421 N N . ARG B 1 329 ? -10.867 -21.422 -5.543 1 96.56 329 ARG B N 1
ATOM 5422 C CA . ARG B 1 329 ? -11.742 -22.516 -5.145 1 96.56 329 ARG B CA 1
ATOM 5423 C C . ARG B 1 329 ? -11.234 -23.203 -3.877 1 96.56 329 ARG B C 1
ATOM 5425 O O . ARG B 1 329 ? -10.055 -23.062 -3.523 1 96.56 329 ARG B O 1
ATOM 5432 N N . THR B 1 330 ? -12.203 -23.844 -3.164 1 97.19 330 THR B N 1
ATOM 5433 C CA . THR B 1 330 ? -11.805 -24.703 -2.057 1 97.19 330 THR B CA 1
ATOM 5434 C C . THR B 1 330 ? -11.227 -26.031 -2.576 1 97.19 330 THR B C 1
ATOM 5436 O O . THR B 1 330 ? -11.391 -26.359 -3.752 1 97.19 330 THR B O 1
ATOM 5439 N N . PHE B 1 331 ? -10.516 -26.75 -1.661 1 97.88 331 PHE B N 1
ATOM 5440 C CA . PHE B 1 331 ? -10 -28.047 -2.066 1 97.88 331 PHE B CA 1
ATOM 5441 C C . PHE B 1 331 ? -11.141 -28.984 -2.467 1 97.88 331 PHE B C 1
ATOM 5443 O O . PHE B 1 331 ? -11.039 -29.703 -3.463 1 97.88 331 PHE B O 1
ATOM 5450 N N . LEU B 1 332 ? -12.164 -28.953 -1.745 1 98.12 332 LEU B N 1
ATOM 5451 C CA . LEU B 1 332 ? -13.297 -29.828 -2.041 1 98.12 332 LEU B CA 1
ATOM 5452 C C 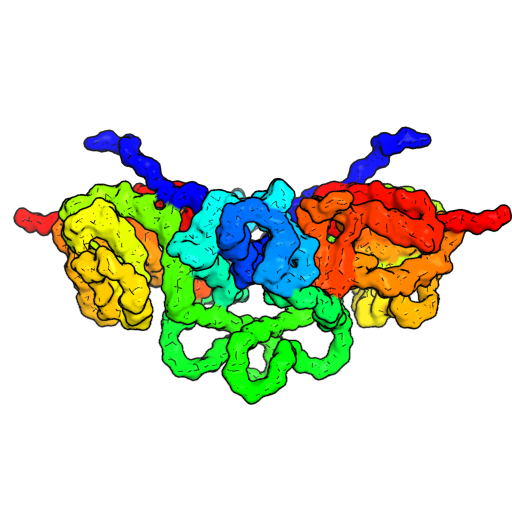. LEU B 1 332 ? -13.859 -29.531 -3.43 1 98.12 332 LEU B C 1
ATOM 5454 O O . LEU B 1 332 ? -14.242 -30.453 -4.148 1 98.12 332 LEU B O 1
ATOM 5458 N N . GLU B 1 333 ? -13.93 -28.297 -3.77 1 97.75 333 GLU B N 1
ATOM 5459 C CA . GLU B 1 333 ? -14.391 -27.922 -5.102 1 97.75 333 GLU B CA 1
ATOM 5460 C C . GLU B 1 333 ? -13.453 -28.453 -6.18 1 97.75 333 GLU B C 1
ATOM 5462 O O . GLU B 1 333 ? -13.906 -28.938 -7.227 1 97.75 333 GLU B O 1
ATOM 5467 N N . TYR B 1 334 ? -12.164 -28.422 -5.938 1 98.38 334 TYR B N 1
ATOM 5468 C CA . TYR B 1 334 ? -11.211 -28.969 -6.891 1 98.38 334 TYR B CA 1
ATOM 5469 C C . TYR B 1 334 ? -11.336 -30.484 -6.977 1 98.38 334 TYR B C 1
ATOM 5471 O O . TYR B 1 334 ? -11.25 -31.062 -8.062 1 98.38 334 TYR B O 1
ATOM 5479 N N . GLN B 1 335 ? -11.469 -31.094 -5.836 1 98.44 335 GLN B N 1
ATOM 5480 C CA . GLN B 1 335 ? -11.625 -32.531 -5.793 1 98.44 335 GLN B CA 1
ATOM 5481 C C . GLN B 1 335 ? -12.82 -33 -6.629 1 98.44 335 GLN B C 1
ATOM 5483 O O . GLN B 1 335 ? -12.703 -33.875 -7.465 1 98.44 335 GLN B O 1
ATOM 5488 N N . MET B 1 336 ? -13.953 -32.344 -6.402 1 98.19 336 MET B N 1
ATOM 5489 C CA . MET B 1 336 ? -15.164 -32.656 -7.152 1 98.19 336 MET B CA 1
ATOM 5490 C C . MET B 1 336 ? -14.969 -32.406 -8.641 1 98.19 336 MET B C 1
ATOM 5492 O O . MET B 1 336 ? -15.375 -33.219 -9.477 1 98.19 336 MET B O 1
ATOM 5496 N N . LEU B 1 337 ? -14.344 -31.328 -8.898 1 98.12 337 LEU B N 1
ATOM 5497 C CA . LEU B 1 337 ? -14.078 -30.938 -10.281 1 98.12 337 LEU B CA 1
ATOM 5498 C C . LEU B 1 337 ? -13.227 -32 -10.984 1 98.12 337 LEU B C 1
ATOM 5500 O O . LEU B 1 337 ? -13.578 -32.469 -12.07 1 98.12 337 LEU B O 1
ATOM 5504 N N . LEU B 1 338 ? -12.133 -32.406 -10.406 1 98.62 338 LEU B N 1
ATOM 5505 C CA . LEU B 1 338 ? -11.203 -33.375 -11.008 1 98.62 338 LEU B CA 1
ATOM 5506 C C . LEU B 1 338 ? -11.852 -34.75 -11.141 1 98.62 338 LEU B C 1
ATOM 5508 O O . LEU B 1 338 ? -11.641 -35.438 -12.141 1 98.62 338 LEU B O 1
ATOM 5512 N N . GLN B 1 339 ? -12.633 -35.125 -10.188 1 98.38 339 GLN B N 1
ATOM 5513 C CA . GLN B 1 339 ? -13.297 -36.406 -10.211 1 98.38 339 GLN B CA 1
ATOM 5514 C C . GLN B 1 339 ? -14.328 -36.5 -11.336 1 98.38 339 GLN B C 1
ATOM 5516 O O . GLN B 1 339 ? -14.539 -37.562 -11.922 1 98.38 339 GLN B O 1
ATOM 5521 N N . GLN B 1 340 ? -14.922 -35.406 -11.633 1 97.94 340 GLN B N 1
ATOM 5522 C CA . GLN B 1 340 ? -15.898 -35.344 -12.719 1 97.94 340 GLN B CA 1
ATOM 5523 C C . GLN B 1 340 ? -15.266 -35.719 -14.055 1 97.94 340 GLN B C 1
ATOM 5525 O O . GLN B 1 340 ? -15.945 -36.25 -14.945 1 97.94 340 GLN B O 1
ATOM 5530 N N . TYR B 1 341 ? -13.977 -35.594 -14.18 1 97.94 341 TYR B N 1
ATOM 5531 C CA . TYR B 1 341 ? -13.32 -35.875 -15.453 1 97.94 341 TYR B CA 1
ATOM 5532 C C . TYR B 1 341 ? -12.578 -37.188 -15.414 1 97.94 341 TYR B C 1
ATOM 5534 O O . TYR B 1 341 ? -11.906 -37.562 -16.375 1 97.94 341 TYR B O 1
ATOM 5542 N N . GLY B 1 342 ? -12.664 -37.875 -14.297 1 97.81 342 GLY B N 1
ATOM 5543 C CA . GLY B 1 342 ? -12.156 -39.219 -14.258 1 97.81 342 GLY B CA 1
ATOM 5544 C C . GLY B 1 342 ? -10.93 -39.375 -13.383 1 97.81 342 GLY B C 1
ATOM 5545 O O . GLY B 1 342 ? -10.445 -40.5 -13.164 1 97.81 342 GLY B O 1
ATOM 5546 N N . PHE B 1 343 ? -10.422 -38.312 -12.891 1 98.56 343 PHE B N 1
ATOM 5547 C CA . PHE B 1 343 ? -9.273 -38.406 -12.008 1 98.56 343 PHE B CA 1
ATOM 5548 C C . PHE B 1 343 ? -9.656 -39.031 -10.68 1 98.56 343 PHE B C 1
ATOM 5550 O O . PHE B 1 343 ? -10.805 -38.938 -10.25 1 98.56 343 PHE B O 1
ATOM 5557 N N . THR B 1 344 ? -8.664 -39.656 -10.094 1 98.06 344 THR B N 1
ATOM 5558 C CA . THR B 1 344 ? -8.875 -40.344 -8.812 1 98.06 344 THR B CA 1
ATOM 5559 C C . THR B 1 344 ? -7.746 -40 -7.84 1 98.06 344 THR B C 1
ATOM 5561 O O . THR B 1 344 ? -6.785 -39.312 -8.203 1 98.06 344 THR B O 1
ATOM 5564 N N . ASN B 1 345 ? -7.93 -40.344 -6.543 1 97.38 345 ASN B N 1
ATOM 5565 C CA . ASN B 1 345 ? -6.922 -40.156 -5.504 1 97.38 345 ASN B CA 1
ATOM 5566 C C . ASN B 1 345 ? -6.457 -38.688 -5.426 1 97.38 345 ASN B C 1
ATOM 5568 O O . ASN B 1 345 ? -5.258 -38.406 -5.469 1 97.38 345 ASN B O 1
ATOM 5572 N N . VAL B 1 346 ? -7.422 -37.844 -5.359 1 98.19 346 VAL B N 1
ATOM 5573 C CA . VAL B 1 346 ? -7.113 -36.406 -5.305 1 98.19 346 VAL B CA 1
ATOM 5574 C C . VAL B 1 346 ? -6.594 -36.062 -3.914 1 98.19 346 VAL B C 1
ATOM 5576 O O . VAL B 1 346 ? -7.262 -36.312 -2.908 1 98.19 346 VAL B O 1
ATOM 5579 N N . ILE B 1 347 ? -5.383 -35.5 -3.838 1 97.25 347 ILE B N 1
ATOM 5580 C CA . ILE B 1 347 ? -4.777 -35.156 -2.561 1 97.25 347 ILE B CA 1
ATOM 5581 C C . ILE B 1 347 ? -4.301 -33.688 -2.609 1 97.25 347 ILE B C 1
ATOM 5583 O O . ILE B 1 347 ? -3.887 -33.219 -3.664 1 97.25 347 ILE B O 1
ATOM 5587 N N . TRP B 1 348 ? -4.391 -33.031 -1.52 1 96.88 348 TRP B N 1
ATOM 5588 C CA . TRP B 1 348 ? -4 -31.625 -1.363 1 96.88 348 TRP B CA 1
ATOM 5589 C C . TRP B 1 348 ? -2.898 -31.484 -0.319 1 96.88 348 TRP B C 1
ATOM 5591 O O . TRP B 1 348 ? -2.953 -32.125 0.741 1 96.88 348 TRP B O 1
ATOM 5601 N N . ARG B 1 349 ? -1.873 -30.75 -0.636 1 97.06 349 ARG B N 1
ATOM 5602 C CA . ARG B 1 349 ? -0.847 -30.328 0.315 1 97.06 349 ARG B CA 1
ATOM 5603 C C . ARG B 1 349 ? -0.74 -28.812 0.376 1 97.06 349 ARG B C 1
ATOM 5605 O O . ARG B 1 349 ? -0.492 -28.156 -0.641 1 97.06 349 ARG B O 1
ATOM 5612 N N . GLU B 1 350 ? -0.885 -28.344 1.566 1 95.94 350 GLU B N 1
ATOM 5613 C CA . GLU B 1 350 ? -0.751 -26.906 1.779 1 95.94 350 GLU B CA 1
ATOM 5614 C C . GLU B 1 350 ? 0.708 -26.469 1.692 1 95.94 350 GLU B C 1
ATOM 5616 O O . GLU B 1 350 ? 1.595 -27.125 2.234 1 95.94 350 GLU B O 1
ATOM 5621 N N . MET B 1 351 ? 0.944 -25.422 0.915 1 96.81 351 MET B N 1
ATOM 5622 C CA . MET B 1 351 ? 2.256 -24.781 0.902 1 96.81 351 MET B CA 1
ATOM 5623 C C . MET B 1 351 ? 2.371 -23.75 2.02 1 96.81 351 MET B C 1
ATOM 5625 O O . MET B 1 351 ? 1.792 -22.672 1.93 1 96.81 351 MET B O 1
ATOM 5629 N N . HIS B 1 352 ? 3.16 -24.078 3.084 1 95.69 352 HIS B N 1
ATOM 5630 C CA . HIS B 1 352 ? 3.365 -23.125 4.176 1 95.69 352 HIS B CA 1
ATOM 5631 C C . HIS B 1 352 ? 4.285 -21.984 3.756 1 95.69 352 HIS B C 1
ATOM 5633 O O . HIS B 1 352 ? 4.961 -22.078 2.729 1 95.69 352 HIS B O 1
ATOM 5639 N N . GLY B 1 353 ? 4.305 -20.906 4.602 1 94.56 353 GLY B N 1
ATOM 5640 C CA . GLY B 1 353 ? 5.039 -19.703 4.25 1 94.56 353 GLY B CA 1
ATOM 5641 C C . GLY B 1 353 ? 4.191 -18.688 3.508 1 94.56 353 GLY B C 1
ATOM 5642 O O . GLY B 1 353 ? 2.967 -18.812 3.451 1 94.56 353 GLY B O 1
ATOM 5643 N N . ARG B 1 354 ? 4.82 -17.656 3.029 1 93.5 354 ARG B N 1
ATOM 5644 C CA . ARG B 1 354 ? 4.102 -16.625 2.295 1 93.5 354 ARG B CA 1
ATOM 5645 C C . ARG B 1 354 ? 4.164 -16.875 0.792 1 93.5 354 ARG B C 1
ATOM 5647 O O . ARG B 1 354 ? 5.219 -16.703 0.174 1 93.5 354 ARG B O 1
ATOM 5654 N N . ASN B 1 355 ? 3.074 -17.344 0.263 1 94.12 355 ASN B N 1
ATOM 5655 C CA . ASN B 1 355 ? 2.941 -17.703 -1.143 1 94.12 355 ASN B CA 1
ATOM 5656 C C . ASN B 1 355 ? 1.48 -17.703 -1.587 1 94.12 355 ASN B C 1
ATOM 5658 O O . ASN B 1 355 ? 0.588 -17.391 -0.797 1 94.12 355 ASN B O 1
ATOM 5662 N N . CYS B 1 356 ? 1.294 -18.016 -2.92 1 92.94 356 CYS B N 1
ATOM 5663 C CA . CYS B 1 356 ? -0.075 -17.969 -3.42 1 92.94 356 CYS B CA 1
ATOM 5664 C C . CYS B 1 356 ? -0.449 -19.281 -4.109 1 92.94 356 CYS B C 1
ATOM 5666 O O . CYS B 1 356 ? -1.342 -19.297 -4.957 1 92.94 356 CYS B O 1
ATOM 5668 N N . GLN B 1 357 ? 0.247 -20.344 -3.758 1 96.25 357 GLN B N 1
ATOM 5669 C CA . GLN B 1 357 ? -0.091 -21.609 -4.395 1 96.25 357 GLN B CA 1
ATOM 5670 C C . GLN B 1 357 ? 0.012 -22.766 -3.408 1 96.25 357 GLN B C 1
ATOM 5672 O O . GLN B 1 357 ? 0.891 -22.781 -2.543 1 96.25 357 GLN B O 1
ATOM 5677 N N . ASP B 1 358 ? -0.868 -23.672 -3.469 1 97.75 358 ASP B N 1
ATOM 5678 C CA . ASP B 1 358 ? -0.82 -25 -2.895 1 97.75 358 ASP B CA 1
ATOM 5679 C C . ASP B 1 358 ? -0.624 -26.062 -3.98 1 97.75 358 ASP B C 1
ATOM 5681 O O . ASP B 1 358 ? -0.488 -25.734 -5.16 1 97.75 358 ASP B O 1
ATOM 5685 N N . VAL B 1 359 ? -0.488 -27.281 -3.512 1 98.31 359 VAL B N 1
ATOM 5686 C CA . VAL B 1 359 ? -0.269 -28.359 -4.457 1 98.31 359 VAL B CA 1
ATOM 5687 C C . VAL B 1 359 ? -1.424 -29.359 -4.375 1 98.31 359 VAL B C 1
ATOM 5689 O O . VAL B 1 359 ? -1.73 -29.875 -3.299 1 98.31 359 VAL B O 1
ATOM 5692 N N . ILE B 1 360 ? -2.104 -29.578 -5.492 1 98.56 360 ILE B N 1
ATOM 5693 C CA . ILE B 1 360 ? -3.133 -30.609 -5.613 1 98.56 360 ILE B CA 1
ATOM 5694 C C . ILE B 1 360 ? -2.697 -31.656 -6.633 1 98.56 360 ILE B C 1
ATOM 5696 O O . ILE B 1 360 ? -2.377 -31.328 -7.777 1 98.56 360 ILE B O 1
ATOM 5700 N N . LEU B 1 361 ? -2.646 -32.906 -6.219 1 98.5 361 LEU B N 1
ATOM 5701 C CA . LEU B 1 361 ? -2.299 -34.031 -7.086 1 98.5 361 LEU B CA 1
ATOM 5702 C C . LEU B 1 361 ? -3.506 -34.938 -7.32 1 98.5 361 LEU B C 1
ATOM 5704 O O . LEU B 1 361 ? -4.266 -35.219 -6.391 1 98.5 361 LEU B O 1
ATOM 5708 N N . ALA B 1 362 ? -3.719 -35.344 -8.555 1 98.69 362 ALA B N 1
ATOM 5709 C CA . ALA B 1 362 ? -4.75 -36.344 -8.891 1 98.69 362 ALA B CA 1
ATOM 5710 C C . ALA B 1 362 ? -4.238 -37.344 -9.914 1 98.69 362 ALA B C 1
ATOM 5712 O O . ALA B 1 362 ? -3.465 -37 -10.812 1 98.69 362 ALA B O 1
ATOM 5713 N N . LEU B 1 363 ? -4.73 -38.531 -9.836 1 98.38 363 LEU B N 1
ATOM 5714 C CA . LEU B 1 363 ? -4.211 -39.625 -10.656 1 98.38 363 LEU B CA 1
ATOM 5715 C C . LEU B 1 363 ? -5.215 -40 -11.734 1 98.38 363 LEU B C 1
ATOM 5717 O O . LEU B 1 363 ? -6.418 -40.062 -11.484 1 98.38 363 LEU B O 1
ATOM 5721 N N . LYS B 1 364 ? -4.695 -40.25 -12.922 1 98.25 364 LYS B N 1
ATOM 5722 C CA . LYS B 1 364 ? -5.488 -40.969 -13.914 1 98.25 364 LYS B CA 1
ATOM 5723 C C . LYS B 1 364 ? -5.391 -42.469 -13.695 1 98.25 364 LYS B C 1
ATOM 5725 O O . LYS B 1 364 ? -4.293 -43.031 -13.656 1 98.25 364 LYS B O 1
ATOM 5730 N N . PRO B 1 365 ? -6.566 -43.094 -13.562 1 96.62 365 PRO B N 1
ATOM 5731 C CA . PRO B 1 365 ? -6.531 -44.531 -13.312 1 96.62 365 PRO B CA 1
ATOM 5732 C C . PRO B 1 365 ? -5.809 -45.312 -14.406 1 96.62 365 PRO B C 1
ATOM 5734 O O . PRO B 1 365 ? -5.789 -44.875 -15.562 1 96.62 365 PRO B O 1
ATOM 5737 N N . GLU B 1 366 ? -5.238 -46.469 -13.945 1 92.38 366 GLU B N 1
ATOM 5738 C CA . GLU B 1 366 ? -4.621 -47.375 -14.906 1 92.38 366 GLU B CA 1
ATOM 5739 C C . GLU B 1 366 ? -5.66 -47.969 -15.836 1 92.38 366 GLU B C 1
ATOM 5741 O O . GLU B 1 366 ? -6.836 -48.094 -15.477 1 92.38 366 GLU B O 1
ATOM 5746 N N . GLU B 1 367 ? -5.375 -48.094 -17.094 1 77.5 367 GLU B N 1
ATOM 5747 C CA . GLU B 1 367 ? -6.305 -48.781 -17.969 1 77.5 367 GLU B CA 1
ATOM 5748 C C . GLU B 1 367 ? -6.656 -50.188 -17.438 1 77.5 367 GLU B C 1
ATOM 5750 O O . GLU B 1 367 ? -5.793 -50.875 -16.922 1 77.5 367 GLU B O 1
ATOM 5755 N N . ASN B 1 368 ? -7.953 -50.344 -16.844 1 55.16 368 ASN B N 1
ATOM 5756 C CA . ASN B 1 368 ? -8.352 -51.719 -16.531 1 55.16 368 ASN B CA 1
ATOM 5757 C C . ASN B 1 368 ? -7.969 -52.656 -17.656 1 55.16 368 ASN B C 1
ATOM 5759 O O . ASN B 1 368 ? -8.328 -52.438 -18.812 1 55.16 368 ASN B O 1
ATOM 5763 N N . ILE B 1 369 ? -6.836 -53.219 -17.625 1 41.06 369 ILE B N 1
ATOM 5764 C CA . ILE B 1 369 ? -6.672 -54.406 -18.453 1 41.06 369 ILE B CA 1
ATOM 5765 C C . ILE B 1 369 ? -7.789 -55.406 -18.172 1 41.06 369 ILE B C 1
ATOM 5767 O O . ILE B 1 369 ? -8.055 -55.719 -17 1 41.06 369 ILE B O 1
#

Foldseek 3Di:
DPPPPDDDDDDDPVCVVVVCVVVVVVLLVLLLVCLVLQLLQQQVVVVDFAALVSSCVVSVHPDSPVSVVSLVSVCVAWPDPNGTHGDPVCNQASHPPHLLHLSLQSNCCVQAQVVLCVCLVVCVVPNQPQVQQCVQPPPPDDDPPQPPVDPDDDDDCPPPSPSRDHDDLVSVLSNVSNQCSVCLLVQLVVDDPQPWQEEEEEQCQLCNSVVNNCVVHVRHAYEYEHAPVSLVVSVVVDDPVNPVRYHYDHDDLQPDPADAATQEYEDEPDQQLDDPVSNVSNLLRVLVRHAAFGKYKYWFAAADPVNPDDPLQVVVQSSSRSNRPGGHYHLVVVVVVNVVNQWAPWDWDDDDDDHGTTIIMTHHHHPPD/DDPPPDDDDDDDPVCVVVVCVVVVVVLLVLLLVCLVLQLLQQQVVVVDFAALVSSCVVSVHPDSPVSVVSLVSVCVAWPDDVGTHGDPVCNQASHPPHPLHLSLQSNCCVQAQVVLCVCLVVCVVPNQPQVQQCVQPPPPDDDPPQPPVPPDDDDDCPPPSPSRDHDDLVSVLSNVSNQCSVCLLVQLVVDDPQPWQEEEEEQCQLCNSVVNNCVVHVRHAYEYEHAPVSLVVSVVVDDPVNPVRYHYDHDDLQPDPADAATQEYEDEPDQQLDDPVSNVSNLLRVLVRHAAFGKYKYWFAAADPVNPDDPLQVVVQSSSRSNRPGGHYHLVVVVVVNVVNQWAPWDWDQDDDDHGTTIIMTHHHHPPD

Solvent-accessible surface area (backbone atoms only — not comparable to full-atom values): 39846 Å² total; per-residue (Å²): 129,76,93,75,78,67,74,84,43,45,33,45,73,57,37,46,78,55,52,48,59,54,54,51,52,50,50,51,48,50,54,51,34,39,56,74,62,34,52,49,43,50,47,56,71,59,73,50,73,34,41,43,56,57,54,14,56,77,64,54,21,76,38,37,67,56,43,42,48,52,42,58,75,34,49,91,40,29,42,78,74,86,23,38,39,63,36,73,39,32,58,48,31,49,19,71,89,41,93,58,17,30,43,48,31,52,52,40,37,66,63,43,51,55,63,49,46,74,45,39,50,54,29,46,31,72,40,58,78,43,56,58,21,47,62,65,67,44,75,68,82,80,78,80,65,67,67,58,76,74,81,76,83,102,77,88,71,79,74,80,67,73,69,73,62,72,71,49,72,67,54,46,43,44,21,56,49,29,68,40,56,47,37,42,71,36,58,59,61,69,55,89,61,77,87,41,50,32,34,32,28,51,64,30,54,63,28,61,65,54,53,53,39,40,72,75,31,80,72,34,30,33,36,30,32,22,44,54,74,47,34,58,54,20,62,75,66,50,57,75,92,42,57,88,44,46,43,77,43,67,45,43,78,82,74,44,88,71,57,78,72,22,29,32,37,35,34,62,68,49,66,43,54,40,40,70,73,56,41,50,56,44,50,54,37,50,53,72,20,38,38,66,62,15,32,43,38,38,32,44,35,49,27,36,88,86,62,83,21,51,68,65,31,48,52,49,27,54,47,25,38,58,41,22,51,17,40,61,46,27,59,67,57,50,46,54,54,45,43,74,68,57,34,39,81,65,44,75,44,68,44,41,72,62,73,75,46,20,42,35,40,29,29,34,61,58,72,83,122,130,82,95,74,84,68,76,85,42,44,33,46,73,57,35,48,80,55,50,48,58,55,55,51,50,50,49,52,48,49,54,51,36,39,57,73,63,34,52,47,43,51,48,56,68,58,72,50,71,34,43,42,56,57,52,14,56,76,66,53,23,77,39,37,67,57,44,40,47,51,43,56,77,34,51,89,38,29,41,80,74,89,23,39,38,64,36,75,39,29,58,48,31,48,18,69,87,41,93,56,17,30,43,48,32,53,52,40,35,65,62,43,51,54,63,51,48,73,46,40,49,56,30,46,31,71,40,57,76,44,55,58,21,47,61,66,69,43,77,69,82,80,78,80,65,66,69,59,76,76,82,76,82,99,75,88,69,79,74,80,68,73,70,73,63,71,73,51,72,67,51,46,43,44,22,55,48,28,67,39,55,47,36,43,71,36,58,60,61,68,54,89,63,79,88,41,49,33,33,33,29,51,63,30,55,64,29,59,65,54,53,54,39,40,71,74,32,81,70,34,31,32,35,29,33,22,44,54,74,46,35,58,55,20,62,74,64,51,57,76,92,41,58,89,40,45,43,79,42,67,43,43,78,83,74,45,87,71,57,80,72,23,29,33,38,36,35,62,68,49,66,44,52,42,39,70,72,56,41,50,54,43,50,55,38,49,53,71,19,38,37,66,63,15,34,43,38,38,32,44,36,51,26,36,89,86,62,83,20,51,69,66,32,49,53,49,26,54,48,24,38,57,41,23,51,18,40,60,46,27,58,66,56,49,46,54,55,45,43,75,69,57,36,38,80,67,47,77,46,70,44,40,72,62,71,74,45,21,42,35,39,29,29,33,60,58,71,83,121